Protein AF-A0AAN6S2I7-F1 (afdb_monomer)

pLDDT: mean 74.99, std 22.94, range [27.78, 98.69]

Organism: NCBI:txid303347

Nearest PDB structures (foldseek):
  1wgf-assembly1_A  TM=5.281E-01  e=2.778E+00  Mus musculus

Secondary structure (DSSP, 8-state):
--------SSGGGSSS-------TTS-TTSHHHHHHHHHHHHHHHHHHHHHHHHHHHHH---THHHHS-HHHHHHHHH-GGG--HHHHHHHHTT-SHHHHHHH-GGG--HHHHHHHHTPPPHHHHHHHHHHHTTTS--SHHHHHHHHHTTGGGGS-HHHHHHHHTTS-S---TTSHHHHHHHTTSTTHHHHHHHHHHHTT--HHHHHHHHHHHHTSPPPPTT-----------------PPPHHHHHTTSPPGGGSS---PPP--PPPP-----------PPPPPPPPPBPTTSPBPPPTTS-GGGTSHHHHHIIIIIHHH-TTS-HHHHHHHHHHHHHHS-HHHHHHHHHHHHHHHHHHHHHHHHHHHHTT---STT-S-----TTHHHHHHHHHHHHHHHHHHHTS-PPPPPPP------TT---PPPTTS-TTTTSHHHHHHHHHHHH-BTB------SGGGS-HHHHHHHHTS-HHHHHHHHHHHHHHHHHHHHHHHHHHHHHHTT-----------

Structure (mmCIF, N/CA/C/O backbone):
data_AF-A0AAN6S2I7-F1
#
_entry.id   AF-A0AAN6S2I7-F1
#
loop_
_atom_site.group_PDB
_atom_site.id
_atom_site.type_symbol
_atom_site.label_atom_id
_atom_site.label_alt_id
_atom_site.label_comp_id
_atom_site.label_asym_id
_atom_site.label_entity_id
_atom_site.label_seq_id
_atom_site.pdbx_PDB_ins_code
_atom_site.Cartn_x
_atom_site.Cartn_y
_atom_site.Cartn_z
_atom_site.occupancy
_atom_site.B_iso_or_equiv
_atom_site.auth_seq_id
_atom_site.auth_comp_id
_atom_site.auth_asym_id
_atom_site.auth_atom_id
_atom_site.pdbx_PDB_model_num
ATOM 1 N N . MET A 1 1 ? -44.515 -18.522 -19.128 1.00 39.41 1 MET A N 1
ATOM 2 C CA . MET A 1 1 ? -44.454 -17.439 -20.127 1.00 39.41 1 MET A CA 1
ATOM 3 C C . MET A 1 1 ? -43.057 -16.875 -20.060 1.00 39.41 1 MET A C 1
ATOM 5 O O . MET A 1 1 ? -42.526 -16.715 -18.974 1.00 39.41 1 MET A O 1
ATOM 9 N N . THR A 1 2 ? -42.453 -16.811 -21.230 1.00 40.56 2 THR A N 1
ATOM 10 C CA . THR A 1 2 ? -41.033 -16.683 -21.546 1.00 40.56 2 THR A CA 1
ATOM 11 C C . THR A 1 2 ? -40.466 -15.317 -21.194 1.00 40.56 2 THR A C 1
ATOM 13 O O . THR A 1 2 ? -41.002 -14.325 -21.673 1.00 40.56 2 THR A O 1
ATOM 16 N N . ASP A 1 3 ? -39.350 -15.294 -20.467 1.00 36.69 3 ASP A N 1
ATOM 17 C CA . ASP A 1 3 ? -38.417 -14.167 -20.495 1.00 36.69 3 ASP A CA 1
ATOM 18 C C . ASP A 1 3 ? -36.989 -14.722 -20.552 1.00 36.69 3 ASP A C 1
ATOM 20 O O . ASP A 1 3 ? -36.349 -15.048 -19.554 1.00 36.69 3 ASP A O 1
ATOM 24 N N . ALA A 1 4 ? -36.562 -14.972 -21.786 1.00 45.88 4 ALA A N 1
ATOM 25 C CA . ALA A 1 4 ? -35.217 -15.353 -22.171 1.00 45.88 4 ALA A CA 1
ATOM 26 C C . ALA A 1 4 ? -34.783 -14.299 -23.187 1.00 45.88 4 ALA A C 1
ATOM 28 O O . ALA A 1 4 ? -35.250 -14.313 -24.325 1.00 45.88 4 ALA A O 1
ATOM 29 N N . GLY A 1 5 ? -33.955 -13.347 -22.767 1.00 47.69 5 GLY A N 1
ATOM 30 C CA . GLY A 1 5 ? -33.553 -12.267 -23.658 1.00 47.69 5 GLY A CA 1
ATOM 31 C C . GLY A 1 5 ? -32.731 -11.189 -22.979 1.00 47.69 5 GLY A C 1
ATOM 32 O O . GLY A 1 5 ? -33.194 -10.064 -22.907 1.00 47.69 5 GLY A O 1
ATOM 33 N N . GLN A 1 6 ? -31.533 -11.526 -22.484 1.00 44.62 6 GLN A N 1
ATOM 34 C CA . GLN A 1 6 ? -30.478 -10.551 -22.156 1.00 44.62 6 GLN A CA 1
ATOM 35 C C . GLN A 1 6 ? -29.123 -11.257 -21.926 1.00 44.62 6 GLN A C 1
ATOM 37 O O . GLN A 1 6 ? -28.517 -11.202 -20.863 1.00 44.62 6 GLN A O 1
ATOM 42 N N . SER A 1 7 ? -28.637 -11.985 -22.935 1.00 42.84 7 SER A N 1
ATOM 43 C CA . SER A 1 7 ? -27.261 -12.529 -22.951 1.00 42.84 7 SER A CA 1
ATOM 44 C C . SER A 1 7 ? -26.595 -12.359 -24.321 1.00 42.84 7 SER A C 1
ATOM 46 O O . SER A 1 7 ? -25.852 -13.221 -24.771 1.00 42.84 7 SER A O 1
ATOM 48 N N . SER A 1 8 ? -26.882 -11.242 -24.999 1.00 45.91 8 SER A N 1
ATOM 49 C CA . SER A 1 8 ? -26.378 -10.920 -26.343 1.00 45.91 8 SER A CA 1
ATOM 50 C C . SER A 1 8 ? -25.840 -9.487 -26.411 1.00 45.91 8 SER A C 1
ATOM 52 O O . SER A 1 8 ? -26.297 -8.695 -27.225 1.00 45.91 8 SER A O 1
ATOM 54 N N . SER A 1 9 ? -24.923 -9.108 -25.515 1.00 49.44 9 SER A N 1
ATOM 55 C CA . SER A 1 9 ? -24.226 -7.811 -25.642 1.00 49.44 9 SER A CA 1
ATOM 56 C C . SER A 1 9 ? -22.726 -7.846 -25.354 1.00 49.44 9 SER A C 1
ATOM 58 O O . SER A 1 9 ? -22.070 -6.827 -25.520 1.00 49.44 9 SER A O 1
ATOM 60 N N . VAL A 1 10 ? -22.160 -8.991 -24.952 1.00 46.91 10 VAL A N 1
ATOM 61 C CA . VAL A 1 10 ? -20.703 -9.118 -24.746 1.00 46.91 10 VAL A CA 1
ATOM 62 C C . VAL A 1 10 ? -20.011 -9.665 -26.002 1.00 46.91 10 VAL A C 1
ATOM 64 O O . VAL A 1 10 ? -18.899 -9.259 -26.315 1.00 46.91 10 VAL A O 1
ATOM 67 N N . ALA A 1 11 ? -20.688 -10.514 -26.785 1.00 42.69 11 ALA A N 1
ATOM 68 C CA . ALA A 1 11 ? -20.131 -11.057 -28.028 1.00 42.69 11 ALA A CA 1
ATOM 69 C C . ALA A 1 11 ? -20.069 -10.023 -29.173 1.00 42.69 11 ALA A C 1
ATOM 71 O O . ALA A 1 11 ? -19.136 -10.055 -29.969 1.00 42.69 11 ALA A O 1
ATOM 72 N N . ASP A 1 12 ? -20.997 -9.060 -29.216 1.00 42.34 12 ASP A N 1
ATOM 73 C CA . ASP A 1 12 ? -21.048 -8.047 -30.284 1.00 42.34 12 ASP A CA 1
ATOM 74 C C . ASP A 1 12 ? -20.080 -6.868 -30.072 1.00 42.34 12 ASP A C 1
ATOM 76 O O . ASP A 1 12 ? -19.886 -6.064 -30.981 1.00 42.34 12 ASP A O 1
ATOM 80 N N . HIS A 1 13 ? -19.424 -6.760 -28.908 1.00 45.22 13 HIS A N 1
ATOM 81 C CA . HIS A 1 13 ? -18.398 -5.733 -28.665 1.00 45.22 13 HIS A CA 1
ATOM 82 C C . HIS 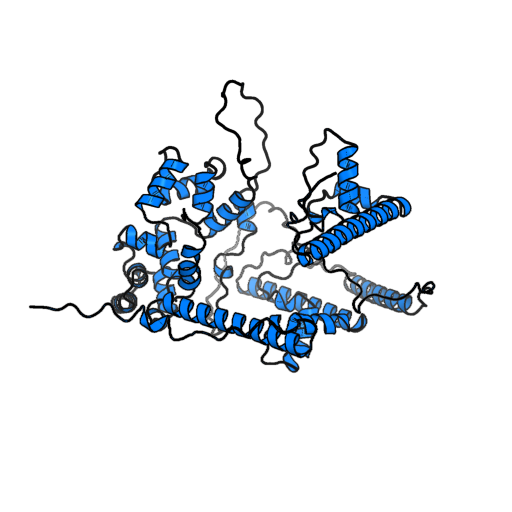A 1 13 ? -16.975 -6.183 -29.022 1.00 45.22 13 HIS A C 1
ATOM 84 O O . HIS A 1 13 ? -16.114 -5.341 -29.250 1.00 45.22 13 HIS A O 1
ATOM 90 N N . LEU A 1 14 ? -16.730 -7.491 -29.158 1.00 44.06 14 LEU A N 1
ATOM 91 C CA . LEU A 1 14 ? -15.420 -8.020 -29.560 1.00 44.06 14 LEU A CA 1
ATOM 92 C C . LEU A 1 14 ? -15.213 -8.055 -31.084 1.00 44.06 14 LEU A C 1
ATOM 94 O O . LEU A 1 14 ? -14.105 -8.309 -31.542 1.00 44.06 14 LEU A O 1
ATOM 98 N N . HIS A 1 15 ? -16.252 -7.777 -31.880 1.00 43.81 15 HIS A N 1
ATOM 99 C CA . HIS A 1 15 ? -16.180 -7.820 -33.346 1.00 43.81 15 HIS A CA 1
ATOM 100 C C . HIS A 1 15 ? -16.000 -6.455 -34.034 1.00 43.81 15 HIS A C 1
ATOM 102 O O . HIS A 1 15 ? -15.851 -6.424 -35.253 1.00 43.81 15 HIS A O 1
ATOM 108 N N . ALA A 1 16 ? -15.985 -5.338 -33.297 1.00 45.84 16 ALA A N 1
ATOM 109 C CA . ALA A 1 16 ? -15.974 -3.993 -33.889 1.00 45.84 16 ALA A CA 1
ATOM 110 C C . ALA A 1 16 ? -14.628 -3.249 -33.818 1.00 45.84 16 ALA A C 1
ATOM 112 O O . ALA A 1 16 ? -14.531 -2.140 -34.335 1.00 45.84 16 ALA A O 1
ATOM 113 N N . ILE A 1 17 ? -13.588 -3.841 -33.227 1.00 48.06 17 ILE A N 1
ATOM 114 C CA . ILE A 1 17 ? -12.238 -3.268 -33.230 1.00 48.06 17 ILE A CA 1
ATOM 115 C C . ILE A 1 17 ? -11.281 -4.327 -33.774 1.00 48.06 17 ILE A C 1
ATOM 117 O O . ILE A 1 17 ? -10.440 -4.866 -33.063 1.00 48.06 17 ILE A O 1
ATOM 121 N N . SER A 1 18 ? -11.403 -4.648 -35.065 1.00 47.75 18 SER A N 1
ATOM 122 C CA . SER A 1 18 ? -10.194 -4.989 -35.813 1.00 47.75 18 SER A CA 1
ATOM 123 C C . SER A 1 18 ? -9.416 -3.682 -35.948 1.00 47.75 18 SER A C 1
ATOM 125 O O . SER A 1 18 ? -9.513 -2.9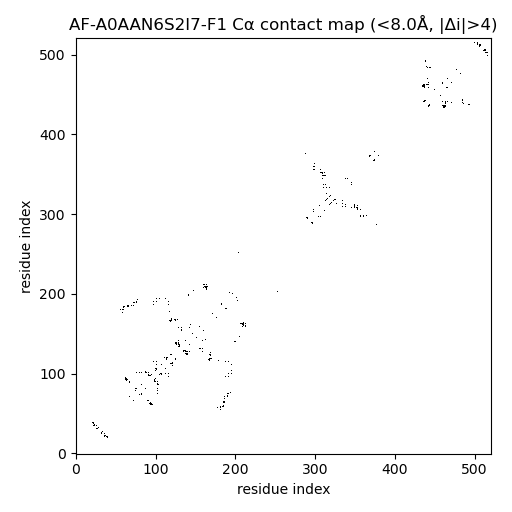95 -36.964 1.00 47.75 18 SER A O 1
ATOM 127 N N . GLU A 1 19 ? -8.747 -3.273 -34.869 1.00 56.12 19 GLU A N 1
ATOM 128 C CA . GLU A 1 19 ? -7.668 -2.301 -34.966 1.00 56.12 19 GLU A CA 1
ATOM 129 C C . GLU A 1 19 ? -6.717 -2.901 -35.989 1.00 56.12 19 GLU A C 1
ATOM 131 O O . GLU A 1 19 ? -6.167 -3.987 -35.795 1.00 56.12 19 GLU A O 1
ATOM 136 N N . GLU A 1 20 ? -6.701 -2.275 -37.160 1.00 57.97 20 GLU A N 1
ATOM 137 C CA . GLU A 1 20 ? -5.888 -2.643 -38.300 1.00 57.97 20 GLU A CA 1
ATOM 138 C C . GLU A 1 20 ? -4.443 -2.420 -37.864 1.00 57.97 20 GLU A C 1
ATOM 140 O O . GLU A 1 20 ? -3.877 -1.340 -38.036 1.00 57.97 20 GLU A O 1
ATOM 145 N N . TRP A 1 21 ? -3.883 -3.421 -37.180 1.00 69.31 21 TRP A N 1
ATOM 146 C CA . TRP A 1 21 ? -2.468 -3.470 -36.873 1.00 69.31 21 TRP A CA 1
ATOM 147 C C . TRP A 1 21 ? -1.752 -3.258 -38.202 1.00 69.31 21 TRP A C 1
ATOM 149 O O . TRP A 1 21 ? -2.047 -3.987 -39.153 1.00 69.31 21 TRP A O 1
ATOM 159 N N . PRO A 1 22 ? -0.893 -2.232 -38.316 1.00 63.59 22 PRO A N 1
ATOM 160 C CA . PRO A 1 22 ? -0.274 -1.910 -39.588 1.00 63.59 22 PRO A CA 1
ATOM 161 C C . PRO A 1 22 ? 0.435 -3.157 -40.124 1.00 63.59 22 PRO A C 1
ATOM 163 O O . PRO A 1 22 ? 1.208 -3.780 -39.396 1.00 63.59 22 PRO A O 1
ATOM 166 N N . ASP A 1 23 ? 0.139 -3.532 -41.374 1.00 68.31 23 ASP A N 1
ATOM 167 C CA . ASP A 1 23 ? 0.759 -4.682 -42.034 1.00 68.31 23 ASP A CA 1
ATOM 168 C C . ASP A 1 23 ? 2.287 -4.569 -41.919 1.00 68.31 23 ASP A C 1
ATOM 170 O O . ASP A 1 23 ? 2.914 -3.664 -42.478 1.00 68.31 23 ASP A O 1
ATOM 174 N N . ASN A 1 24 ? 2.890 -5.494 -41.171 1.00 65.44 24 ASN A N 1
ATOM 175 C CA . ASN A 1 24 ? 4.324 -5.504 -40.868 1.00 65.44 24 ASN A CA 1
ATOM 176 C C . ASN A 1 24 ? 5.188 -6.028 -42.031 1.00 65.44 24 ASN A C 1
ATOM 178 O O . ASN A 1 24 ? 6.391 -6.220 -41.866 1.00 65.44 24 ASN A O 1
ATOM 182 N N . ASP A 1 25 ? 4.607 -6.232 -43.214 1.00 77.50 25 ASP A N 1
ATOM 183 C CA . ASP A 1 25 ? 5.294 -6.785 -44.389 1.00 77.50 25 ASP A CA 1
ATOM 184 C C . ASP A 1 25 ? 6.157 -5.752 -45.150 1.00 77.50 25 ASP A C 1
ATOM 186 O O . ASP A 1 25 ? 6.687 -6.033 -46.228 1.00 77.50 25 ASP A O 1
ATOM 190 N N . VAL A 1 26 ? 6.336 -4.544 -44.605 1.00 77.56 26 VAL A N 1
ATOM 191 C CA . VAL A 1 26 ? 7.204 -3.505 -45.182 1.00 77.56 26 VAL A CA 1
ATOM 192 C C . VAL A 1 26 ? 8.658 -3.733 -44.747 1.00 77.56 26 VAL A C 1
ATOM 194 O O . VAL A 1 26 ? 8.928 -3.937 -43.567 1.00 77.56 26 VAL A O 1
ATOM 197 N N . ASP A 1 27 ? 9.620 -3.651 -45.680 1.00 82.62 27 ASP A N 1
ATOM 198 C CA . ASP A 1 27 ? 11.059 -3.736 -45.367 1.00 82.62 27 ASP A CA 1
ATOM 199 C C . ASP A 1 27 ? 11.427 -2.741 -44.257 1.00 82.62 27 ASP A C 1
ATOM 201 O O . ASP A 1 27 ? 11.373 -1.522 -44.459 1.00 82.62 27 ASP A O 1
ATOM 205 N N . ALA A 1 28 ? 11.826 -3.270 -43.098 1.00 80.25 28 ALA A N 1
ATOM 206 C CA . ALA A 1 28 ? 12.163 -2.510 -41.899 1.00 80.25 28 ALA A CA 1
ATOM 207 C C . ALA A 1 28 ? 13.292 -1.487 -42.126 1.00 80.25 28 ALA A C 1
ATOM 209 O O . ALA A 1 28 ? 13.356 -0.482 -41.421 1.00 80.25 28 ALA A O 1
ATOM 210 N N . ASN A 1 29 ? 14.157 -1.701 -43.126 1.00 87.81 29 ASN A N 1
ATOM 211 C CA . ASN A 1 29 ? 15.246 -0.775 -43.456 1.00 87.81 29 ASN A CA 1
ATOM 212 C C . ASN A 1 29 ? 14.813 0.373 -44.376 1.00 87.81 29 ASN A C 1
ATOM 214 O O . ASN A 1 29 ? 15.584 1.304 -44.626 1.00 87.81 29 ASN A O 1
ATOM 218 N N . SER A 1 30 ? 13.596 0.318 -44.912 1.00 91.75 30 SER A N 1
ATOM 219 C CA . SER A 1 30 ? 13.053 1.394 -45.728 1.00 91.75 30 SER A CA 1
ATOM 220 C C . SER A 1 30 ? 12.522 2.532 -44.851 1.00 91.75 30 SER A C 1
ATOM 222 O O . SER A 1 30 ? 12.103 2.346 -43.709 1.00 91.75 30 SER A O 1
ATOM 224 N N . THR A 1 31 ? 12.483 3.744 -45.410 1.00 89.00 31 THR A N 1
ATOM 225 C CA . THR A 1 31 ? 11.840 4.891 -44.737 1.00 89.00 31 THR A CA 1
ATOM 226 C C . THR A 1 31 ? 10.355 4.650 -44.447 1.00 89.00 31 THR A C 1
ATOM 228 O O . THR A 1 31 ? 9.811 5.230 -43.509 1.00 89.00 31 THR A O 1
ATOM 231 N N . GLU A 1 32 ? 9.703 3.793 -45.233 1.00 86.06 32 GLU A N 1
ATOM 232 C CA . GLU A 1 32 ? 8.318 3.380 -45.031 1.00 86.06 32 GLU A CA 1
ATOM 233 C C . GLU A 1 32 ? 8.191 2.378 -43.876 1.00 86.06 32 GLU A C 1
ATOM 235 O O . GLU A 1 32 ? 7.324 2.556 -43.023 1.00 86.06 32 GLU A O 1
ATOM 240 N N . GLY A 1 33 ? 9.116 1.417 -43.774 1.00 86.38 33 GLY A N 1
ATOM 241 C CA . GLY A 1 33 ? 9.210 0.471 -42.659 1.00 86.38 33 GLY A CA 1
ATOM 242 C C . GLY A 1 33 ? 9.463 1.165 -41.322 1.00 86.38 33 GLY A C 1
ATOM 243 O O . GLY A 1 33 ? 8.762 0.895 -40.352 1.00 86.38 33 GLY A O 1
ATOM 244 N N . ALA A 1 34 ? 10.362 2.155 -41.279 1.00 84.25 34 ALA A N 1
ATOM 245 C CA . ALA A 1 34 ? 10.588 2.961 -40.074 1.00 84.25 34 ALA A CA 1
ATOM 246 C C . ALA A 1 34 ? 9.324 3.720 -39.617 1.00 84.25 34 ALA A C 1
ATOM 248 O O . ALA A 1 34 ? 9.038 3.806 -38.425 1.00 84.25 34 ALA A O 1
ATOM 249 N N . ARG A 1 35 ? 8.524 4.243 -40.559 1.00 87.94 35 ARG A N 1
ATOM 250 C CA . ARG A 1 35 ? 7.235 4.890 -40.245 1.00 87.94 35 ARG A CA 1
ATOM 251 C C . ARG A 1 35 ? 6.152 3.891 -39.843 1.00 87.94 35 ARG A C 1
ATOM 253 O O . ARG A 1 35 ? 5.253 4.257 -39.093 1.00 87.94 35 ARG A O 1
ATOM 260 N N . ALA A 1 36 ? 6.173 2.673 -40.378 1.00 84.50 36 ALA A N 1
ATOM 261 C CA . ALA A 1 36 ? 5.269 1.606 -39.956 1.00 84.50 36 ALA A CA 1
ATOM 262 C C . ALA A 1 36 ? 5.588 1.158 -38.522 1.00 84.50 36 ALA A C 1
ATOM 264 O O . ALA A 1 36 ? 4.675 1.098 -37.706 1.00 84.50 36 ALA A O 1
ATOM 265 N N . ALA A 1 37 ? 6.871 0.978 -38.193 1.00 83.38 37 ALA A N 1
ATOM 266 C CA . ALA A 1 37 ? 7.326 0.660 -36.843 1.00 83.38 37 ALA A CA 1
ATOM 267 C C . ALA A 1 37 ? 6.936 1.746 -35.828 1.00 83.38 37 ALA A C 1
ATOM 269 O O . ALA A 1 37 ? 6.362 1.416 -34.798 1.00 83.38 37 ALA A O 1
ATOM 270 N N . GLN A 1 38 ? 7.147 3.031 -36.151 1.00 88.44 38 GLN A N 1
ATOM 271 C CA . GLN A 1 38 ? 6.715 4.128 -35.275 1.00 88.44 38 GLN A CA 1
ATOM 272 C C . GLN A 1 38 ? 5.196 4.115 -35.053 1.00 88.44 38 GLN A C 1
ATOM 274 O O . GLN A 1 38 ? 4.751 4.225 -33.922 1.00 88.44 38 GLN A O 1
ATOM 279 N N . ARG A 1 39 ? 4.389 3.920 -36.108 1.00 89.06 39 ARG A N 1
ATOM 280 C CA . ARG A 1 39 ? 2.923 3.820 -35.966 1.00 89.06 39 ARG A CA 1
ATOM 281 C C . ARG A 1 39 ? 2.497 2.624 -35.116 1.00 89.06 39 ARG A C 1
ATOM 283 O O . ARG A 1 39 ? 1.519 2.733 -34.389 1.00 89.06 39 ARG A O 1
ATOM 290 N N . ALA A 1 40 ? 3.195 1.494 -35.225 1.00 84.94 40 ALA A N 1
ATOM 291 C CA . ALA A 1 40 ? 2.933 0.321 -34.398 1.00 84.94 40 ALA A CA 1
ATOM 292 C C . ALA A 1 40 ? 3.301 0.569 -32.926 1.00 84.94 40 ALA A C 1
ATOM 294 O O . ALA A 1 40 ? 2.569 0.141 -32.039 1.00 84.94 40 ALA A O 1
ATOM 295 N N . GLU A 1 41 ? 4.406 1.273 -32.666 1.00 86.94 41 GLU A N 1
ATOM 296 C CA . GLU A 1 41 ? 4.804 1.687 -31.320 1.00 86.94 41 GLU A CA 1
ATOM 297 C C . GLU A 1 41 ? 3.802 2.683 -30.723 1.00 86.94 41 GLU A C 1
ATOM 299 O O . GLU A 1 41 ? 3.309 2.450 -29.623 1.00 86.94 41 GLU A O 1
ATOM 304 N N . ASP A 1 42 ? 3.426 3.726 -31.468 1.00 89.25 42 ASP A N 1
ATOM 305 C CA . ASP A 1 42 ? 2.418 4.705 -31.049 1.00 89.25 42 ASP A CA 1
ATOM 306 C C . ASP A 1 42 ? 1.072 4.009 -30.746 1.00 89.25 42 ASP A C 1
ATOM 308 O O . ASP A 1 42 ? 0.484 4.242 -29.695 1.00 89.25 42 ASP A O 1
ATOM 312 N N . ALA A 1 43 ? 0.628 3.071 -31.596 1.00 86.56 43 ALA A N 1
ATOM 313 C CA . ALA A 1 43 ? -0.595 2.293 -31.367 1.00 86.56 43 ALA A CA 1
ATOM 314 C C . ALA A 1 43 ? -0.511 1.385 -30.123 1.00 86.56 43 ALA A C 1
ATOM 316 O O . ALA A 1 43 ? -1.498 1.224 -29.406 1.00 86.56 43 ALA A O 1
ATOM 317 N N . LEU A 1 44 ? 0.660 0.802 -29.838 1.00 88.38 44 LEU A N 1
ATOM 318 C CA . LEU A 1 44 ? 0.890 0.042 -28.605 1.00 88.38 44 LEU A CA 1
ATOM 319 C C . LEU A 1 44 ? 0.811 0.937 -27.362 1.00 88.38 44 LEU A C 1
ATOM 321 O O . LEU A 1 44 ? 0.241 0.514 -26.355 1.00 88.38 44 LEU A O 1
ATOM 325 N N . TYR A 1 45 ? 1.370 2.149 -27.421 1.00 87.56 45 TYR A N 1
ATOM 326 C CA . TYR A 1 45 ? 1.266 3.125 -26.333 1.00 87.56 45 TYR A CA 1
ATOM 327 C C . TYR A 1 45 ? -0.179 3.585 -26.122 1.00 87.56 45 TYR A C 1
ATOM 329 O O . TYR A 1 45 ? -0.648 3.550 -24.986 1.00 87.56 45 TYR A O 1
ATOM 337 N N . ASP A 1 46 ? -0.900 3.925 -27.192 1.00 87.31 46 ASP A N 1
ATOM 338 C CA . ASP A 1 46 ? -2.313 4.319 -27.128 1.00 87.31 46 ASP A CA 1
ATOM 339 C C . ASP A 1 46 ? -3.178 3.204 -26.515 1.00 87.31 46 ASP A C 1
ATOM 341 O O . ASP A 1 46 ? -4.026 3.458 -25.654 1.00 87.31 46 ASP A O 1
ATOM 345 N N . GLU A 1 47 ? -2.937 1.946 -26.900 1.00 87.06 47 GLU A N 1
ATOM 346 C CA . GLU A 1 47 ? -3.648 0.800 -26.333 1.00 87.06 47 GLU A CA 1
ATOM 347 C C . GLU A 1 47 ? -3.318 0.597 -24.851 1.00 87.06 47 GLU A C 1
ATOM 349 O O . GLU A 1 47 ? -4.206 0.323 -24.037 1.00 87.06 47 GLU A O 1
ATOM 354 N N . PHE A 1 48 ? -2.052 0.770 -24.471 1.00 83.38 48 PHE A N 1
ATOM 355 C CA . PHE A 1 48 ? -1.641 0.701 -23.075 1.00 83.38 48 PHE A CA 1
ATOM 356 C C . PHE A 1 48 ? -2.290 1.812 -22.235 1.00 83.38 48 PHE A C 1
ATOM 358 O O . PHE A 1 48 ? -2.799 1.529 -21.149 1.00 83.38 48 PHE A O 1
ATOM 365 N N . GLU A 1 49 ? -2.344 3.051 -22.733 1.00 85.06 49 GLU A N 1
ATOM 366 C CA . GLU A 1 49 ? -3.027 4.170 -22.069 1.00 85.06 49 GLU A CA 1
ATOM 367 C C . GLU A 1 49 ? -4.537 3.937 -21.949 1.00 85.06 49 GLU A C 1
ATOM 369 O O . GLU A 1 49 ? -5.131 4.198 -20.893 1.00 85.06 49 GLU A O 1
ATOM 374 N N . ARG A 1 50 ? -5.169 3.391 -22.995 1.00 86.19 50 ARG A N 1
ATOM 375 C CA . ARG A 1 50 ? -6.588 3.021 -22.978 1.00 86.19 50 ARG A CA 1
ATOM 376 C C . ARG A 1 50 ? -6.863 1.962 -21.918 1.00 86.19 50 ARG A C 1
ATOM 378 O O . ARG A 1 50 ? -7.757 2.156 -21.093 1.00 86.19 50 ARG A O 1
ATOM 385 N N . GLN A 1 51 ? -6.072 0.890 -21.888 1.00 84.19 51 GLN A N 1
ATOM 386 C CA . GLN A 1 51 ? -6.190 -0.159 -20.875 1.00 84.19 51 GLN A CA 1
ATOM 387 C C . GLN A 1 51 ? -5.917 0.374 -19.466 1.00 84.19 51 GLN A C 1
ATOM 389 O O . GLN A 1 51 ? -6.620 -0.003 -18.530 1.00 84.19 51 GLN A O 1
ATOM 394 N N . ALA A 1 52 ? -4.933 1.258 -19.293 1.00 81.44 52 ALA A N 1
ATOM 395 C CA . ALA A 1 52 ? -4.643 1.888 -18.009 1.00 81.44 52 ALA A CA 1
ATOM 396 C C . ALA A 1 52 ? -5.820 2.748 -17.527 1.00 81.44 52 ALA A C 1
ATOM 398 O O . ALA A 1 52 ? -6.223 2.625 -16.372 1.00 81.44 52 ALA A O 1
ATOM 399 N N . THR A 1 53 ? -6.423 3.543 -18.415 1.00 82.94 53 THR A N 1
ATOM 400 C CA . THR A 1 53 ? -7.597 4.380 -18.115 1.00 82.94 53 THR A CA 1
ATOM 401 C C . THR A 1 53 ? -8.834 3.535 -17.819 1.00 82.94 53 THR A C 1
ATOM 403 O O . THR A 1 53 ? -9.606 3.840 -16.909 1.00 82.94 53 THR A O 1
ATOM 406 N N . GLU A 1 54 ? -9.058 2.466 -18.584 1.00 84.88 54 GLU A N 1
ATOM 407 C CA . GLU A 1 54 ? -10.176 1.557 -18.350 1.00 84.88 54 GLU A CA 1
ATOM 408 C C . GLU A 1 54 ? -10.018 0.831 -17.013 1.00 84.88 54 GLU A C 1
ATOM 410 O O . GLU A 1 54 ? -10.966 0.785 -16.232 1.00 84.88 54 GLU A O 1
ATOM 415 N N . ARG A 1 55 ? -8.812 0.345 -16.697 1.00 80.69 55 ARG A N 1
ATOM 416 C CA . ARG A 1 55 ? -8.506 -0.247 -15.390 1.00 80.69 55 ARG A CA 1
ATOM 417 C C . ARG A 1 55 ? -8.666 0.760 -14.265 1.00 80.69 55 ARG A C 1
ATOM 419 O O . ARG A 1 55 ? -9.296 0.433 -13.265 1.00 80.69 55 ARG A O 1
ATOM 426 N N . GLU A 1 56 ? -8.168 1.981 -14.431 1.00 80.25 56 GLU A N 1
ATOM 427 C CA . GLU A 1 56 ? -8.371 3.043 -13.451 1.00 80.25 56 GLU A CA 1
ATOM 428 C C . GLU A 1 56 ? -9.865 3.238 -13.197 1.00 80.25 56 GLU A C 1
ATOM 430 O O . GLU A 1 56 ? -10.279 3.214 -12.049 1.00 80.25 56 GLU A O 1
ATOM 435 N N . ARG A 1 57 ? -10.706 3.310 -14.236 1.00 82.12 57 ARG A N 1
ATOM 436 C CA . ARG A 1 57 ? -12.169 3.403 -14.077 1.00 82.12 57 ARG A CA 1
ATOM 437 C C . ARG A 1 57 ? -12.789 2.176 -13.413 1.00 82.12 57 ARG A C 1
ATOM 439 O O . ARG A 1 57 ? -13.713 2.342 -12.624 1.00 82.12 57 ARG A O 1
ATOM 446 N N . GLN A 1 58 ? -12.315 0.973 -13.733 1.00 80.62 58 GLN A N 1
ATOM 447 C CA . GLN A 1 58 ? -12.814 -0.277 -13.151 1.00 80.62 58 GLN A CA 1
ATOM 448 C C . GLN A 1 58 ? -12.489 -0.391 -11.657 1.00 80.62 58 GLN A C 1
ATOM 450 O O . GLN A 1 58 ? -13.291 -0.934 -10.899 1.00 80.62 58 GLN A O 1
ATOM 455 N N . PHE A 1 59 ? -11.328 0.113 -11.232 1.00 81.62 59 PHE A N 1
ATOM 456 C CA . PHE A 1 59 ? -10.855 0.017 -9.850 1.00 81.62 59 PHE A CA 1
ATOM 457 C C . PHE A 1 59 ? -10.982 1.318 -9.056 1.00 81.62 59 PHE A C 1
ATOM 459 O O . PHE A 1 59 ? -10.693 1.333 -7.857 1.00 81.62 59 PHE A O 1
ATOM 466 N N . ARG A 1 60 ? -11.439 2.399 -9.695 1.00 83.62 60 ARG A N 1
ATOM 467 C CA . ARG A 1 60 ? -11.810 3.641 -9.026 1.00 83.62 60 ARG A CA 1
ATOM 468 C C . ARG A 1 60 ? -12.879 3.310 -7.997 1.00 83.62 60 ARG A C 1
ATOM 470 O O . ARG A 1 60 ? -13.889 2.682 -8.313 1.00 83.62 60 ARG A O 1
ATOM 477 N N . GLY A 1 61 ? -12.649 3.718 -6.753 1.00 88.75 61 GLY A N 1
ATOM 478 C CA . GLY A 1 61 ? -13.660 3.585 -5.717 1.00 88.75 61 GLY A CA 1
ATOM 479 C C . GLY A 1 61 ? -14.945 4.355 -6.051 1.00 88.75 61 GLY A C 1
ATOM 480 O O . GLY A 1 61 ? -15.018 5.066 -7.057 1.00 88.75 61 GLY A O 1
ATOM 481 N N . PRO A 1 62 ? -15.973 4.249 -5.196 1.00 94.25 62 PRO A N 1
ATOM 482 C CA . PRO A 1 62 ? -17.245 4.927 -5.425 1.00 94.25 62 PRO A CA 1
ATOM 483 C C . PRO A 1 62 ? -17.043 6.441 -5.574 1.00 94.25 62 PRO A C 1
ATOM 485 O O . PRO A 1 62 ? -16.271 7.032 -4.822 1.00 94.25 62 PRO A O 1
ATOM 488 N N . ASP A 1 63 ? -17.772 7.091 -6.488 1.00 94.19 63 ASP A N 1
ATOM 489 C CA . ASP A 1 63 ? -17.635 8.537 -6.750 1.00 94.19 63 ASP A CA 1
ATOM 490 C C . ASP A 1 63 ? -17.768 9.380 -5.475 1.00 94.19 63 ASP A C 1
ATOM 492 O O . ASP A 1 63 ? -17.026 10.341 -5.266 1.00 94.19 63 ASP A O 1
ATOM 496 N N . LYS A 1 64 ? -18.643 8.947 -4.560 1.00 96.94 64 LYS A N 1
ATOM 497 C CA . LYS A 1 64 ? -18.836 9.568 -3.247 1.00 96.94 64 LYS A CA 1
ATOM 498 C C . LYS A 1 64 ? -17.563 9.642 -2.405 1.00 96.94 64 LYS A C 1
ATOM 500 O O . LYS A 1 64 ? -17.445 10.557 -1.598 1.00 96.94 64 LYS A O 1
ATOM 505 N N . ALA A 1 65 ? -16.593 8.748 -2.604 1.00 96.88 65 ALA A N 1
ATOM 506 C CA . ALA A 1 65 ? -15.299 8.815 -1.927 1.00 96.88 65 ALA A CA 1
ATOM 507 C C . ALA A 1 65 ? -14.533 10.113 -2.233 1.00 96.88 65 ALA A C 1
ATOM 509 O O . ALA A 1 65 ? -13.784 10.601 -1.395 1.00 96.88 65 ALA A O 1
ATOM 510 N N . TYR A 1 66 ? -14.733 10.689 -3.420 1.00 96.31 66 TYR A N 1
ATOM 511 C CA . TYR A 1 66 ? -14.058 11.912 -3.860 1.00 96.31 66 TYR A CA 1
ATOM 512 C C . TYR A 1 66 ? -14.819 13.190 -3.477 1.00 96.31 66 TYR A C 1
ATOM 514 O O . TYR A 1 66 ? -14.261 14.281 -3.564 1.00 96.31 66 TYR A O 1
ATOM 522 N N . GLU A 1 67 ? -16.080 13.070 -3.054 1.00 97.50 67 GLU A N 1
ATOM 523 C CA . GLU A 1 67 ? -16.887 14.194 -2.561 1.00 97.50 67 GLU A CA 1
ATOM 524 C C . GLU A 1 67 ? -16.673 14.459 -1.063 1.00 97.50 67 GLU A C 1
ATOM 526 O O . GLU A 1 67 ? -16.892 15.572 -0.583 1.00 97.50 67 GLU A O 1
ATOM 531 N N . ILE A 1 68 ? -16.266 13.433 -0.314 1.00 98.06 68 ILE A N 1
ATOM 532 C CA . ILE A 1 68 ? -15.997 13.529 1.120 1.00 98.06 68 ILE A CA 1
ATOM 533 C C . ILE A 1 68 ? -14.648 14.221 1.330 1.00 98.06 68 ILE A C 1
ATOM 535 O O . ILE A 1 68 ? -13.651 13.886 0.690 1.00 98.06 68 ILE A O 1
ATOM 539 N N . SER A 1 69 ? -14.608 15.195 2.241 1.00 98.00 69 SER A N 1
ATOM 540 C CA . SER A 1 69 ? -13.397 15.981 2.461 1.00 98.00 69 SER A CA 1
ATOM 541 C C . SER A 1 69 ? -12.270 15.140 3.068 1.00 98.00 69 SER A C 1
ATOM 543 O O . SER A 1 69 ? -12.489 14.228 3.874 1.00 98.00 69 SER A O 1
ATOM 545 N N . LYS A 1 70 ? -11.029 15.478 2.707 1.00 97.81 70 LYS A N 1
ATOM 546 C CA . LYS A 1 70 ? -9.835 14.793 3.211 1.00 97.81 70 LYS A CA 1
ATOM 547 C C . LYS A 1 70 ? -9.714 14.910 4.733 1.00 97.81 70 LYS A C 1
ATOM 549 O O . LYS A 1 70 ? -9.313 13.958 5.395 1.00 97.81 70 LYS A O 1
ATOM 554 N N . GLU A 1 71 ? -10.098 16.053 5.291 1.00 98.38 71 GLU A N 1
ATOM 555 C CA . GLU A 1 71 ? -10.057 16.328 6.728 1.00 98.38 71 GLU A CA 1
ATOM 556 C C . GLU A 1 71 ? -10.977 15.384 7.500 1.00 98.38 71 GLU A C 1
ATOM 558 O O . GLU A 1 71 ? -10.619 14.942 8.591 1.00 98.38 71 GLU A O 1
ATOM 563 N N . LEU A 1 72 ? -12.135 15.028 6.931 1.00 98.56 72 LEU A N 1
ATOM 564 C CA . LEU A 1 72 ? -13.033 14.065 7.557 1.00 98.56 72 LEU A CA 1
ATOM 565 C C . LEU A 1 72 ? -12.421 12.660 7.574 1.00 98.56 72 LEU A C 1
ATOM 567 O O . LEU A 1 72 ? -12.526 11.969 8.586 1.00 98.56 72 LEU A O 1
ATOM 571 N N . TYR A 1 73 ? -11.721 12.254 6.510 1.00 98.56 73 TYR A N 1
ATOM 572 C CA . TYR A 1 73 ? -10.976 10.993 6.507 1.00 98.56 73 TYR A CA 1
ATOM 573 C C . TYR A 1 73 ? -9.866 10.971 7.560 1.00 98.56 73 TYR A C 1
ATOM 575 O O . TYR A 1 73 ? -9.759 10.010 8.320 1.00 98.56 73 TYR A O 1
ATOM 583 N N . GLU A 1 74 ? -9.071 12.037 7.654 1.00 98.25 74 GLU A N 1
ATOM 584 C CA . GLU A 1 74 ? -8.010 12.148 8.663 1.00 98.25 74 GLU A CA 1
ATOM 585 C C . GLU A 1 74 ? -8.573 12.185 10.095 1.00 98.25 74 GLU A C 1
ATOM 587 O O . GLU A 1 74 ? -7.987 11.605 11.014 1.00 98.25 74 GLU A O 1
ATOM 592 N N . LYS A 1 75 ? -9.729 12.832 10.299 1.00 98.44 75 LYS A N 1
ATOM 593 C CA . LYS A 1 75 ? -10.446 12.825 11.581 1.00 98.44 75 LYS A CA 1
ATOM 594 C C . LYS A 1 75 ? -10.959 11.427 11.922 1.00 98.44 75 LYS A C 1
ATOM 596 O O . LYS A 1 75 ? -10.831 11.003 13.067 1.00 98.44 75 LYS A O 1
ATOM 601 N N . ALA A 1 76 ? -11.512 10.707 10.949 1.00 98.31 76 ALA A N 1
ATOM 602 C CA . ALA A 1 76 ? -12.015 9.354 11.147 1.00 98.31 76 ALA A CA 1
ATOM 603 C C . ALA A 1 76 ? -10.906 8.362 11.523 1.00 98.31 76 ALA A C 1
ATOM 605 O O . ALA A 1 76 ? -11.153 7.484 12.346 1.00 98.31 76 ALA A O 1
ATOM 606 N N . GLU A 1 77 ? -9.698 8.530 10.980 1.00 97.94 77 GLU A N 1
ATOM 607 C CA . GLU A 1 77 ? -8.508 7.763 11.363 1.00 97.94 77 GLU A CA 1
ATOM 608 C C . GLU A 1 77 ? -8.057 8.093 12.794 1.00 97.94 77 GLU A C 1
ATOM 610 O O . GLU A 1 77 ? -8.017 7.220 13.653 1.00 97.94 77 GLU A O 1
ATOM 615 N N . LYS A 1 78 ? -7.764 9.368 13.079 1.00 97.62 78 LYS A N 1
ATOM 616 C CA . LYS A 1 78 ? -7.081 9.776 14.324 1.00 97.62 78 LYS A CA 1
ATOM 617 C C . LYS A 1 78 ? -8.007 9.935 15.528 1.00 97.62 78 LYS A C 1
ATOM 619 O O . LYS A 1 78 ? -7.563 9.886 16.672 1.00 97.62 78 LYS A O 1
ATOM 624 N N . ALA A 1 79 ? -9.282 10.218 15.282 1.00 97.56 79 ALA A N 1
ATOM 625 C CA . ALA A 1 79 ? -10.249 10.624 16.296 1.00 97.56 79 ALA A CA 1
ATOM 626 C C . ALA A 1 79 ? -11.642 10.034 16.019 1.00 97.56 79 ALA A C 1
ATOM 628 O O . ALA A 1 79 ? -12.655 10.710 16.193 1.00 97.56 79 ALA A O 1
ATOM 629 N N . ASN A 1 80 ? -11.707 8.755 15.629 1.00 98.12 80 ASN A N 1
ATOM 630 C CA . ASN A 1 80 ? -12.953 8.071 15.259 1.00 98.12 80 ASN A CA 1
ATOM 631 C C . ASN A 1 80 ? -14.090 8.217 16.293 1.00 98.12 80 ASN A C 1
ATOM 633 O O . ASN A 1 80 ? -15.259 8.385 15.946 1.00 98.12 80 ASN A O 1
ATOM 637 N N . GLY A 1 81 ? -13.752 8.193 17.587 1.00 97.56 81 GLY A N 1
ATOM 638 C CA . GLY A 1 81 ? -14.716 8.364 18.682 1.00 97.56 81 GLY A CA 1
ATOM 639 C C . GLY A 1 81 ? -15.316 9.773 18.795 1.00 97.56 81 GLY A C 1
ATOM 640 O O . GLY A 1 81 ? -16.312 9.948 19.485 1.00 97.56 81 GLY A O 1
ATOM 641 N N . GLN A 1 82 ? -14.736 10.770 18.120 1.00 98.38 82 GLN A N 1
ATOM 642 C CA . GLN A 1 82 ? -15.189 12.168 18.104 1.00 98.38 82 GLN A CA 1
ATOM 643 C C . GLN A 1 82 ? -15.992 12.527 16.842 1.00 98.38 82 GLN A C 1
ATOM 645 O O . GLN A 1 82 ? -16.305 13.702 16.635 1.00 98.38 82 GLN A O 1
ATOM 650 N N . LEU A 1 83 ? -16.291 11.549 15.980 1.00 98.44 83 LEU A N 1
ATOM 651 C CA . LEU A 1 83 ? -17.148 11.769 14.816 1.00 98.44 83 LEU A CA 1
ATOM 652 C C . LEU A 1 83 ? -18.597 12.012 15.254 1.00 98.44 83 LEU A C 1
ATOM 654 O O . LEU A 1 83 ? -19.131 11.240 16.060 1.00 98.44 83 LEU A O 1
ATOM 658 N N . THR A 1 84 ? -19.224 13.058 14.713 1.00 98.44 84 THR A N 1
ATOM 659 C CA . THR A 1 84 ? -20.663 13.316 14.887 1.00 98.44 84 THR A CA 1
ATOM 660 C C . THR A 1 84 ? -21.497 12.338 14.059 1.00 98.44 84 THR A C 1
ATOM 662 O O . THR A 1 84 ? -20.977 11.639 13.188 1.00 98.44 84 THR A O 1
ATOM 665 N N . GLU A 1 85 ? -22.805 12.278 14.310 1.00 98.50 85 GLU A N 1
ATOM 666 C CA . GLU A 1 85 ? -23.697 11.392 13.553 1.00 98.50 85 GLU A CA 1
ATOM 667 C C . GLU A 1 85 ? -23.781 11.797 12.075 1.00 98.50 85 GLU A C 1
ATOM 669 O O . GLU A 1 85 ? -23.787 10.946 11.192 1.00 98.50 85 GLU A O 1
ATOM 674 N N . GLU A 1 86 ? -23.760 13.098 11.780 1.00 98.50 86 GLU A N 1
ATOM 675 C CA . GLU A 1 86 ? -23.755 13.613 10.409 1.00 98.50 86 GLU A CA 1
ATOM 676 C C . GLU A 1 86 ? -22.464 13.239 9.673 1.00 98.50 86 GLU A C 1
ATOM 678 O O . GLU A 1 86 ? -22.497 12.873 8.500 1.00 98.50 86 GLU A O 1
ATOM 683 N N . GLU A 1 87 ? -21.326 13.292 10.368 1.00 98.56 87 GLU A N 1
ATOM 684 C CA . GLU A 1 87 ? -20.030 12.867 9.841 1.00 98.56 87 GLU A CA 1
ATOM 685 C C . GLU A 1 87 ? -20.002 11.356 9.561 1.00 98.56 87 GLU A C 1
ATOM 687 O O . GLU A 1 87 ? -19.533 10.937 8.499 1.00 98.56 87 GLU A O 1
ATOM 692 N N . ARG A 1 88 ? -20.554 10.530 10.463 1.00 98.69 88 ARG A N 1
ATOM 693 C CA . ARG A 1 88 ? -20.703 9.080 10.242 1.00 98.69 88 ARG A CA 1
ATOM 694 C C . ARG A 1 88 ? -21.638 8.787 9.074 1.00 98.69 88 ARG A C 1
ATOM 696 O O . ARG A 1 88 ? -21.278 8.001 8.202 1.00 98.69 88 ARG A O 1
ATOM 703 N N . ALA A 1 89 ? -22.785 9.459 8.999 1.00 98.50 89 ALA A N 1
ATOM 704 C CA . ALA A 1 89 ? -23.726 9.328 7.890 1.00 98.50 89 ALA A CA 1
ATOM 705 C C . ALA A 1 89 ? -23.087 9.724 6.549 1.00 98.50 89 ALA A C 1
ATOM 707 O O . ALA A 1 89 ? -23.304 9.053 5.539 1.00 98.50 89 ALA A O 1
ATOM 708 N N . LEU A 1 90 ? -22.251 10.767 6.534 1.00 98.44 90 LEU A N 1
ATOM 709 C CA . LEU A 1 90 ? -21.507 11.179 5.346 1.00 98.44 90 LEU A CA 1
ATOM 710 C C . LEU A 1 90 ? -20.470 10.124 4.929 1.00 98.44 90 LEU A C 1
ATOM 712 O O . LEU A 1 90 ? -20.408 9.777 3.752 1.00 98.44 90 LEU A O 1
ATOM 716 N N . LEU A 1 91 ? -19.715 9.548 5.868 1.00 98.44 91 LEU A N 1
ATOM 717 C CA . LEU A 1 91 ? -18.789 8.441 5.589 1.00 98.44 91 LEU A CA 1
ATOM 718 C C . LEU A 1 91 ? -19.520 7.186 5.084 1.00 98.44 91 LEU A C 1
ATOM 720 O O . LEU A 1 91 ? -19.064 6.560 4.130 1.00 98.44 91 LEU A O 1
ATOM 724 N N . LEU A 1 92 ? -20.683 6.858 5.656 1.00 98.44 92 LEU A N 1
ATOM 725 C CA . LEU A 1 92 ? -21.544 5.761 5.198 1.00 98.44 92 LEU A CA 1
ATOM 726 C C . LEU A 1 92 ? -22.141 6.019 3.810 1.00 98.44 92 LEU A C 1
ATOM 728 O O . LEU A 1 92 ? -22.311 5.075 3.040 1.00 98.44 92 LEU A O 1
ATOM 732 N N . SER A 1 93 ? -22.406 7.282 3.450 1.00 98.06 93 SER A N 1
ATOM 733 C CA . SER A 1 93 ? -22.931 7.657 2.126 1.00 98.06 93 SER A CA 1
ATOM 734 C C . SER A 1 93 ? -21.996 7.281 0.972 1.00 98.06 93 SER A C 1
ATOM 736 O O . SER A 1 93 ? -22.430 7.208 -0.178 1.00 98.06 93 SER A O 1
ATOM 738 N N . ARG A 1 94 ? -20.728 6.982 1.283 1.00 96.94 94 ARG A N 1
ATOM 739 C CA . ARG A 1 94 ? -19.765 6.398 0.354 1.00 96.94 94 ARG A CA 1
ATOM 740 C C . ARG A 1 94 ? -20.229 5.057 -0.228 1.00 96.94 94 ARG A C 1
ATOM 742 O O . ARG A 1 94 ? -19.911 4.762 -1.376 1.00 96.94 94 ARG A O 1
ATOM 749 N N . GLY A 1 95 ? -20.991 4.274 0.539 1.00 97.19 95 GLY A N 1
ATOM 750 C CA . GLY A 1 95 ? -21.665 3.064 0.061 1.00 97.19 95 GLY A CA 1
ATOM 751 C C . GLY A 1 95 ? -20.788 1.814 -0.072 1.00 97.19 95 GLY A C 1
ATOM 752 O O . GLY A 1 95 ? -21.233 0.830 -0.656 1.00 97.19 95 GLY A O 1
ATOM 753 N N . ASP A 1 96 ? -19.566 1.822 0.463 1.00 96.50 96 ASP A N 1
ATOM 754 C CA . ASP A 1 96 ? -18.653 0.676 0.461 1.00 96.50 96 ASP A CA 1
ATOM 755 C C . ASP A 1 96 ? -18.178 0.298 1.878 1.00 96.50 96 ASP A C 1
ATOM 757 O O . ASP A 1 96 ? -18.464 0.965 2.878 1.00 96.50 96 ASP A O 1
ATOM 761 N N . VAL A 1 97 ? -17.431 -0.807 1.970 1.00 97.56 97 VAL A N 1
ATOM 762 C CA . VAL A 1 97 ? -16.889 -1.313 3.244 1.00 97.56 97 VAL A CA 1
ATOM 763 C C . VAL A 1 97 ? -15.874 -0.360 3.881 1.00 97.56 97 VAL A C 1
ATOM 765 O O . VAL A 1 97 ? -15.703 -0.385 5.095 1.00 97.56 97 VAL A O 1
ATOM 768 N N . VAL A 1 98 ? -15.229 0.503 3.089 1.00 97.94 98 VAL A N 1
ATOM 769 C CA . VAL A 1 98 ? -14.281 1.515 3.577 1.00 97.94 98 VAL A CA 1
ATOM 770 C C . VAL A 1 98 ? -15.032 2.628 4.306 1.00 97.94 98 VAL A C 1
ATOM 772 O O . VAL A 1 98 ? -14.655 2.987 5.419 1.00 97.94 98 VAL A O 1
ATOM 775 N N . GLY A 1 99 ? -16.132 3.129 3.733 1.00 98.12 99 GLY A N 1
ATOM 776 C CA . GLY A 1 99 ? -17.020 4.083 4.398 1.00 98.12 99 GLY A CA 1
ATOM 777 C C . GLY A 1 99 ? -17.560 3.534 5.717 1.00 98.12 99 GLY A C 1
ATOM 778 O O . GLY A 1 99 ? -17.500 4.214 6.742 1.00 98.12 99 GLY A O 1
ATOM 779 N N . LYS A 1 100 ? -17.983 2.261 5.723 1.00 98.56 100 LYS A N 1
ATOM 780 C CA . LYS A 1 100 ? -18.383 1.554 6.950 1.00 98.56 100 LYS A CA 1
ATOM 781 C C . LYS A 1 100 ? -17.234 1.438 7.955 1.00 98.56 100 LYS A C 1
ATOM 783 O O . LYS A 1 100 ? -17.455 1.694 9.129 1.00 98.56 100 LYS A O 1
ATOM 788 N N . ALA A 1 101 ? -16.016 1.114 7.523 1.00 98.50 101 ALA A N 1
ATOM 789 C CA . ALA A 1 101 ? -14.856 1.000 8.410 1.00 98.50 101 ALA A CA 1
ATOM 790 C C . ALA A 1 101 ? -14.470 2.330 9.068 1.00 98.50 101 ALA A C 1
ATOM 792 O O . ALA A 1 101 ? -14.110 2.358 10.241 1.00 98.50 101 ALA A O 1
ATOM 793 N N . LEU A 1 102 ? -14.573 3.433 8.328 1.00 98.56 102 LEU A N 1
ATOM 794 C CA . LEU A 1 102 ? -14.313 4.775 8.843 1.00 98.56 102 LEU A CA 1
ATOM 795 C C . LEU A 1 102 ? -15.433 5.264 9.764 1.00 98.56 102 LEU A C 1
ATOM 797 O O . LEU A 1 102 ? -15.165 5.992 10.712 1.00 98.56 102 LEU A O 1
ATOM 801 N N . ALA A 1 103 ? -16.683 4.882 9.504 1.00 98.56 103 ALA A N 1
ATOM 802 C CA . ALA A 1 103 ? -17.817 5.306 10.316 1.00 98.56 103 ALA A CA 1
ATOM 803 C C . ALA A 1 103 ? -18.023 4.429 11.561 1.00 98.56 103 ALA A C 1
ATOM 805 O O . ALA A 1 103 ? -18.294 4.961 12.627 1.00 98.56 103 ALA A O 1
ATOM 806 N N . HIS A 1 104 ? -17.902 3.108 11.448 1.00 98.38 104 HIS A N 1
ATOM 807 C CA . HIS A 1 104 ? -18.216 2.124 12.491 1.00 98.38 104 HIS A CA 1
ATOM 808 C C . HIS A 1 104 ? -17.236 0.937 12.432 1.00 98.38 104 HIS A C 1
ATOM 810 O O . HIS A 1 104 ? -17.621 -0.180 12.074 1.00 98.38 104 HIS A O 1
ATOM 816 N N . PRO A 1 105 ? -15.953 1.144 12.781 1.00 98.19 105 PRO A N 1
ATOM 817 C CA . PRO A 1 105 ? -14.927 0.097 12.698 1.00 98.19 105 PRO A CA 1
ATOM 818 C C . PRO A 1 105 ? -15.247 -1.156 13.534 1.00 98.19 105 PRO A C 1
ATOM 820 O O . PRO A 1 105 ? -14.840 -2.254 13.162 1.00 98.19 105 PRO A O 1
ATOM 823 N N . ASP A 1 106 ? -15.989 -1.009 14.636 1.00 97.88 106 ASP A N 1
ATOM 824 C CA . ASP A 1 106 ? -16.395 -2.114 15.521 1.00 97.88 106 ASP A CA 1
ATOM 825 C C . ASP A 1 106 ? -17.541 -2.975 14.958 1.00 97.88 106 ASP A C 1
ATOM 827 O O . ASP A 1 106 ? -17.783 -4.077 15.444 1.00 97.88 106 ASP A O 1
ATOM 831 N N . GLU A 1 107 ? -18.248 -2.497 13.930 1.00 98.12 107 GLU A N 1
ATOM 832 C CA . GLU A 1 107 ? -19.388 -3.191 13.309 1.00 98.12 107 GLU A CA 1
ATOM 833 C C . GLU A 1 107 ? -18.996 -3.975 12.043 1.00 98.12 107 GLU A C 1
ATOM 835 O O . GLU A 1 107 ? -19.853 -4.509 11.325 1.00 98.12 107 GLU A O 1
ATOM 840 N N . LEU A 1 108 ? -17.700 -4.024 11.727 1.00 98.12 108 LEU A N 1
ATOM 841 C CA . LEU A 1 108 ? -17.185 -4.796 10.604 1.00 98.12 108 LEU A CA 1
ATOM 842 C C . LEU A 1 108 ? -17.194 -6.293 10.915 1.00 98.12 108 LEU A C 1
ATOM 844 O O . LEU A 1 108 ? -16.730 -6.749 11.959 1.00 98.12 108 LEU A O 1
ATOM 848 N N . THR A 1 109 ? -17.651 -7.075 9.946 1.00 98.12 109 THR A N 1
ATOM 849 C CA . THR A 1 109 ? -17.401 -8.518 9.908 1.00 98.12 109 THR A CA 1
ATOM 850 C C . THR A 1 109 ? -15.921 -8.804 9.627 1.00 98.12 109 THR A C 1
ATOM 852 O O . THR A 1 109 ? -15.185 -7.946 9.132 1.00 98.12 109 THR A O 1
ATOM 855 N N . VAL A 1 110 ? -15.472 -10.033 9.904 1.00 96.69 110 VAL A N 1
ATOM 856 C CA . VAL A 1 110 ? -14.086 -10.457 9.625 1.00 96.69 110 VAL A CA 1
ATOM 857 C C . VAL A 1 110 ? -13.755 -10.318 8.133 1.00 96.69 110 VAL A C 1
ATOM 859 O O . VAL A 1 110 ? -12.704 -9.779 7.791 1.00 96.69 110 VAL A O 1
ATOM 862 N N . ASP A 1 111 ? -14.676 -10.716 7.252 1.00 96.50 111 ASP A N 1
ATOM 863 C CA . ASP A 1 111 ? -14.514 -10.584 5.800 1.00 96.50 111 ASP A CA 1
ATOM 864 C C . ASP A 1 111 ? -14.405 -9.122 5.354 1.00 96.50 111 ASP A C 1
ATOM 866 O O . ASP A 1 111 ? -13.541 -8.777 4.548 1.00 96.50 111 ASP A O 1
ATOM 870 N N . GLU A 1 112 ? -15.264 -8.238 5.873 1.00 97.19 112 GLU A N 1
ATOM 871 C CA . GLU A 1 112 ? -15.196 -6.804 5.563 1.00 97.19 112 GLU A CA 1
ATOM 872 C C . GLU A 1 112 ? -13.873 -6.200 6.037 1.00 97.19 112 GLU A C 1
ATOM 874 O O . GLU A 1 112 ? -13.232 -5.456 5.295 1.00 97.19 112 GLU A O 1
ATOM 879 N N . ARG A 1 113 ? -13.424 -6.564 7.242 1.00 97.69 113 ARG A N 1
ATOM 880 C CA . ARG A 1 113 ? -12.138 -6.123 7.781 1.00 97.69 113 ARG A CA 1
ATOM 881 C C . ARG A 1 113 ? -10.975 -6.560 6.888 1.00 97.69 113 ARG A C 1
ATOM 883 O O . ARG A 1 113 ? -10.096 -5.748 6.611 1.00 97.69 113 ARG A O 1
ATOM 890 N N . TYR A 1 114 ? -10.973 -7.802 6.403 1.00 95.88 114 TYR A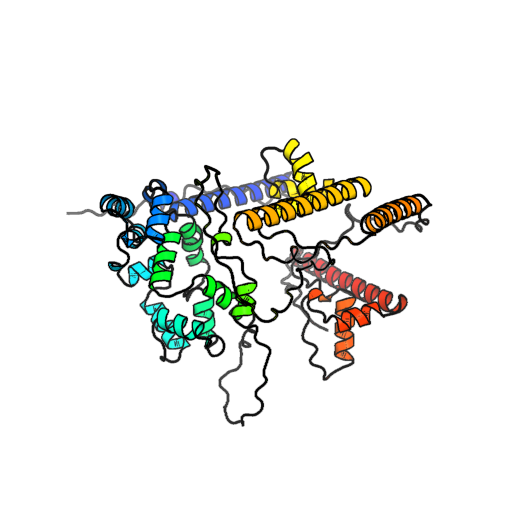 N 1
ATOM 891 C CA . TYR A 1 114 ? -9.899 -8.311 5.540 1.00 95.88 114 TYR A CA 1
ATOM 892 C C . TYR A 1 114 ? -9.909 -7.635 4.169 1.00 95.88 114 TYR A C 1
ATOM 894 O O . TYR A 1 114 ? -8.845 -7.291 3.659 1.00 95.88 114 TYR A O 1
ATOM 902 N N . LYS A 1 115 ? -11.094 -7.328 3.624 1.00 94.19 115 LYS A N 1
ATOM 903 C CA . LYS A 1 115 ? -11.226 -6.523 2.400 1.00 94.19 115 LYS A CA 1
ATOM 904 C C . LYS A 1 115 ? -10.618 -5.129 2.555 1.00 94.19 115 LYS A C 1
ATOM 906 O O . LYS A 1 115 ? -9.895 -4.689 1.668 1.00 94.19 115 LYS A O 1
ATOM 911 N N . VAL A 1 116 ? -10.879 -4.438 3.668 1.00 95.88 116 VAL A N 1
ATOM 912 C CA . VAL A 1 116 ? -10.319 -3.094 3.914 1.00 95.88 116 VAL A CA 1
ATOM 913 C C . VAL A 1 116 ? -8.807 -3.150 4.152 1.00 95.88 116 VAL A C 1
ATOM 915 O O . VAL A 1 116 ? -8.085 -2.268 3.705 1.00 95.88 116 VAL A O 1
ATOM 918 N N . LEU A 1 117 ? -8.301 -4.195 4.807 1.00 95.12 117 LEU A N 1
ATOM 919 C CA . LEU A 1 117 ? -6.861 -4.376 5.030 1.00 95.12 117 LEU A CA 1
ATOM 920 C C . LEU A 1 117 ? -6.109 -4.927 3.805 1.00 95.12 117 LEU A C 1
ATOM 922 O O . LEU A 1 117 ? -4.880 -5.016 3.841 1.00 95.12 117 LEU A O 1
ATOM 926 N N . GLN A 1 118 ? -6.834 -5.269 2.734 1.00 93.06 118 GLN A N 1
ATOM 927 C CA . GLN A 1 118 ? -6.343 -6.002 1.564 1.00 93.06 118 GLN A CA 1
ATOM 928 C C . GLN A 1 118 ? -5.623 -7.311 1.914 1.00 93.06 118 GLN A C 1
ATOM 930 O O . GLN A 1 118 ? -4.612 -7.673 1.310 1.00 93.06 118 GLN A O 1
ATOM 935 N N . TRP A 1 119 ? -6.119 -8.015 2.922 1.00 94.06 119 TRP A N 1
ATOM 936 C CA . TRP A 1 119 ? -5.617 -9.337 3.265 1.00 94.06 119 TRP A CA 1
ATOM 937 C C . TRP A 1 119 ? -6.271 -10.398 2.381 1.00 94.06 119 TRP A C 1
ATOM 939 O O . TRP A 1 119 ? -7.354 -10.192 1.830 1.00 94.06 119 TRP A O 1
ATOM 949 N N . SER A 1 120 ? -5.613 -11.553 2.259 1.00 93.75 120 SER A N 1
ATOM 950 C CA . SER A 1 120 ? -6.226 -12.721 1.603 1.00 93.75 120 SER A CA 1
ATOM 951 C C . SER A 1 120 ? -7.510 -13.128 2.342 1.00 93.75 120 SER A C 1
ATOM 953 O O . SER A 1 120 ? -7.611 -12.837 3.537 1.00 93.75 120 SER A O 1
ATOM 955 N N . PRO A 1 121 ? -8.475 -13.808 1.692 1.00 93.94 121 PRO A N 1
ATOM 956 C CA . PRO A 1 121 ? -9.703 -14.266 2.343 1.00 93.94 121 PRO A CA 1
ATOM 957 C C . PRO A 1 121 ? -9.442 -14.966 3.691 1.00 93.94 121 PRO A C 1
ATOM 959 O O . PRO A 1 121 ? -8.445 -15.688 3.801 1.00 93.94 121 PRO A O 1
ATOM 962 N N . PRO A 1 122 ? -10.302 -14.789 4.719 1.00 95.75 122 PRO A N 1
ATOM 963 C CA . PRO A 1 122 ? -9.988 -15.247 6.071 1.00 95.75 122 PRO A CA 1
ATOM 964 C C . PRO A 1 122 ? -9.629 -16.722 6.190 1.00 95.75 122 PRO A C 1
ATOM 966 O O . PRO A 1 122 ? -8.613 -17.057 6.800 1.00 95.75 122 PRO A O 1
ATOM 969 N N . ASP A 1 123 ? -10.405 -17.591 5.548 1.00 95.75 123 ASP A N 1
ATOM 970 C CA . ASP A 1 123 ? -10.187 -19.035 5.598 1.00 95.75 123 ASP A CA 1
ATOM 971 C C . ASP A 1 123 ? -8.840 -19.438 4.986 1.00 95.75 123 ASP A C 1
ATOM 973 O O . ASP A 1 123 ? -8.113 -20.258 5.557 1.00 95.75 123 ASP A O 1
ATOM 977 N N . GLU A 1 124 ? -8.481 -18.824 3.857 1.00 95.12 124 GLU A N 1
ATOM 978 C CA . GLU A 1 124 ? -7.214 -19.056 3.163 1.00 95.12 124 GLU A CA 1
ATOM 979 C C . GLU A 1 124 ? -6.038 -18.550 3.997 1.00 95.12 124 GLU A C 1
ATOM 981 O O . GLU A 1 124 ? -5.080 -19.293 4.232 1.00 95.12 124 GLU A O 1
ATOM 986 N N . LEU A 1 125 ? -6.133 -17.316 4.507 1.00 96.12 125 LEU A N 1
ATOM 987 C CA . LEU A 1 125 ? -5.096 -16.701 5.330 1.00 96.12 125 LEU A CA 1
ATOM 988 C C . LEU A 1 125 ? -4.845 -17.494 6.608 1.00 96.12 125 LEU A C 1
ATOM 990 O O . LEU A 1 125 ? -3.699 -17.806 6.932 1.00 96.12 125 LEU A O 1
ATOM 994 N N . HIS A 1 126 ? -5.905 -17.886 7.309 1.00 97.31 126 HIS A N 1
ATOM 995 C CA . HIS A 1 126 ? -5.782 -18.681 8.526 1.00 97.31 126 HIS A CA 1
ATOM 996 C C . HIS A 1 126 ? -5.222 -20.073 8.234 1.00 97.31 126 HIS A C 1
ATOM 998 O O . HIS A 1 126 ? -4.410 -20.585 9.005 1.00 97.31 126 HIS A O 1
ATOM 1004 N N . ALA A 1 127 ? -5.620 -20.701 7.123 1.00 97.12 127 ALA A N 1
ATOM 1005 C CA . ALA A 1 127 ? -5.062 -21.985 6.709 1.00 97.12 127 ALA A CA 1
ATOM 1006 C C . ALA A 1 127 ? -3.563 -21.879 6.395 1.00 97.12 127 ALA A C 1
ATOM 1008 O O . ALA A 1 127 ? -2.793 -22.736 6.839 1.00 97.12 127 ALA A O 1
ATOM 1009 N N . ALA A 1 128 ? -3.134 -20.823 5.699 1.00 96.56 128 ALA A N 1
ATOM 1010 C CA . ALA A 1 128 ? -1.724 -20.589 5.409 1.00 96.56 128 ALA A CA 1
ATOM 1011 C C . ALA A 1 128 ? -0.915 -20.300 6.675 1.00 96.56 128 ALA A C 1
ATOM 1013 O O . ALA A 1 128 ? 0.162 -20.871 6.833 1.00 96.56 128 ALA A O 1
ATOM 1014 N N . ILE A 1 129 ? -1.440 -19.495 7.606 1.00 97.88 129 ILE A N 1
ATOM 1015 C CA . ILE A 1 129 ? -0.784 -19.224 8.894 1.00 97.88 129 ILE A CA 1
ATOM 1016 C C . ILE A 1 129 ? -0.632 -20.524 9.685 1.00 97.88 129 ILE A C 1
ATOM 1018 O O . ILE A 1 129 ? 0.492 -20.884 10.032 1.00 97.88 129 ILE A O 1
ATOM 1022 N N . ARG A 1 130 ? -1.715 -21.295 9.871 1.00 98.31 130 ARG A N 1
ATOM 1023 C CA . ARG A 1 130 ? -1.652 -22.596 10.558 1.00 98.31 130 ARG A CA 1
ATOM 1024 C C . ARG A 1 130 ? -0.632 -23.523 9.908 1.00 98.31 130 ARG A C 1
ATOM 1026 O O . ARG A 1 130 ? 0.161 -24.143 10.609 1.00 98.31 130 ARG A O 1
ATOM 1033 N N . LYS A 1 131 ? -0.615 -23.611 8.578 1.00 97.25 131 LYS A N 1
ATOM 1034 C CA . LYS A 1 131 ? 0.365 -24.425 7.849 1.00 97.25 131 LYS A CA 1
ATOM 1035 C C . LYS A 1 131 ? 1.796 -23.937 8.100 1.00 97.25 131 LYS A C 1
ATOM 1037 O O . LYS A 1 131 ? 2.660 -24.743 8.430 1.00 97.25 131 LYS A O 1
ATOM 1042 N N . ALA A 1 132 ? 2.038 -22.632 7.987 1.00 96.62 132 ALA A N 1
ATOM 1043 C CA . ALA A 1 132 ? 3.352 -22.018 8.141 1.00 96.62 132 ALA A CA 1
ATOM 1044 C C . ALA A 1 132 ? 3.908 -22.126 9.569 1.00 96.62 132 ALA A C 1
ATOM 1046 O O . ALA A 1 132 ? 5.126 -22.168 9.750 1.00 96.62 132 ALA A O 1
ATOM 1047 N N . THR A 1 133 ? 3.040 -22.186 10.579 1.00 96.81 133 THR A N 1
ATOM 1048 C CA . THR A 1 133 ? 3.424 -22.237 11.998 1.00 96.81 133 THR A CA 1
ATOM 1049 C C . THR A 1 133 ? 3.211 -23.610 12.638 1.00 96.81 133 THR A C 1
ATOM 1051 O O . THR A 1 133 ? 3.226 -23.712 13.862 1.00 96.81 133 THR A O 1
ATOM 1054 N N . GLY A 1 134 ? 2.934 -24.662 11.858 1.00 96.44 134 GLY A N 1
ATOM 1055 C CA . GLY A 1 134 ? 2.650 -26.001 12.396 1.00 96.44 134 GLY A CA 1
ATOM 1056 C C . GLY A 1 134 ? 1.434 -26.051 13.336 1.00 96.44 134 GLY A C 1
ATOM 1057 O O . GLY A 1 134 ? 1.402 -26.848 14.266 1.00 96.44 134 GLY A O 1
ATOM 1058 N N . GLY A 1 135 ? 0.460 -25.163 13.131 1.00 97.12 135 GLY A N 1
ATOM 1059 C CA . GLY A 1 135 ? -0.757 -25.032 13.932 1.00 97.12 135 GLY A CA 1
ATOM 1060 C C . GLY A 1 135 ? -0.607 -24.218 15.220 1.00 97.12 135 GLY A C 1
ATOM 1061 O O . GLY A 1 135 ? -1.601 -24.042 15.915 1.00 97.12 135 GLY A O 1
ATOM 1062 N N . ALA A 1 136 ? 0.592 -23.711 15.538 1.00 96.94 136 ALA A N 1
ATOM 1063 C CA . ALA A 1 136 ? 0.825 -22.931 16.758 1.00 96.94 136 ALA A CA 1
ATOM 1064 C C . ALA A 1 136 ? 0.081 -21.585 16.780 1.00 96.94 136 ALA A C 1
ATOM 1066 O O . ALA A 1 136 ? -0.317 -21.130 17.848 1.00 96.94 136 ALA A O 1
ATOM 1067 N N . LEU A 1 137 ? -0.096 -20.965 15.611 1.00 97.62 137 LEU A N 1
ATOM 1068 C CA . LEU A 1 137 ? -0.832 -19.722 15.412 1.00 97.62 137 LEU A CA 1
ATOM 1069 C C . LEU A 1 137 ? -1.927 -19.962 14.372 1.00 97.62 137 LEU A C 1
ATOM 1071 O O . LEU A 1 137 ? -1.835 -20.865 13.534 1.00 97.62 137 LEU A O 1
ATOM 1075 N N . SER A 1 138 ? -2.962 -19.138 14.419 1.00 97.06 138 SER A N 1
ATOM 1076 C CA . SER A 1 138 ? -4.138 -19.256 13.564 1.00 97.06 138 SER A CA 1
ATOM 1077 C C . SER A 1 138 ? -4.563 -17.941 12.924 1.00 97.06 138 SER A C 1
ATOM 1079 O O . SER A 1 138 ? -5.159 -17.978 11.849 1.00 97.06 138 SER A O 1
ATOM 1081 N N . THR A 1 139 ? -4.222 -16.800 13.531 1.00 97.94 139 THR A N 1
ATOM 1082 C CA . THR A 1 139 ? -4.649 -15.474 13.066 1.00 97.94 139 THR A CA 1
ATOM 1083 C C . THR A 1 139 ? -3.476 -14.574 12.650 1.00 97.94 139 THR A C 1
ATOM 1085 O O . THR A 1 139 ? -2.340 -14.770 13.099 1.00 97.94 139 THR A O 1
ATOM 1088 N N . PRO A 1 140 ? -3.719 -13.562 11.794 1.00 97.88 140 PRO A N 1
ATOM 1089 C CA . PRO A 1 140 ? -2.724 -12.544 11.448 1.00 97.88 140 PRO A CA 1
ATOM 1090 C C . PRO A 1 140 ? -2.186 -11.782 12.661 1.00 97.88 140 PRO A C 1
ATOM 1092 O O . PRO A 1 140 ? -0.992 -11.502 12.727 1.00 97.88 140 PRO A O 1
ATOM 1095 N N . GLU A 1 141 ? -3.046 -11.477 13.634 1.00 97.69 141 GLU A N 1
ATOM 1096 C CA . GLU A 1 141 ? -2.716 -10.801 14.890 1.00 97.69 141 GLU A CA 1
ATOM 1097 C C . GLU A 1 141 ? -1.722 -11.611 15.719 1.00 97.69 141 GLU A C 1
ATOM 1099 O O . GLU A 1 141 ? -0.722 -11.070 16.185 1.00 97.69 141 GLU A O 1
ATOM 1104 N N . GLU A 1 142 ? -1.962 -12.915 15.863 1.00 97.69 142 GLU A N 1
ATOM 1105 C CA . GLU A 1 142 ? -1.069 -13.833 16.573 1.00 97.69 142 GLU A CA 1
ATOM 1106 C C . GLU A 1 142 ? 0.301 -13.918 15.893 1.00 97.69 142 GLU A C 1
ATOM 1108 O O . GLU A 1 142 ? 1.338 -13.814 16.557 1.00 97.69 142 GLU A O 1
ATOM 1113 N N . LEU A 1 143 ? 0.312 -14.059 14.563 1.00 97.75 143 LEU A N 1
ATOM 1114 C CA . LEU A 1 143 ? 1.546 -14.105 13.784 1.00 97.75 143 LEU A CA 1
ATOM 1115 C C . LEU A 1 143 ? 2.326 -12.789 13.887 1.00 97.75 143 LEU A C 1
ATOM 1117 O O . LEU A 1 143 ? 3.532 -12.814 14.136 1.00 97.75 143 LEU A O 1
ATOM 1121 N N . TYR A 1 144 ? 1.646 -11.650 13.755 1.00 97.88 144 TYR A N 1
ATOM 1122 C CA . TYR A 1 144 ? 2.249 -10.332 13.925 1.00 97.88 144 TYR A CA 1
ATOM 1123 C C . TYR A 1 144 ? 2.815 -10.146 15.335 1.00 97.88 144 TYR A C 1
ATOM 1125 O O . TYR A 1 144 ? 3.973 -9.767 15.481 1.00 97.88 144 TYR A O 1
ATOM 1133 N N . ALA A 1 145 ? 2.039 -10.441 16.380 1.00 97.06 145 ALA A N 1
ATOM 1134 C CA . ALA A 1 145 ? 2.470 -10.267 17.763 1.00 97.06 145 ALA A CA 1
ATOM 1135 C C . ALA A 1 145 ? 3.695 -11.137 18.081 1.00 97.06 145 ALA A C 1
ATOM 1137 O O . ALA A 1 145 ? 4.647 -10.666 18.708 1.00 97.06 145 ALA A O 1
ATOM 1138 N N . MET A 1 146 ? 3.718 -12.386 17.602 1.00 96.44 146 MET A N 1
ATOM 1139 C CA . MET A 1 146 ? 4.883 -13.261 17.739 1.00 96.44 146 MET A CA 1
ATOM 1140 C C . MET A 1 146 ? 6.114 -12.656 17.056 1.00 96.44 146 MET A C 1
ATOM 1142 O O . MET A 1 146 ? 7.188 -12.594 17.656 1.00 96.44 146 MET A O 1
ATOM 1146 N N . ALA A 1 147 ? 5.951 -12.180 15.825 1.00 95.75 147 ALA A N 1
ATOM 1147 C CA . ALA A 1 147 ? 7.005 -11.562 15.035 1.00 95.75 147 ALA A CA 1
ATOM 1148 C C . ALA A 1 147 ? 7.573 -10.294 15.697 1.00 95.75 147 ALA A C 1
ATOM 1150 O O . ALA A 1 147 ? 8.791 -10.137 15.831 1.00 95.75 147 ALA A O 1
ATOM 1151 N N . HIS A 1 148 ? 6.676 -9.407 16.129 1.00 93.75 148 HIS A N 1
ATOM 1152 C CA . HIS A 1 148 ? 6.975 -8.100 16.699 1.00 93.75 148 HIS A CA 1
ATOM 1153 C C . HIS A 1 148 ? 7.651 -8.203 18.074 1.00 93.75 148 HIS A C 1
ATOM 1155 O O . HIS A 1 148 ? 8.557 -7.430 18.373 1.00 93.75 148 HIS A O 1
ATOM 1161 N N . ASN A 1 149 ? 7.311 -9.213 18.881 1.00 93.31 149 ASN A N 1
ATOM 1162 C CA . ASN A 1 149 ? 7.926 -9.469 20.192 1.00 93.31 149 ASN A CA 1
ATOM 1163 C C . ASN A 1 149 ? 9.342 -10.085 20.109 1.00 93.31 149 ASN A C 1
ATOM 1165 O O . ASN A 1 149 ? 9.764 -10.818 21.001 1.00 93.31 149 ASN A O 1
ATOM 1169 N N . GLY A 1 150 ? 10.083 -9.804 19.032 1.00 86.12 150 GLY A N 1
ATOM 1170 C CA . GLY A 1 150 ? 11.475 -10.218 18.838 1.00 86.12 150 GLY A CA 1
ATOM 1171 C C . GLY A 1 150 ? 11.668 -11.615 18.246 1.00 86.12 150 GLY A C 1
ATOM 1172 O O . GLY A 1 150 ? 12.801 -11.989 17.952 1.00 86.12 150 GLY A O 1
ATOM 1173 N N . ASN A 1 151 ? 10.597 -12.377 17.994 1.00 90.06 151 ASN A N 1
ATOM 1174 C CA . ASN A 1 151 ? 10.720 -13.746 17.482 1.00 90.06 151 ASN A CA 1
ATOM 1175 C C . ASN A 1 151 ? 10.701 -13.842 15.953 1.00 90.06 151 ASN A C 1
ATOM 1177 O O . ASN A 1 151 ? 10.636 -14.950 15.425 1.00 90.06 151 ASN A O 1
ATOM 1181 N N . PHE A 1 152 ? 10.801 -12.722 15.225 1.00 92.38 152 PHE A N 1
ATOM 1182 C CA . PHE A 1 152 ? 10.829 -12.738 13.758 1.00 92.38 152 PHE A CA 1
ATOM 1183 C C . PHE A 1 152 ? 11.889 -13.701 13.206 1.00 92.38 152 PHE A C 1
ATOM 1185 O O . PHE A 1 152 ? 11.614 -14.454 12.278 1.00 92.38 152 PHE A O 1
ATOM 1192 N N . ALA A 1 153 ? 13.082 -13.746 13.811 1.00 91.81 153 ALA A N 1
ATOM 1193 C CA . ALA A 1 153 ? 14.158 -14.646 13.398 1.00 91.81 153 ALA A CA 1
ATOM 1194 C C . ALA A 1 153 ? 13.770 -16.135 13.482 1.00 91.81 153 ALA A C 1
ATOM 1196 O O . ALA A 1 153 ? 14.179 -16.914 12.618 1.00 91.81 153 ALA A O 1
ATOM 1197 N N . HIS A 1 154 ? 12.947 -16.500 14.468 1.00 92.31 154 HIS A N 1
ATOM 1198 C CA . HIS A 1 154 ? 12.505 -17.867 14.750 1.00 92.31 154 HIS A CA 1
ATOM 1199 C C . HIS A 1 154 ? 11.281 -18.302 13.939 1.00 92.31 154 HIS A C 1
ATOM 1201 O O . HIS A 1 154 ? 10.915 -19.475 13.970 1.00 92.31 154 HIS A O 1
ATOM 1207 N N . LEU A 1 155 ? 10.651 -17.383 13.204 1.00 95.44 155 LEU A N 1
ATOM 1208 C CA . LEU A 1 155 ? 9.571 -17.738 12.294 1.00 95.44 155 LEU A CA 1
ATOM 1209 C C . LEU A 1 155 ? 10.094 -18.597 11.140 1.00 95.44 155 LEU A C 1
ATOM 1211 O O . LEU A 1 155 ? 11.201 -18.385 10.624 1.00 95.44 155 LEU A O 1
ATOM 1215 N N . SER A 1 156 ? 9.256 -19.539 10.707 1.00 95.56 156 SER A N 1
ATOM 1216 C CA . SER A 1 156 ? 9.509 -20.315 9.497 1.00 95.56 156 SER A CA 1
ATOM 1217 C C . SER A 1 156 ? 9.635 -19.384 8.278 1.00 95.56 156 SER A C 1
ATOM 1219 O O . SER A 1 156 ? 9.056 -18.290 8.273 1.00 95.56 156 SER A O 1
ATOM 1221 N N . PRO A 1 157 ? 10.367 -19.786 7.222 1.00 94.69 157 PRO A N 1
ATOM 1222 C CA . PRO A 1 157 ? 10.455 -19.001 5.989 1.00 94.69 157 PRO A CA 1
ATOM 1223 C C . PRO A 1 157 ? 9.081 -18.652 5.399 1.00 94.69 157 PRO A C 1
ATOM 1225 O O . PRO A 1 157 ? 8.871 -17.529 4.947 1.00 94.69 157 PRO A O 1
ATOM 1228 N N . GLU A 1 158 ? 8.122 -19.577 5.482 1.00 94.75 158 GLU A N 1
ATOM 1229 C CA . GLU A 1 158 ? 6.752 -19.363 5.008 1.00 94.75 158 GLU A CA 1
ATOM 1230 C C . GLU A 1 158 ? 6.028 -18.281 5.821 1.00 94.75 158 GLU A C 1
ATOM 1232 O O . GLU A 1 158 ? 5.435 -17.366 5.257 1.00 94.75 158 GLU A O 1
ATOM 1237 N N . ALA A 1 159 ? 6.141 -18.319 7.153 1.00 96.25 159 ALA A N 1
ATOM 1238 C CA . ALA A 1 159 ? 5.542 -17.315 8.029 1.00 96.25 159 ALA A CA 1
ATOM 1239 C C . ALA A 1 159 ? 6.166 -15.923 7.816 1.00 96.25 159 ALA A C 1
ATOM 1241 O O . ALA A 1 159 ? 5.456 -14.915 7.795 1.00 96.25 159 ALA A O 1
ATOM 1242 N N . LYS A 1 160 ? 7.486 -15.861 7.580 1.00 95.62 160 LYS A N 1
ATOM 1243 C CA . LYS A 1 160 ? 8.179 -14.623 7.186 1.00 95.62 160 LYS A CA 1
ATOM 1244 C C . LYS A 1 160 ? 7.664 -14.095 5.850 1.00 95.62 160 LYS A C 1
ATOM 1246 O O . LYS A 1 160 ? 7.439 -12.894 5.743 1.00 95.62 160 LYS A O 1
ATOM 1251 N N . ARG A 1 161 ? 7.431 -14.965 4.858 1.00 94.31 161 ARG A N 1
ATOM 1252 C CA . ARG A 1 161 ? 6.872 -14.583 3.549 1.00 94.31 161 ARG A CA 1
ATOM 1253 C C . ARG A 1 161 ? 5.447 -14.037 3.673 1.00 94.31 161 ARG A C 1
ATOM 1255 O O . ARG A 1 161 ? 5.140 -13.017 3.059 1.00 94.31 161 ARG A O 1
ATOM 1262 N N . ILE A 1 162 ? 4.602 -14.654 4.501 1.00 95.44 162 ILE A N 1
ATOM 1263 C CA . ILE A 1 162 ? 3.241 -14.164 4.789 1.00 95.44 162 ILE A CA 1
ATOM 1264 C C . ILE A 1 162 ? 3.289 -12.754 5.405 1.00 95.44 162 ILE A C 1
ATOM 1266 O O . ILE A 1 162 ? 2.538 -11.875 4.993 1.00 95.44 162 ILE A O 1
ATOM 1270 N N . LEU A 1 163 ? 4.200 -12.488 6.345 1.00 95.69 163 LEU A N 1
ATOM 1271 C CA . LEU A 1 163 ? 4.365 -11.140 6.909 1.00 95.69 163 LEU A CA 1
ATOM 1272 C C . LEU A 1 163 ? 4.946 -10.148 5.893 1.00 95.69 163 LEU A C 1
ATOM 1274 O O . LEU A 1 163 ? 4.432 -9.042 5.744 1.00 95.69 163 LEU A O 1
ATOM 1278 N N . ALA A 1 164 ? 5.989 -10.541 5.162 1.00 93.81 164 ALA A N 1
ATOM 1279 C CA . ALA A 1 164 ? 6.647 -9.716 4.148 1.00 93.81 164 ALA A CA 1
ATOM 1280 C C . ALA A 1 164 ? 5.701 -9.281 3.018 1.00 93.81 164 ALA A C 1
ATOM 1282 O O . ALA A 1 164 ? 5.832 -8.179 2.489 1.00 93.81 164 ALA A O 1
ATOM 1283 N N . SER A 1 165 ? 4.729 -10.127 2.678 1.00 92.12 165 SER A N 1
ATOM 1284 C CA . SER A 1 165 ? 3.687 -9.860 1.680 1.00 92.12 165 SER A CA 1
ATOM 1285 C C . SER A 1 165 ? 2.494 -9.063 2.223 1.00 92.12 165 SER A C 1
ATOM 1287 O O . SER A 1 165 ? 1.578 -8.755 1.462 1.00 92.12 165 SER A O 1
ATOM 1289 N N . LYS A 1 166 ? 2.510 -8.674 3.509 1.00 94.12 166 LYS A N 1
ATOM 1290 C CA . LYS A 1 166 ? 1.390 -8.020 4.213 1.00 94.12 166 LYS A CA 1
ATOM 1291 C C . LYS A 1 166 ? 0.129 -8.892 4.248 1.00 94.12 166 LYS A C 1
ATOM 1293 O O . LYS A 1 166 ? -0.966 -8.404 3.993 1.00 94.12 166 LYS A O 1
ATOM 1298 N N . PHE A 1 167 ? 0.304 -10.176 4.567 1.00 95.25 167 PHE A N 1
ATOM 1299 C CA . PHE A 1 167 ? -0.752 -11.192 4.653 1.00 95.25 167 PHE A CA 1
ATOM 1300 C C . PHE A 1 167 ? -1.427 -11.541 3.318 1.00 95.25 167 PHE A C 1
ATOM 1302 O O . PHE A 1 167 ? -2.610 -11.906 3.252 1.00 95.25 167 PHE A O 1
ATOM 1309 N N . TRP A 1 168 ? -0.645 -11.480 2.244 1.00 90.44 168 TRP A N 1
ATOM 1310 C CA . TRP A 1 168 ? -1.089 -11.842 0.909 1.00 90.44 168 TRP A CA 1
ATOM 1311 C C . TRP A 1 168 ? -0.453 -13.164 0.466 1.00 90.44 168 TRP A C 1
ATOM 1313 O O . TRP A 1 168 ? 0.764 -13.256 0.333 1.00 90.44 168 TRP A O 1
ATOM 1323 N N . ILE A 1 169 ? -1.264 -14.210 0.290 1.00 87.06 169 ILE A N 1
ATOM 1324 C CA . ILE A 1 169 ? -0.761 -15.570 0.038 1.00 87.06 169 ILE A CA 1
ATOM 1325 C C . ILE A 1 169 ? -0.440 -15.791 -1.441 1.00 87.06 169 ILE A C 1
ATOM 1327 O O . ILE A 1 169 ? 0.531 -16.477 -1.752 1.00 87.06 169 ILE A O 1
ATOM 1331 N N . ASP A 1 170 ? -1.228 -15.203 -2.342 1.00 75.62 170 ASP A N 1
ATOM 1332 C CA . ASP A 1 170 ? -1.114 -15.430 -3.781 1.00 75.62 170 ASP A CA 1
ATOM 1333 C C . ASP A 1 170 ? -0.929 -14.103 -4.524 1.00 75.62 170 ASP A C 1
ATOM 1335 O O . ASP A 1 170 ? -1.881 -13.448 -4.951 1.00 75.62 170 ASP A O 1
ATOM 1339 N N . ALA A 1 171 ? 0.337 -13.697 -4.631 1.00 59.41 171 ALA A N 1
ATOM 1340 C CA . ALA A 1 171 ? 0.767 -12.514 -5.366 1.00 59.41 171 ALA A CA 1
ATOM 1341 C C . ALA A 1 171 ? 0.926 -12.779 -6.873 1.00 59.41 171 ALA A C 1
ATOM 1343 O O . ALA A 1 171 ? 1.831 -12.234 -7.511 1.00 59.41 171 ALA A O 1
ATOM 1344 N N . THR A 1 172 ? 0.104 -13.655 -7.455 1.00 58.28 172 THR A N 1
ATOM 1345 C CA . THR A 1 172 ? 0.061 -13.813 -8.910 1.00 58.28 172 THR A CA 1
ATOM 1346 C C . THR A 1 172 ? -0.428 -12.520 -9.577 1.00 58.28 172 THR A C 1
ATOM 1348 O O . THR A 1 172 ? -1.185 -11.725 -9.025 1.00 58.28 172 THR A O 1
ATOM 1351 N N . THR A 1 173 ? 0.082 -12.256 -10.778 1.00 52.91 173 THR A N 1
ATOM 1352 C CA . THR A 1 173 ? 0.062 -10.945 -11.453 1.00 52.91 173 THR A CA 1
ATOM 1353 C C . THR A 1 173 ? -1.324 -10.363 -11.753 1.00 52.91 173 THR A C 1
ATOM 1355 O O . THR A 1 173 ? -1.428 -9.163 -12.002 1.00 52.91 173 THR A O 1
ATOM 1358 N N . GLU A 1 174 ? -2.392 -11.162 -11.726 1.00 51.06 174 GLU A N 1
ATOM 1359 C CA . GLU A 1 174 ? -3.750 -10.699 -12.051 1.00 51.06 174 GLU A CA 1
ATOM 1360 C C . GLU A 1 174 ? -4.464 -10.034 -10.862 1.00 51.06 174 GLU A C 1
ATOM 1362 O O . GLU A 1 174 ? -5.258 -9.115 -11.056 1.00 51.06 174 GLU A O 1
ATOM 1367 N N . THR A 1 175 ? -4.124 -10.397 -9.622 1.00 57.47 175 THR A N 1
ATOM 1368 C CA . THR A 1 175 ? -4.727 -9.835 -8.397 1.00 57.47 175 THR A CA 1
ATOM 1369 C C . THR A 1 175 ? -3.981 -8.605 -7.859 1.00 57.47 175 THR A C 1
ATOM 1371 O O . THR A 1 175 ? -4.419 -7.992 -6.885 1.00 57.47 175 THR A O 1
ATOM 1374 N N . HIS A 1 176 ? -2.889 -8.184 -8.511 1.00 61.69 176 HIS A N 1
ATOM 1375 C CA . HIS A 1 176 ? -2.102 -7.010 -8.111 1.00 61.69 176 HIS A CA 1
ATOM 1376 C C . HIS A 1 176 ? -2.758 -5.670 -8.502 1.00 61.69 176 HIS A C 1
ATOM 1378 O O . HIS A 1 176 ? -2.542 -4.650 -7.846 1.00 61.69 176 HIS A O 1
ATOM 1384 N N . TRP A 1 177 ? -3.572 -5.647 -9.562 1.00 61.78 177 TRP A N 1
ATOM 1385 C CA . TRP A 1 177 ? -4.163 -4.408 -10.086 1.00 61.78 177 TRP A CA 1
ATOM 1386 C C . TRP A 1 177 ? -5.169 -3.739 -9.144 1.00 61.78 177 TRP A C 1
ATOM 1388 O O . TRP A 1 177 ? -5.005 -2.540 -8.909 1.00 61.78 177 TRP A O 1
ATOM 1398 N N . PRO A 1 178 ? -6.128 -4.459 -8.519 1.00 71.44 178 PRO A N 1
ATOM 1399 C CA . PRO A 1 178 ? -7.031 -3.856 -7.541 1.00 71.44 178 PRO A CA 1
ATOM 1400 C C . PRO A 1 178 ? -6.286 -3.112 -6.432 1.00 71.44 178 PRO A C 1
ATOM 1402 O O . PRO A 1 178 ? -6.731 -2.063 -5.987 1.00 71.44 178 PRO A O 1
ATOM 1405 N N . ARG A 1 179 ? -5.119 -3.616 -6.017 1.00 72.62 179 ARG A N 1
ATOM 1406 C CA . ARG A 1 179 ? -4.302 -3.020 -4.957 1.00 72.62 179 ARG A CA 1
ATOM 1407 C C . ARG A 1 179 ? -3.675 -1.687 -5.350 1.00 72.62 179 ARG A C 1
ATOM 1409 O O . ARG A 1 179 ? -3.662 -0.785 -4.515 1.00 72.62 179 ARG A O 1
ATOM 1416 N N . LEU A 1 180 ? -3.163 -1.575 -6.578 1.00 71.25 180 LEU A N 1
ATOM 1417 C CA . LEU A 1 180 ? -2.525 -0.348 -7.068 1.00 71.25 180 LEU A CA 1
ATOM 1418 C C . LEU A 1 180 ? -3.508 0.827 -7.037 1.00 71.25 180 LEU A C 1
ATOM 1420 O O . LEU A 1 180 ? -3.197 1.871 -6.478 1.00 71.25 180 LEU A O 1
ATOM 1424 N N . TYR A 1 181 ? -4.724 0.610 -7.533 1.00 80.44 181 TYR A N 1
ATOM 1425 C CA . TYR A 1 181 ? -5.750 1.653 -7.587 1.00 80.44 181 TYR A CA 1
ATOM 1426 C C . TYR A 1 181 ? -6.524 1.814 -6.274 1.00 80.44 181 TYR A C 1
ATOM 1428 O O . TYR A 1 181 ? -7.063 2.885 -5.988 1.00 80.44 181 TYR A O 1
ATOM 1436 N N . TRP A 1 182 ? -6.554 0.784 -5.420 1.00 86.75 182 TRP A N 1
ATOM 1437 C CA . TRP A 1 182 ? -7.170 0.905 -4.100 1.00 86.75 182 TRP A CA 1
ATOM 1438 C C . TRP A 1 182 ? -6.484 1.989 -3.268 1.00 86.75 182 TRP A C 1
ATOM 1440 O O . TRP A 1 182 ? -7.168 2.721 -2.560 1.00 86.75 182 TRP A O 1
ATOM 1450 N N . SER A 1 183 ? -5.161 2.149 -3.355 1.00 88.00 183 SER A N 1
ATOM 1451 C CA . SER A 1 183 ? -4.462 3.223 -2.635 1.00 88.00 183 SER A CA 1
ATOM 1452 C C . SER A 1 183 ? -4.804 4.633 -3.119 1.00 88.00 183 SER A C 1
ATOM 1454 O O . SER A 1 183 ? -4.651 5.576 -2.343 1.00 88.00 183 SER A O 1
ATOM 1456 N N . ASP A 1 184 ? -5.286 4.774 -4.354 1.00 89.81 184 ASP A N 1
ATOM 1457 C CA . ASP A 1 184 ? -5.579 6.071 -4.975 1.00 89.81 184 ASP A CA 1
ATOM 1458 C C . ASP A 1 184 ? -6.985 6.581 -4.637 1.00 89.81 184 ASP A C 1
ATOM 1460 O O . ASP A 1 184 ? -7.300 7.759 -4.820 1.00 89.81 184 ASP A O 1
ATOM 1464 N N . THR A 1 185 ? -7.849 5.710 -4.110 1.00 93.88 185 THR A N 1
ATOM 1465 C CA . THR A 1 185 ? -9.177 6.114 -3.648 1.00 93.88 185 THR A CA 1
ATOM 1466 C C . THR A 1 185 ? -9.059 6.796 -2.274 1.00 93.88 185 THR A C 1
ATOM 1468 O O . THR A 1 185 ? -8.586 6.162 -1.322 1.00 93.88 185 THR A O 1
ATOM 1471 N N . PRO A 1 186 ? -9.510 8.059 -2.116 1.00 96.75 186 PRO A N 1
ATOM 1472 C CA . PRO A 1 186 ? -9.448 8.791 -0.847 1.00 96.75 186 PRO A CA 1
ATOM 1473 C C . PRO A 1 186 ? -10.036 7.984 0.310 1.00 96.75 186 PRO A C 1
ATOM 1475 O O . PRO A 1 186 ? -10.984 7.250 0.094 1.00 96.75 186 PRO A O 1
ATOM 1478 N N . GLY A 1 187 ? -9.510 8.077 1.531 1.00 97.19 187 GLY A N 1
ATOM 1479 C CA . GLY A 1 187 ? -10.072 7.386 2.703 1.00 97.19 187 GLY A CA 1
ATOM 1480 C C . GLY A 1 187 ? -9.673 5.914 2.865 1.00 97.19 187 GLY A C 1
ATOM 1481 O O . GLY A 1 187 ? -9.738 5.399 3.980 1.00 97.19 187 GLY A O 1
ATOM 1482 N N . ASN A 1 188 ? -9.211 5.237 1.808 1.00 96.88 188 ASN A N 1
ATOM 1483 C CA . ASN A 1 188 ? -8.794 3.833 1.888 1.00 96.88 188 ASN A CA 1
ATOM 1484 C C . ASN A 1 188 ? -7.622 3.644 2.862 1.00 96.88 188 ASN A C 1
ATOM 1486 O O . ASN A 1 188 ? -7.691 2.817 3.773 1.00 96.88 188 ASN A O 1
ATOM 1490 N N . TRP A 1 189 ? -6.581 4.472 2.735 1.00 95.75 189 TRP A N 1
ATOM 1491 C CA . TRP A 1 189 ? -5.433 4.452 3.645 1.00 95.75 189 TRP A CA 1
ATOM 1492 C C . TRP A 1 189 ? -5.811 4.746 5.092 1.00 95.75 189 TRP A C 1
ATOM 1494 O O . TRP A 1 189 ? -5.341 4.052 5.985 1.00 95.75 189 TRP A O 1
ATOM 1504 N N . GLN A 1 190 ? -6.690 5.722 5.315 1.00 97.75 190 GLN A N 1
ATOM 1505 C CA . GLN A 1 190 ? -7.180 6.090 6.643 1.00 97.75 190 GLN A CA 1
ATOM 1506 C C . GLN A 1 190 ? -7.954 4.939 7.290 1.00 97.75 190 GLN A C 1
ATOM 1508 O O . GLN A 1 190 ? -7.787 4.664 8.475 1.00 97.75 190 GLN A O 1
ATOM 1513 N N . ALA A 1 191 ? -8.763 4.223 6.505 1.00 98.25 191 ALA A N 1
ATOM 1514 C CA . ALA A 1 191 ? -9.509 3.068 6.985 1.00 98.25 191 ALA A CA 1
ATOM 1515 C C . ALA A 1 191 ? -8.575 1.906 7.343 1.00 98.25 191 ALA A C 1
ATOM 1517 O O . ALA A 1 191 ? -8.708 1.319 8.414 1.00 98.25 191 ALA A O 1
ATOM 1518 N N . ALA A 1 192 ? -7.603 1.588 6.481 1.00 96.88 192 ALA A N 1
ATOM 1519 C CA . ALA A 1 192 ? -6.613 0.562 6.795 1.00 96.88 192 ALA A CA 1
ATOM 1520 C C . ALA A 1 192 ? -5.753 0.953 8.001 1.00 96.88 192 ALA A C 1
ATOM 1522 O O . ALA A 1 192 ? -5.564 0.118 8.878 1.00 96.88 192 ALA A O 1
ATOM 1523 N N . GLY A 1 193 ? -5.274 2.198 8.079 1.00 96.38 193 GLY A N 1
ATOM 1524 C CA . GLY A 1 193 ? -4.506 2.720 9.212 1.00 96.38 193 GLY A CA 1
ATOM 1525 C C . GLY A 1 193 ? -5.256 2.557 10.532 1.00 96.38 193 GLY A C 1
ATOM 1526 O O . GLY A 1 193 ? -4.742 1.924 11.453 1.00 96.38 193 GLY A O 1
ATOM 1527 N N . LEU A 1 194 ? -6.518 2.998 10.569 1.00 97.81 194 LEU A N 1
ATOM 1528 C CA . LEU A 1 194 ? -7.422 2.820 11.709 1.00 97.81 194 LEU A CA 1
ATOM 1529 C C . LEU A 1 194 ? -7.566 1.344 12.117 1.00 97.81 194 LEU A C 1
ATOM 1531 O O . LEU A 1 194 ? -7.542 1.016 13.305 1.00 97.81 194 LEU A O 1
ATOM 1535 N N . LEU A 1 195 ? -7.729 0.438 11.148 1.00 97.88 195 LEU A N 1
ATOM 1536 C CA . LEU A 1 195 ? -7.896 -0.991 11.422 1.00 97.88 195 LEU A CA 1
ATOM 1537 C C . LEU A 1 195 ? -6.590 -1.684 11.834 1.00 97.88 195 LEU A C 1
ATOM 1539 O O . LEU A 1 195 ? -6.644 -2.592 12.663 1.00 97.88 195 LEU A O 1
ATOM 1543 N N . TYR A 1 196 ? -5.436 -1.273 11.301 1.00 97.06 196 TYR A N 1
ATOM 1544 C CA . TYR A 1 196 ? -4.125 -1.756 11.743 1.00 97.06 196 TYR A CA 1
ATOM 1545 C C . TYR A 1 196 ? -3.840 -1.312 13.180 1.00 97.06 196 TYR A C 1
ATOM 1547 O O . TYR A 1 196 ? -3.491 -2.149 14.012 1.00 97.06 196 TYR A O 1
ATOM 1555 N N . GLU A 1 197 ? -4.077 -0.038 13.505 1.00 96.50 197 GLU A N 1
ATOM 1556 C CA . GLU A 1 197 ? -3.902 0.487 14.863 1.00 96.50 197 GLU A CA 1
ATOM 1557 C C . GLU A 1 197 ? -4.785 -0.265 15.866 1.00 96.50 197 GLU A C 1
ATOM 1559 O O . GLU A 1 197 ? -4.303 -0.745 16.893 1.00 96.50 197 GLU A O 1
ATOM 1564 N N . ARG A 1 198 ? -6.066 -0.470 15.533 1.00 96.38 198 ARG A N 1
ATOM 1565 C CA . ARG A 1 198 ? -7.001 -1.248 16.363 1.00 96.38 198 ARG A CA 1
ATOM 1566 C C . ARG A 1 198 ? -6.614 -2.719 16.508 1.00 96.38 198 ARG A C 1
ATOM 1568 O O . ARG A 1 198 ? -6.941 -3.331 17.520 1.00 96.38 198 ARG A O 1
ATOM 1575 N N . ALA A 1 199 ? -5.907 -3.279 15.530 1.00 95.81 199 ALA A N 1
ATOM 1576 C CA . ALA A 1 199 ? -5.343 -4.623 15.601 1.00 95.81 199 ALA A CA 1
ATOM 1577 C C . ALA A 1 199 ? -4.044 -4.698 16.426 1.00 95.81 199 ALA A C 1
ATOM 1579 O O . ALA A 1 199 ? -3.490 -5.785 16.582 1.00 95.81 199 ALA A O 1
ATOM 1580 N N . GLY A 1 200 ? -3.527 -3.565 16.917 1.00 96.75 200 GLY A N 1
ATOM 1581 C CA . GLY A 1 200 ? -2.221 -3.488 17.569 1.00 96.75 200 GLY A CA 1
ATOM 1582 C C . GLY A 1 200 ? -1.054 -3.724 16.606 1.00 96.75 200 GLY A C 1
ATOM 1583 O O . GLY A 1 200 ? 0.003 -4.194 17.028 1.00 96.75 200 GLY A O 1
ATOM 1584 N N . MET A 1 201 ? -1.248 -3.446 15.314 1.00 96.94 201 MET A N 1
ATOM 1585 C CA . MET A 1 201 ? -0.255 -3.650 14.265 1.00 96.94 201 MET A CA 1
ATOM 1586 C C . MET A 1 201 ? 0.343 -2.323 13.801 1.00 96.94 201 MET A C 1
ATOM 1588 O O . MET A 1 201 ? -0.375 -1.389 13.454 1.00 96.94 201 MET A O 1
ATOM 1592 N N . ASP A 1 202 ? 1.670 -2.269 13.724 1.00 94.56 202 ASP A N 1
ATOM 1593 C CA . ASP A 1 202 ? 2.408 -1.162 13.125 1.00 94.56 202 ASP A CA 1
ATOM 1594 C C . ASP A 1 202 ? 2.636 -1.448 11.637 1.00 94.56 202 ASP A C 1
ATOM 1596 O O . ASP A 1 202 ? 3.314 -2.406 11.255 1.00 94.56 202 ASP A O 1
ATOM 1600 N N . VAL A 1 203 ? 2.092 -0.588 10.777 1.00 91.00 203 VAL A N 1
ATOM 1601 C CA . VAL A 1 203 ? 2.232 -0.705 9.321 1.00 91.00 203 VAL A CA 1
ATOM 1602 C C . VAL A 1 203 ? 3.703 -0.640 8.884 1.00 91.00 203 VAL A C 1
ATOM 1604 O O . VAL A 1 203 ? 4.083 -1.284 7.900 1.00 91.00 203 VAL A O 1
ATOM 1607 N N . ALA A 1 204 ? 4.556 0.085 9.616 1.00 92.31 204 ALA A N 1
ATOM 1608 C CA . ALA A 1 204 ? 5.981 0.190 9.309 1.00 92.31 204 ALA A CA 1
ATOM 1609 C C . ALA A 1 204 ? 6.719 -1.147 9.491 1.00 92.31 204 ALA A C 1
ATOM 1611 O O . ALA A 1 204 ? 7.688 -1.426 8.776 1.00 92.31 204 ALA A O 1
ATOM 1612 N N . TYR A 1 205 ? 6.227 -2.015 10.380 1.00 93.12 205 TYR A N 1
ATOM 1613 C CA . TYR A 1 205 ? 6.816 -3.329 10.628 1.00 93.12 205 TYR A CA 1
ATOM 1614 C C . TYR A 1 205 ? 6.809 -4.219 9.379 1.00 93.12 205 TYR A C 1
ATOM 1616 O O . TYR A 1 205 ? 7.752 -4.976 9.144 1.00 93.12 205 TYR A O 1
ATOM 1624 N N . PHE A 1 206 ? 5.793 -4.107 8.521 1.00 92.69 206 PHE A N 1
ATOM 1625 C CA . PHE A 1 206 ? 5.738 -4.900 7.293 1.00 92.69 206 PHE A CA 1
ATOM 1626 C C . PHE A 1 206 ? 6.869 -4.569 6.317 1.00 92.69 206 PHE A C 1
ATOM 1628 O O . PHE A 1 206 ? 7.371 -5.460 5.632 1.00 92.69 206 PHE A O 1
ATOM 1635 N N . SER A 1 207 ? 7.308 -3.310 6.266 1.00 91.31 207 SER A N 1
ATOM 1636 C CA . SER A 1 207 ? 8.465 -2.912 5.459 1.00 91.31 207 SER A CA 1
ATOM 1637 C C . SER A 1 207 ? 9.749 -3.557 5.989 1.00 91.31 207 SER A C 1
ATOM 1639 O O . SER A 1 207 ? 10.551 -4.065 5.208 1.00 91.31 207 SER A O 1
ATOM 1641 N N . PHE A 1 208 ? 9.913 -3.619 7.316 1.00 92.12 208 PHE A N 1
ATOM 1642 C CA . PHE A 1 208 ? 11.005 -4.362 7.949 1.00 92.12 208 PHE A CA 1
ATOM 1643 C C . PHE A 1 208 ? 10.946 -5.863 7.622 1.00 92.12 208 PHE A C 1
ATOM 1645 O O . PHE A 1 208 ? 11.964 -6.448 7.241 1.00 92.12 208 PHE A O 1
ATOM 1652 N N . ALA A 1 209 ? 9.767 -6.485 7.729 1.00 91.75 209 ALA A N 1
ATOM 1653 C CA . ALA A 1 209 ? 9.581 -7.900 7.413 1.00 91.75 209 ALA A CA 1
ATOM 1654 C C . ALA A 1 209 ? 9.918 -8.197 5.944 1.00 91.75 209 ALA A C 1
ATOM 1656 O O . ALA A 1 209 ? 10.597 -9.182 5.660 1.00 91.75 209 ALA A O 1
ATOM 1657 N N . SER A 1 210 ? 9.504 -7.316 5.028 1.00 91.44 210 SER A N 1
ATOM 1658 C CA . SER A 1 210 ? 9.809 -7.406 3.598 1.00 91.44 210 SER A CA 1
ATOM 1659 C C . SER A 1 210 ? 11.313 -7.339 3.320 1.00 91.44 210 SER A C 1
ATOM 1661 O O . SER A 1 210 ? 11.860 -8.237 2.682 1.00 91.44 210 SER A O 1
ATOM 1663 N N . LEU A 1 211 ? 12.010 -6.342 3.876 1.00 91.62 211 LEU A N 1
ATOM 1664 C CA . LEU A 1 211 ? 13.467 -6.208 3.738 1.00 91.62 211 LEU A CA 1
ATOM 1665 C C . LEU A 1 211 ? 14.221 -7.415 4.318 1.00 91.62 211 LEU A C 1
ATOM 1667 O O . LEU A 1 211 ? 15.182 -7.908 3.723 1.00 91.62 211 LEU A O 1
ATOM 1671 N N . SER A 1 212 ? 13.764 -7.911 5.468 1.00 89.44 212 SER A N 1
ATOM 1672 C CA . SER A 1 212 ? 14.367 -9.061 6.144 1.00 89.44 212 SER A CA 1
ATOM 1673 C C . SER A 1 212 ? 14.149 -10.371 5.386 1.00 89.44 212 SER A C 1
ATOM 1675 O O . SER A 1 212 ? 15.053 -11.203 5.347 1.00 89.44 212 SER A O 1
ATOM 1677 N N . ALA A 1 213 ? 12.979 -10.564 4.770 1.00 86.88 213 ALA A N 1
ATOM 1678 C CA . ALA A 1 213 ? 12.691 -11.746 3.961 1.00 86.88 213 ALA A CA 1
ATOM 1679 C C . ALA A 1 213 ? 13.515 -11.762 2.663 1.00 86.88 213 ALA A C 1
ATOM 1681 O O . ALA A 1 213 ? 14.068 -12.802 2.325 1.00 86.88 213 ALA A O 1
ATOM 1682 N N . SER A 1 214 ? 13.684 -10.614 1.998 1.00 84.31 214 SER A N 1
ATOM 1683 C CA . SER A 1 214 ? 14.506 -10.493 0.780 1.00 84.31 214 SER A CA 1
ATOM 1684 C C . SER A 1 214 ? 16.006 -10.710 1.010 1.00 84.31 214 SER A C 1
ATOM 1686 O O . SER A 1 214 ? 16.748 -10.948 0.063 1.00 84.31 214 SER A O 1
ATOM 1688 N N . SER A 1 215 ? 16.464 -10.600 2.260 1.00 80.06 215 SER A N 1
ATOM 1689 C CA . SER A 1 215 ? 17.867 -10.821 2.638 1.00 80.06 215 SER A CA 1
ATOM 1690 C C . SER A 1 215 ? 18.175 -12.285 2.971 1.00 80.06 215 SER A C 1
ATOM 1692 O O . SER A 1 215 ? 19.343 -12.643 3.117 1.00 80.06 215 SER A O 1
ATOM 1694 N N . ALA A 1 216 ? 17.153 -13.133 3.134 1.00 72.50 216 ALA A N 1
ATOM 1695 C CA . ALA A 1 216 ? 17.362 -14.552 3.380 1.00 72.50 216 ALA A CA 1
ATOM 1696 C C . ALA A 1 216 ? 17.738 -15.240 2.054 1.00 72.50 216 ALA A C 1
ATOM 1698 O O . ALA A 1 216 ? 17.015 -15.069 1.073 1.00 72.50 216 ALA A O 1
ATOM 1699 N N . PRO A 1 217 ? 18.843 -16.006 1.993 1.00 71.38 217 PRO A N 1
ATOM 1700 C CA . PRO A 1 217 ? 19.151 -16.800 0.813 1.00 71.38 217 PRO A CA 1
ATOM 1701 C C . PRO A 1 217 ? 17.980 -17.748 0.559 1.00 71.38 217 PRO A C 1
ATOM 1703 O O . PRO A 1 217 ? 17.537 -18.435 1.486 1.00 71.38 217 PRO A O 1
ATOM 1706 N N . ASP A 1 218 ? 17.465 -17.754 -0.672 1.00 58.28 218 ASP A N 1
ATOM 1707 C CA . ASP A 1 218 ? 16.411 -18.686 -1.058 1.00 58.28 218 ASP A CA 1
ATOM 1708 C C . ASP A 1 218 ? 16.858 -20.102 -0.675 1.00 58.28 218 ASP A C 1
ATOM 1710 O O . ASP A 1 218 ? 17.977 -20.503 -1.027 1.00 58.28 218 ASP A O 1
ATOM 1714 N N . PRO A 1 219 ? 16.040 -20.867 0.071 1.00 55.72 219 PRO A N 1
ATOM 1715 C CA . PRO A 1 219 ? 16.367 -22.254 0.331 1.00 55.72 219 PRO A CA 1
ATOM 1716 C C . PRO A 1 219 ? 16.496 -22.940 -1.027 1.00 55.72 219 PRO A C 1
ATOM 1718 O O . PRO A 1 219 ? 15.554 -22.929 -1.822 1.00 55.72 219 PRO A O 1
ATOM 1721 N N . ALA A 1 220 ? 17.691 -23.472 -1.308 1.00 47.59 220 ALA A N 1
ATOM 1722 C CA . ALA A 1 220 ? 17.991 -24.120 -2.575 1.00 47.59 220 ALA A CA 1
ATOM 1723 C C . ALA A 1 220 ? 16.845 -25.091 -2.917 1.00 47.59 220 ALA A C 1
ATOM 1725 O O . ALA A 1 220 ? 16.490 -25.909 -2.063 1.00 47.59 220 ALA A O 1
ATOM 1726 N N . PRO A 1 221 ? 16.246 -25.011 -4.118 1.00 39.00 221 PRO A N 1
ATOM 1727 C CA . PRO A 1 221 ? 14.948 -25.625 -4.411 1.00 39.00 221 PRO A CA 1
ATOM 1728 C C . PRO A 1 221 ? 14.955 -27.166 -4.487 1.00 39.00 221 PRO A C 1
ATOM 1730 O O . PRO A 1 221 ? 14.101 -27.746 -5.146 1.00 39.00 221 PRO A O 1
ATOM 1733 N N . ASN A 1 222 ? 15.909 -27.863 -3.856 1.00 44.03 222 ASN A N 1
ATOM 1734 C CA . ASN A 1 222 ? 16.060 -29.307 -4.007 1.00 44.03 222 ASN A CA 1
ATOM 1735 C C . ASN A 1 222 ? 16.845 -30.003 -2.875 1.00 44.03 222 ASN A C 1
ATOM 1737 O O . ASN A 1 222 ? 17.790 -30.746 -3.134 1.00 44.03 222 ASN A O 1
ATOM 1741 N N . GLN A 1 223 ? 16.468 -29.797 -1.612 1.00 39.72 223 GLN A N 1
ATOM 1742 C CA . GLN A 1 223 ? 16.820 -30.759 -0.559 1.00 39.72 223 GLN A CA 1
ATOM 1743 C C . GLN A 1 223 ? 15.550 -31.484 -0.121 1.00 39.72 223 GLN A C 1
ATOM 1745 O O . GLN A 1 223 ? 14.720 -30.943 0.608 1.00 39.72 223 GLN A O 1
ATOM 1750 N N . GLY A 1 224 ? 15.366 -32.690 -0.663 1.00 42.06 224 GLY A N 1
ATOM 1751 C CA . GLY A 1 224 ? 14.329 -33.615 -0.220 1.00 42.06 224 GLY A CA 1
ATOM 1752 C C . GLY A 1 224 ? 14.531 -34.025 1.246 1.00 42.06 224 GLY A C 1
ATOM 1753 O O . GLY A 1 224 ? 15.593 -33.780 1.820 1.00 42.06 224 GLY A O 1
ATOM 1754 N N . PRO A 1 225 ? 13.515 -34.636 1.872 1.00 41.25 225 PRO A N 1
ATOM 1755 C CA . PRO A 1 225 ? 13.586 -35.057 3.261 1.00 41.25 225 PRO A CA 1
ATOM 1756 C C . PRO A 1 225 ? 14.426 -36.339 3.362 1.00 41.25 225 PRO A C 1
ATOM 1758 O O . PRO A 1 225 ? 13.870 -37.432 3.360 1.00 41.25 225 PRO A O 1
ATOM 1761 N N . GLU A 1 226 ? 15.752 -36.219 3.425 1.00 41.50 226 GLU A N 1
ATOM 1762 C CA . GLU A 1 226 ? 16.631 -37.343 3.769 1.00 41.50 226 GLU A CA 1
ATOM 1763 C C . GLU A 1 226 ? 17.215 -37.158 5.180 1.00 41.50 226 GLU A C 1
ATOM 1765 O O . GLU A 1 226 ? 17.966 -36.228 5.461 1.00 41.50 226 GLU A O 1
ATOM 1770 N N . ASP A 1 227 ? 16.773 -38.050 6.069 1.00 40.12 227 ASP A N 1
ATOM 1771 C CA . ASP A 1 227 ? 17.431 -38.588 7.262 1.00 40.12 227 ASP A CA 1
ATOM 1772 C C . ASP A 1 227 ? 18.170 -37.623 8.208 1.00 40.12 227 ASP A C 1
ATOM 1774 O O . ASP A 1 227 ? 19.391 -37.462 8.207 1.00 40.12 227 ASP A O 1
ATOM 1778 N N . ALA A 1 228 ? 17.403 -37.087 9.162 1.00 42.31 228 ALA A N 1
ATOM 1779 C CA . ALA A 1 228 ? 17.924 -36.469 10.374 1.00 42.31 228 ALA A CA 1
ATOM 1780 C C . ALA A 1 228 ? 18.468 -37.531 11.354 1.00 42.31 228 ALA A C 1
ATOM 1782 O O . ALA A 1 228 ? 17.784 -37.956 12.286 1.00 42.31 228 ALA A O 1
ATOM 1783 N N . SER A 1 229 ? 19.732 -37.918 11.181 1.00 44.41 229 SER A N 1
ATOM 1784 C CA . SER A 1 229 ? 20.564 -38.450 12.266 1.00 44.41 229 SER A CA 1
ATOM 1785 C C . SER A 1 229 ? 21.983 -37.882 12.165 1.00 44.41 229 SER A C 1
ATOM 1787 O O . SER A 1 229 ? 22.834 -38.429 11.467 1.00 44.41 229 SER A O 1
ATOM 1789 N N . GLY A 1 230 ? 22.233 -36.767 12.853 1.00 34.75 230 GLY A N 1
ATOM 1790 C CA . GLY A 1 230 ? 23.555 -36.150 12.973 1.00 34.75 230 GLY A CA 1
ATOM 1791 C C . GLY A 1 230 ? 23.555 -35.044 14.030 1.00 34.75 230 GLY A C 1
ATOM 1792 O O . GLY A 1 230 ? 22.708 -34.158 13.995 1.00 34.75 230 GLY A O 1
ATOM 1793 N N . ASP A 1 231 ? 24.472 -35.158 14.988 1.00 36.38 231 ASP A N 1
ATOM 1794 C CA . A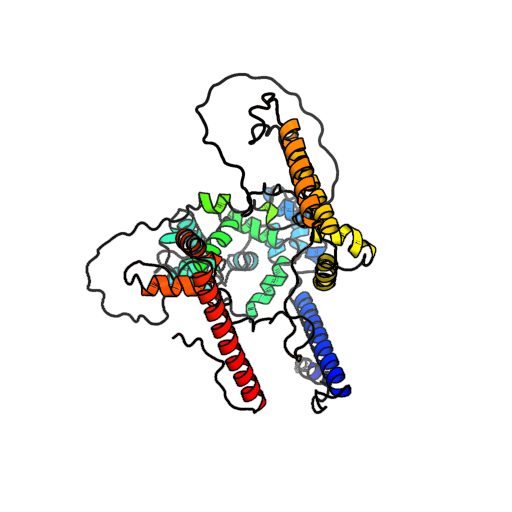SP A 1 231 ? 24.588 -34.405 16.244 1.00 36.38 231 ASP A CA 1
ATOM 1795 C C . ASP A 1 231 ? 24.628 -32.861 16.131 1.00 36.38 231 ASP A C 1
ATOM 1797 O O . ASP A 1 231 ? 25.089 -32.313 15.127 1.00 36.38 231 ASP A O 1
ATOM 1801 N N . PRO A 1 232 ? 24.226 -32.125 17.193 1.00 47.03 232 PRO A N 1
ATOM 1802 C CA . PRO A 1 232 ? 24.239 -30.668 17.208 1.00 47.03 232 PRO A CA 1
ATOM 1803 C C . PRO A 1 232 ? 25.627 -30.131 17.581 1.00 47.03 232 PRO A C 1
ATOM 1805 O O . PRO A 1 232 ? 26.086 -30.292 18.713 1.00 47.03 232 PRO A O 1
ATOM 1808 N N . ALA A 1 233 ? 26.275 -29.409 16.668 1.00 36.78 233 ALA A N 1
ATOM 1809 C CA . ALA A 1 233 ? 27.431 -28.587 17.006 1.00 36.78 233 ALA A CA 1
ATOM 1810 C C . ALA A 1 233 ? 27.358 -27.201 16.353 1.00 36.78 233 ALA A C 1
ATOM 1812 O O . ALA A 1 233 ? 27.145 -27.063 15.152 1.00 36.78 233 ALA A O 1
ATOM 1813 N N . SER A 1 234 ? 27.637 -26.204 17.196 1.00 33.69 234 SER A N 1
ATOM 1814 C CA . SER A 1 234 ? 28.078 -24.842 16.868 1.00 33.69 234 SER A CA 1
ATOM 1815 C C . SER A 1 234 ? 27.001 -23.815 16.507 1.00 33.69 234 SER A C 1
ATOM 1817 O O . SER A 1 234 ? 26.747 -23.475 15.357 1.00 33.69 234 SER A O 1
ATOM 1819 N N . SER A 1 235 ? 26.460 -23.218 17.572 1.00 36.69 235 SER A N 1
ATOM 1820 C CA . SER A 1 235 ? 25.831 -21.895 17.587 1.00 36.69 235 SER A CA 1
ATOM 1821 C C . SER A 1 235 ? 26.799 -20.820 17.066 1.00 36.69 235 SER A C 1
ATOM 1823 O O . SER A 1 235 ? 27.695 -20.383 17.791 1.00 36.69 235 SER A O 1
ATOM 1825 N N . LEU A 1 236 ? 26.587 -20.359 15.832 1.00 34.94 236 LEU A N 1
ATOM 1826 C CA . LEU A 1 236 ? 27.226 -19.173 15.261 1.00 34.94 236 LEU A CA 1
ATOM 1827 C C . LEU A 1 236 ? 26.336 -17.941 15.481 1.00 34.94 236 LEU A C 1
ATOM 1829 O O . LEU A 1 236 ? 25.253 -17.809 14.918 1.00 34.94 236 LEU A O 1
ATOM 1833 N N . SER A 1 237 ? 26.827 -17.026 16.315 1.00 35.72 237 SER A N 1
ATOM 1834 C CA . SER A 1 237 ? 26.280 -15.685 16.537 1.00 35.72 237 SER A CA 1
ATOM 1835 C C . SER A 1 237 ? 26.617 -14.786 15.339 1.00 35.72 237 SER A C 1
ATOM 1837 O O . SER A 1 237 ? 27.617 -14.066 15.355 1.00 35.72 237 SER A O 1
ATOM 1839 N N . GLY A 1 238 ? 25.785 -14.823 14.298 1.00 32.84 238 GLY A N 1
ATOM 1840 C CA . GLY A 1 238 ? 25.786 -13.813 13.238 1.00 32.84 238 GLY A CA 1
ATOM 1841 C C . GLY A 1 238 ? 25.221 -12.487 13.755 1.00 32.84 238 GLY A C 1
ATOM 1842 O O . GLY A 1 238 ? 24.217 -12.465 14.465 1.00 32.84 238 GLY A O 1
ATOM 1843 N N . THR A 1 239 ? 25.880 -11.377 13.429 1.00 40.44 239 THR A N 1
ATOM 1844 C CA . THR A 1 239 ? 25.500 -10.023 13.851 1.00 40.44 239 THR A CA 1
ATOM 1845 C C . THR A 1 239 ? 24.165 -9.623 13.211 1.00 40.44 239 THR A C 1
ATOM 1847 O O . THR A 1 239 ? 24.128 -9.082 12.111 1.00 40.44 239 THR A O 1
ATOM 1850 N N . GLN A 1 240 ? 23.049 -9.907 13.885 1.00 46.69 240 GLN A N 1
ATOM 1851 C CA . GLN A 1 240 ? 21.740 -9.373 13.512 1.00 46.69 240 GLN A CA 1
ATOM 1852 C C . GLN A 1 240 ? 21.685 -7.878 13.839 1.00 46.69 240 GLN A C 1
ATOM 1854 O O . GLN A 1 240 ? 21.930 -7.464 14.973 1.00 46.69 240 GLN A O 1
ATOM 1859 N N . LEU A 1 241 ? 21.340 -7.063 12.841 1.00 47.19 241 LEU A N 1
ATOM 1860 C CA . LEU A 1 241 ? 20.935 -5.679 13.063 1.00 47.19 241 LEU A CA 1
ATOM 1861 C C . LEU A 1 241 ? 19.678 -5.684 13.939 1.00 47.19 241 LEU A C 1
ATOM 1863 O O . LEU A 1 241 ? 18.675 -6.310 13.596 1.00 47.19 241 LEU A O 1
ATOM 1867 N N . SER A 1 242 ? 19.734 -5.011 15.088 1.00 56.47 242 SER A N 1
ATOM 1868 C CA . SER A 1 242 ? 18.575 -4.912 15.971 1.00 56.47 242 SER A CA 1
ATOM 1869 C C . SER A 1 242 ? 17.458 -4.112 15.294 1.00 56.47 242 SER A C 1
ATOM 1871 O O . SER A 1 242 ? 17.717 -3.174 14.538 1.00 56.47 242 SER A O 1
ATOM 1873 N N . MET A 1 243 ? 16.203 -4.446 15.607 1.00 48.25 243 MET A N 1
ATOM 1874 C CA . MET A 1 243 ? 15.016 -3.704 15.158 1.00 48.25 243 MET A CA 1
ATOM 1875 C C . MET A 1 243 ? 15.161 -2.196 15.409 1.00 48.25 243 MET A C 1
ATOM 1877 O O . MET A 1 243 ? 14.824 -1.387 14.554 1.00 48.25 243 MET A O 1
ATOM 1881 N N . GLN A 1 244 ? 15.770 -1.814 16.534 1.00 48.38 244 GLN A N 1
ATOM 1882 C CA . GLN A 1 244 ? 16.045 -0.420 16.880 1.00 48.38 244 GLN A CA 1
ATOM 1883 C C . GLN A 1 244 ? 17.037 0.256 15.917 1.00 48.38 244 GLN A C 1
ATOM 1885 O O . GLN A 1 244 ? 16.846 1.419 15.570 1.00 48.38 244 GLN A O 1
ATOM 1890 N N . ALA A 1 245 ? 18.066 -0.464 15.453 1.00 46.59 245 ALA A N 1
ATOM 1891 C CA . ALA A 1 245 ? 19.035 0.053 14.489 1.00 46.59 245 ALA A CA 1
ATOM 1892 C C . ALA A 1 245 ? 18.394 0.271 13.109 1.00 46.59 245 ALA A C 1
ATOM 1894 O O . ALA A 1 245 ? 18.597 1.323 12.510 1.00 46.59 245 ALA A O 1
ATOM 1895 N N . ILE A 1 246 ? 17.560 -0.664 12.643 1.00 49.12 246 ILE A N 1
ATOM 1896 C CA . ILE A 1 246 ? 16.877 -0.538 11.345 1.00 49.12 246 ILE A CA 1
ATOM 1897 C C . ILE A 1 246 ? 15.767 0.521 11.401 1.00 49.12 246 ILE A C 1
ATOM 1899 O O . ILE A 1 246 ? 15.696 1.368 10.515 1.00 49.12 246 ILE A O 1
ATOM 1903 N N . MET A 1 247 ? 14.951 0.554 12.461 1.00 45.16 247 MET A N 1
ATOM 1904 C CA . MET A 1 247 ? 13.903 1.574 12.610 1.00 45.16 247 MET A CA 1
ATOM 1905 C C . MET A 1 247 ? 14.478 2.990 12.742 1.00 45.16 247 MET A C 1
ATOM 1907 O O . MET A 1 247 ? 13.867 3.935 12.259 1.00 45.16 247 MET A O 1
ATOM 1911 N N . SER A 1 248 ? 15.680 3.148 13.312 1.00 39.28 248 SER A N 1
ATOM 1912 C CA . SER A 1 248 ? 16.376 4.445 13.357 1.00 39.28 248 SER A CA 1
ATOM 1913 C C . SER A 1 248 ? 16.885 4.939 11.994 1.00 39.28 248 SER A C 1
ATOM 1915 O O . SER A 1 248 ? 17.245 6.107 11.866 1.00 39.28 248 SER A O 1
ATOM 1917 N N . MET A 1 249 ? 16.912 4.062 10.984 1.00 38.09 249 MET A N 1
ATOM 1918 C CA . MET A 1 249 ? 17.311 4.372 9.607 1.00 38.09 249 MET A CA 1
ATOM 1919 C C . MET A 1 249 ? 16.110 4.608 8.677 1.00 38.09 249 MET A C 1
ATOM 1921 O O . MET A 1 249 ? 16.308 4.995 7.526 1.00 38.09 249 MET A O 1
ATOM 1925 N N . MET A 1 250 ? 14.877 4.389 9.148 1.00 37.88 250 MET A N 1
ATOM 1926 C CA . MET A 1 250 ? 13.659 4.629 8.370 1.00 37.88 250 MET A CA 1
ATOM 1927 C C . MET A 1 250 ? 13.109 6.042 8.631 1.00 37.88 250 MET A C 1
ATOM 1929 O O . MET A 1 250 ? 13.178 6.528 9.762 1.00 37.88 250 MET A O 1
ATOM 1933 N N . PRO A 1 251 ? 12.556 6.727 7.614 1.00 32.25 251 PRO A N 1
ATOM 1934 C CA . PRO A 1 251 ? 11.890 8.008 7.823 1.00 32.25 251 PRO A CA 1
ATOM 1935 C C . PRO A 1 251 ? 10.640 7.831 8.710 1.00 32.25 251 PRO A C 1
ATOM 1937 O O . PRO A 1 251 ? 10.021 6.764 8.688 1.00 32.25 251 PRO A O 1
ATOM 1940 N N . PRO A 1 252 ? 10.236 8.858 9.485 1.00 33.75 252 PRO A N 1
ATOM 1941 C CA . PRO A 1 252 ? 9.009 8.810 10.275 1.00 33.75 252 PRO A CA 1
ATOM 1942 C C . PRO A 1 252 ? 7.781 8.523 9.385 1.00 33.75 252 PRO A C 1
ATOM 1944 O O . PRO A 1 252 ? 7.770 8.946 8.225 1.00 33.75 252 PRO A O 1
ATOM 1947 N N . PRO A 1 253 ? 6.725 7.862 9.905 1.00 40.12 253 PRO A N 1
ATOM 1948 C CA . PRO A 1 253 ? 5.581 7.387 9.110 1.00 40.12 253 PRO A CA 1
ATOM 1949 C C . PRO A 1 253 ? 4.887 8.474 8.275 1.00 40.12 253 PRO A C 1
ATOM 1951 O O . PRO A 1 253 ? 4.348 8.195 7.209 1.00 40.12 253 PRO A O 1
ATOM 1954 N N . SER A 1 254 ? 4.957 9.730 8.721 1.00 36.03 254 SER A N 1
ATOM 1955 C CA . SER A 1 254 ? 4.420 10.902 8.023 1.00 36.03 254 SER A CA 1
ATOM 1956 C C . SER A 1 254 ? 5.177 11.300 6.746 1.00 36.03 254 SER A C 1
ATOM 1958 O O . SER A 1 254 ? 4.665 12.114 5.985 1.00 36.03 254 SER A O 1
ATOM 1960 N N . LEU A 1 255 ? 6.372 10.750 6.492 1.00 36.59 255 LEU A N 1
ATOM 1961 C CA . LEU A 1 255 ? 7.224 11.075 5.336 1.00 36.59 255 LEU A CA 1
ATOM 1962 C C . LEU A 1 255 ? 7.296 9.970 4.274 1.00 36.59 255 LEU A C 1
ATOM 1964 O O . LEU A 1 255 ? 7.873 10.190 3.213 1.00 36.59 255 LEU A O 1
ATOM 1968 N N . LEU A 1 256 ? 6.684 8.806 4.509 1.00 40.16 256 LEU A N 1
ATOM 1969 C CA . LEU A 1 256 ? 6.573 7.756 3.489 1.00 40.16 256 LEU A CA 1
ATOM 1970 C C . LEU A 1 256 ? 5.508 8.072 2.418 1.00 40.16 256 LEU A C 1
ATOM 1972 O O . LEU A 1 256 ? 5.405 7.341 1.437 1.00 40.16 256 LEU A O 1
ATOM 1976 N N . PHE A 1 257 ? 4.754 9.170 2.575 1.00 44.25 257 PHE A N 1
ATOM 1977 C CA . PHE A 1 257 ? 3.659 9.566 1.684 1.00 44.25 257 PHE A CA 1
ATOM 1978 C C . PHE A 1 257 ? 3.585 11.103 1.542 1.00 44.25 257 PHE A C 1
ATOM 1980 O O . PHE A 1 257 ? 2.970 11.769 2.380 1.00 44.25 257 PHE A O 1
ATOM 1987 N N . PRO A 1 258 ? 4.212 11.718 0.519 1.00 35.50 258 PRO A N 1
ATOM 1988 C CA . PRO A 1 258 ? 4.210 13.170 0.373 1.00 35.50 258 PRO A CA 1
ATOM 1989 C C . PRO A 1 258 ? 2.864 13.675 -0.171 1.00 35.50 258 PRO A C 1
ATOM 1991 O O . PRO A 1 258 ? 2.606 13.669 -1.372 1.00 35.50 258 PRO A O 1
ATOM 1994 N N . GLY A 1 259 ? 2.013 14.173 0.727 1.00 36.56 259 GLY A N 1
ATOM 1995 C CA . GLY A 1 259 ? 0.915 15.077 0.387 1.00 36.56 259 GLY A CA 1
ATOM 1996 C C . GLY A 1 259 ? 1.421 16.519 0.264 1.00 36.56 259 GLY A C 1
ATOM 1997 O O . GLY A 1 259 ? 2.112 17.021 1.149 1.00 36.56 259 GLY A O 1
ATOM 1998 N N . ARG A 1 260 ? 1.077 17.189 -0.840 1.00 31.98 260 ARG A N 1
ATOM 1999 C CA . ARG A 1 260 ? 1.400 18.594 -1.154 1.00 31.98 260 ARG A CA 1
ATOM 2000 C C . ARG A 1 260 ? 1.015 19.525 0.015 1.00 31.98 260 ARG A C 1
ATOM 2002 O O . ARG A 1 260 ? -0.164 19.664 0.328 1.00 31.98 260 ARG A O 1
ATOM 2009 N N . ILE A 1 261 ? 1.996 20.170 0.651 1.00 31.88 261 ILE A N 1
ATOM 2010 C CA . ILE A 1 261 ? 1.771 21.113 1.761 1.00 31.88 261 ILE A CA 1
ATOM 2011 C C . ILE A 1 261 ? 1.306 22.460 1.192 1.00 31.88 261 ILE A C 1
ATOM 2013 O O . ILE A 1 261 ? 2.062 23.134 0.494 1.00 31.88 261 ILE A O 1
ATOM 2017 N N . SER A 1 262 ? 0.077 22.862 1.524 1.00 31.17 262 SER A N 1
ATOM 2018 C CA . SER A 1 262 ? -0.409 24.236 1.360 1.00 31.17 262 SER A CA 1
ATOM 2019 C C . SER A 1 262 ? -0.282 24.970 2.701 1.00 31.17 262 SER A C 1
ATOM 2021 O O . SER A 1 262 ? -0.665 24.435 3.740 1.00 31.17 262 SER A O 1
ATOM 2023 N N . ARG A 1 263 ? 0.323 26.163 2.691 1.00 36.06 263 ARG A N 1
ATOM 2024 C CA . ARG A 1 263 ? 0.582 26.997 3.877 1.00 36.06 263 ARG A CA 1
ATOM 2025 C C . ARG A 1 263 ? -0.662 27.807 4.260 1.00 36.06 263 ARG A C 1
ATOM 2027 O O . ARG A 1 263 ? -1.122 28.588 3.432 1.00 36.06 263 ARG A O 1
ATOM 2034 N N . SER A 1 264 ? -1.086 27.747 5.524 1.00 34.28 264 SER A N 1
ATOM 2035 C CA . SER A 1 264 ? -1.809 28.853 6.177 1.00 34.28 264 SER A CA 1
ATOM 2036 C C . SER A 1 264 ? -1.733 28.797 7.715 1.00 34.28 264 SER A C 1
ATOM 2038 O O . SER A 1 264 ? -2.145 27.817 8.327 1.00 34.28 264 SER A O 1
ATOM 2040 N N . ASP A 1 265 ? -1.226 29.912 8.248 1.00 32.84 265 ASP A N 1
ATOM 2041 C CA . ASP A 1 265 ? -1.370 30.588 9.550 1.00 32.84 265 ASP A CA 1
ATOM 2042 C C . ASP A 1 265 ? -0.795 30.053 10.891 1.00 32.84 265 ASP A C 1
ATOM 2044 O O . ASP A 1 265 ? -0.883 28.865 11.202 1.00 32.84 265 ASP A O 1
ATOM 2048 N N . PRO A 1 266 ? -0.200 30.956 11.720 1.00 42.75 266 PRO A N 1
ATOM 2049 C CA . PRO A 1 266 ? 0.506 30.622 12.963 1.00 42.75 266 PRO A CA 1
ATOM 2050 C C . PRO A 1 266 ? -0.376 30.678 14.235 1.00 42.75 266 PRO A C 1
ATOM 2052 O O . PRO A 1 266 ? -1.338 31.449 14.291 1.00 42.75 266 PRO A O 1
ATOM 2055 N N . PRO A 1 267 ? -0.021 29.942 15.310 1.00 43.50 267 PRO A N 1
ATOM 2056 C CA . PRO A 1 267 ? -0.699 30.027 16.606 1.0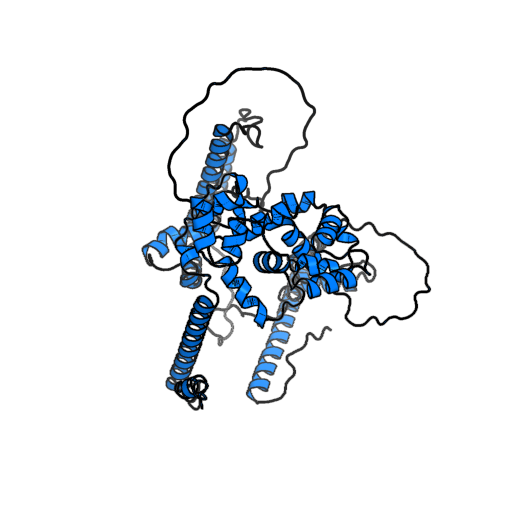0 43.50 267 PRO A CA 1
ATOM 2057 C C . PRO A 1 267 ? -0.142 31.153 17.517 1.00 43.50 267 PRO A C 1
ATOM 2059 O O . PRO A 1 267 ? 0.996 31.592 17.338 1.00 43.50 267 PRO A O 1
ATOM 2062 N N . PRO A 1 268 ? -0.917 31.623 18.522 1.00 40.84 268 PRO A N 1
ATOM 2063 C CA . PRO A 1 268 ? -0.530 32.716 19.423 1.00 40.84 268 PRO A CA 1
ATOM 2064 C C . PRO A 1 268 ? 0.351 32.259 20.613 1.00 40.84 268 PRO A C 1
ATOM 2066 O O . PRO A 1 268 ? 0.369 31.072 20.950 1.00 40.84 268 PRO A O 1
ATOM 2069 N N . PRO A 1 269 ? 1.056 33.190 21.297 1.00 39.72 269 PRO A N 1
ATOM 2070 C CA . PRO A 1 269 ? 2.098 32.854 22.268 1.00 39.72 269 PRO A CA 1
ATOM 2071 C C . PRO A 1 269 ? 1.539 32.494 23.655 1.00 39.72 269 PRO A C 1
ATOM 2073 O O . PRO A 1 269 ? 0.595 33.119 24.145 1.00 39.72 269 PRO A O 1
ATOM 2076 N N . ARG A 1 270 ? 2.176 31.528 24.334 1.00 33.56 270 ARG A N 1
ATOM 2077 C CA . ARG A 1 270 ? 1.960 31.227 25.761 1.00 33.56 270 ARG A CA 1
ATOM 2078 C C . ARG A 1 270 ? 3.228 31.451 26.589 1.00 33.56 270 ARG A C 1
ATOM 2080 O O . ARG A 1 270 ? 4.337 31.210 26.129 1.00 33.56 270 ARG A O 1
ATOM 2087 N N . ARG A 1 271 ? 2.981 31.949 27.807 1.00 31.53 271 ARG A N 1
ATOM 2088 C CA . ARG A 1 271 ? 3.910 32.376 28.865 1.00 31.53 271 ARG A CA 1
ATOM 2089 C C . ARG A 1 271 ? 4.887 31.283 29.310 1.00 31.53 271 ARG A C 1
ATOM 2091 O O . ARG A 1 271 ? 4.474 30.150 29.528 1.00 31.53 271 ARG A O 1
ATOM 2098 N N . GLN A 1 272 ? 6.131 31.706 29.525 1.00 30.55 272 GLN A N 1
ATOM 2099 C CA . GLN A 1 272 ? 7.199 31.008 30.242 1.00 30.55 272 GLN A CA 1
ATOM 2100 C C . GLN A 1 272 ? 7.006 31.158 31.760 1.00 30.55 272 GLN A C 1
ATOM 2102 O O . GLN A 1 272 ? 6.797 32.273 32.240 1.00 30.55 272 GLN A O 1
ATOM 2107 N N . GLU A 1 273 ? 7.094 30.046 32.486 1.00 30.31 273 GLU A N 1
ATOM 2108 C CA . GLU A 1 273 ? 7.416 29.999 33.915 1.00 30.31 273 GLU A CA 1
ATOM 2109 C C . GLU A 1 273 ? 8.720 29.206 34.064 1.00 30.31 273 GLU A C 1
ATOM 2111 O O . GLU A 1 273 ? 8.910 28.184 33.401 1.00 30.31 273 GLU A O 1
ATOM 2116 N N . ASP A 1 274 ? 9.617 29.747 34.885 1.00 38.78 274 ASP A N 1
ATOM 2117 C CA . ASP A 1 274 ? 10.953 29.240 35.186 1.00 38.78 274 ASP A CA 1
ATOM 2118 C C . ASP A 1 274 ? 10.905 28.050 36.157 1.00 38.78 274 ASP A C 1
ATOM 2120 O O . ASP A 1 274 ? 10.154 28.067 37.135 1.00 38.78 274 ASP A O 1
ATOM 2124 N N . SER A 1 275 ? 11.778 27.063 35.949 1.00 32.22 275 SER A N 1
ATOM 2125 C CA . SER A 1 275 ? 12.242 26.176 37.021 1.00 32.22 275 SER A CA 1
ATOM 2126 C C . SER A 1 275 ? 13.596 25.556 36.672 1.00 32.22 275 SER A C 1
ATOM 2128 O O . SER A 1 275 ? 13.725 24.874 35.653 1.00 32.22 275 SER A O 1
ATOM 2130 N N . ASP A 1 276 ? 14.565 25.823 37.545 1.00 37.84 276 ASP A N 1
ATOM 2131 C CA . ASP A 1 276 ? 15.936 25.316 37.577 1.00 37.84 276 ASP A CA 1
ATOM 2132 C C . ASP A 1 276 ? 16.042 23.831 38.002 1.00 37.84 276 ASP A C 1
ATOM 2134 O O . ASP A 1 276 ? 15.087 23.250 38.522 1.00 37.84 276 ASP A O 1
ATOM 2138 N N . ASP A 1 277 ? 17.268 23.307 37.842 1.00 33.88 277 ASP A N 1
ATOM 2139 C CA . ASP A 1 277 ? 17.909 22.174 38.544 1.00 33.88 277 ASP A CA 1
ATOM 2140 C C . ASP A 1 277 ? 17.728 20.727 38.007 1.00 33.88 277 ASP A C 1
ATOM 2142 O O . ASP A 1 277 ? 16.682 20.100 38.148 1.00 33.88 277 ASP A O 1
ATOM 2146 N N . GLU A 1 278 ? 18.798 20.163 37.406 1.00 32.69 278 GLU A N 1
ATOM 2147 C CA . GLU A 1 278 ? 19.677 19.113 37.999 1.00 32.69 278 GLU A CA 1
ATOM 2148 C C . GLU A 1 278 ? 20.528 18.328 36.966 1.00 32.69 278 GLU A C 1
ATOM 2150 O O . GLU A 1 278 ? 20.146 18.080 35.819 1.00 32.69 278 GLU A O 1
ATOM 2155 N N . ASP A 1 279 ? 21.719 17.937 37.432 1.00 40.22 279 ASP A N 1
ATOM 2156 C CA . ASP A 1 279 ? 22.826 17.266 36.746 1.00 40.22 279 ASP A CA 1
ATOM 2157 C C . ASP A 1 279 ? 22.509 15.842 36.236 1.00 40.22 279 ASP A C 1
ATOM 2159 O O . ASP A 1 279 ? 21.945 15.001 36.937 1.00 40.22 279 ASP A O 1
ATOM 2163 N N . GLY A 1 280 ? 22.990 15.513 35.027 1.00 32.31 280 GLY A N 1
ATOM 2164 C CA . GLY A 1 280 ? 22.898 14.171 34.432 1.00 32.31 280 GLY A CA 1
ATOM 2165 C C . GLY A 1 280 ? 24.163 13.741 33.658 1.00 32.31 280 GLY A C 1
ATOM 2166 O O . GLY A 1 280 ? 24.835 14.580 33.054 1.00 32.31 280 GLY A O 1
ATOM 2167 N N . PRO A 1 281 ? 24.512 12.434 33.643 1.00 36.28 281 PRO A N 1
ATOM 2168 C CA . PRO A 1 281 ? 25.823 11.910 33.227 1.00 36.28 281 PRO A CA 1
ATOM 2169 C C . PRO A 1 281 ? 26.030 11.888 31.692 1.00 36.28 281 PRO A C 1
ATOM 2171 O O . PRO A 1 281 ? 25.073 12.037 30.925 1.00 36.28 281 PRO A O 1
ATOM 2174 N N . PRO A 1 282 ? 27.274 11.701 31.191 1.00 34.56 282 PRO A N 1
ATOM 2175 C CA . PRO A 1 282 ? 27.642 12.090 29.830 1.00 34.56 282 PRO A CA 1
ATOM 2176 C C . PRO A 1 282 ? 27.035 11.172 28.759 1.00 34.56 282 PRO A C 1
ATOM 2178 O O . PRO A 1 282 ? 27.353 9.984 28.667 1.00 34.56 282 PRO A O 1
ATOM 2181 N N . LYS A 1 283 ? 26.203 11.752 27.885 1.00 35.41 283 LYS A N 1
ATOM 2182 C CA . LYS A 1 283 ? 25.677 11.095 26.680 1.00 35.41 283 LYS A CA 1
ATOM 2183 C C . LYS A 1 283 ? 26.751 11.017 25.585 1.00 35.41 283 LYS A C 1
ATOM 2185 O O . LYS A 1 283 ? 27.477 11.975 25.317 1.00 35.41 283 LYS A O 1
ATOM 2190 N N . LYS A 1 284 ? 26.850 9.841 24.956 1.00 32.84 284 LYS A N 1
ATOM 2191 C CA . LYS A 1 284 ? 27.790 9.515 23.873 1.00 32.84 284 LYS A CA 1
ATOM 2192 C C . LYS A 1 284 ? 27.516 10.372 22.628 1.00 32.84 284 LYS A C 1
ATOM 2194 O O . LYS A 1 284 ? 26.374 10.523 22.211 1.00 32.84 284 LYS A O 1
ATOM 2199 N N . ARG A 1 285 ? 28.592 10.905 22.039 1.00 27.78 285 ARG A N 1
ATOM 2200 C CA . ARG A 1 285 ? 28.607 11.742 20.826 1.00 27.78 285 ARG A CA 1
ATOM 2201 C C . ARG A 1 285 ? 28.070 10.983 19.605 1.00 27.78 285 ARG A C 1
ATOM 2203 O O . ARG A 1 285 ? 28.675 9.995 19.196 1.00 27.78 285 ARG A O 1
ATOM 2210 N N . THR A 1 286 ? 27.018 11.491 18.973 1.00 36.50 286 THR A N 1
ATOM 2211 C CA . THR A 1 286 ? 26.628 11.135 17.602 1.00 36.50 286 THR A CA 1
ATOM 2212 C C . THR A 1 286 ? 27.457 11.954 16.611 1.00 36.50 286 THR A C 1
ATOM 2214 O O . THR A 1 286 ? 27.508 13.181 16.663 1.00 36.50 286 THR A O 1
ATOM 2217 N N . ARG A 1 287 ? 28.183 11.258 15.733 1.00 37.25 287 ARG A N 1
ATOM 2218 C CA . ARG A 1 287 ? 28.986 11.840 14.650 1.00 37.25 287 ARG A CA 1
ATOM 2219 C C . ARG A 1 287 ? 28.034 12.224 13.512 1.00 37.25 287 ARG A C 1
ATOM 2221 O O . ARG A 1 287 ? 27.242 11.384 13.101 1.00 37.25 287 ARG A O 1
ATOM 2228 N N . ALA A 1 288 ? 28.099 13.467 13.030 1.00 47.91 288 ALA A N 1
ATOM 2229 C CA . ALA A 1 288 ? 27.305 13.920 11.886 1.00 47.91 288 ALA A CA 1
ATOM 2230 C C . ALA A 1 288 ? 27.527 12.988 10.682 1.00 47.91 288 ALA A C 1
ATOM 2232 O O . ALA A 1 288 ? 28.677 12.692 10.338 1.00 47.91 288 ALA A O 1
ATOM 2233 N N . SER A 1 289 ? 26.430 12.514 10.087 1.00 47.34 289 SER A N 1
ATOM 2234 C CA . SER A 1 289 ? 26.457 11.653 8.906 1.00 47.34 289 SER A CA 1
ATOM 2235 C C . SER A 1 289 ? 27.073 12.426 7.740 1.00 47.34 289 SER A C 1
ATOM 2237 O O . SER A 1 289 ? 26.609 13.514 7.389 1.00 47.34 289 SER A O 1
ATOM 2239 N N . ARG A 1 290 ? 28.169 11.897 7.199 1.00 54.56 290 ARG A N 1
ATOM 2240 C CA . ARG A 1 290 ? 28.810 12.395 5.981 1.00 54.56 290 ARG A CA 1
ATOM 2241 C C . ARG A 1 290 ? 28.450 11.455 4.842 1.00 54.56 290 ARG A C 1
ATOM 2243 O O . ARG A 1 290 ? 28.321 10.254 5.069 1.00 54.56 290 ARG A O 1
ATOM 2250 N N . ASP A 1 291 ? 28.299 11.999 3.645 1.00 60.69 291 ASP A N 1
ATOM 2251 C CA . ASP A 1 291 ? 28.186 11.185 2.441 1.00 60.69 291 ASP A CA 1
ATOM 2252 C C . ASP A 1 291 ? 29.505 10.405 2.184 1.00 60.69 291 ASP A C 1
ATOM 2254 O O . ASP A 1 291 ? 30.525 10.662 2.841 1.00 60.69 291 ASP A O 1
ATOM 2258 N N . PRO A 1 292 ? 29.526 9.444 1.243 1.00 44.16 292 PRO A N 1
ATOM 2259 C CA . PRO A 1 292 ? 30.728 8.672 0.911 1.00 44.16 292 PRO A CA 1
ATOM 2260 C C . PRO A 1 292 ? 31.911 9.521 0.415 1.00 44.16 292 PRO A C 1
ATOM 2262 O O . PRO A 1 292 ? 33.050 9.061 0.453 1.00 44.16 292 PRO A O 1
ATOM 2265 N N . ALA A 1 293 ? 31.660 10.759 -0.027 1.00 56.47 293 ALA A N 1
ATOM 2266 C CA . ALA A 1 293 ? 32.677 11.723 -0.440 1.00 56.47 293 ALA A CA 1
ATOM 2267 C C . ALA A 1 293 ? 33.176 12.606 0.725 1.00 56.47 293 ALA A C 1
ATOM 2269 O O . ALA A 1 293 ? 34.072 13.429 0.545 1.00 56.47 293 ALA A O 1
ATOM 2270 N N . GLY A 1 294 ? 32.644 12.417 1.936 1.00 61.47 294 GLY A N 1
ATOM 2271 C CA . GLY A 1 294 ? 33.024 13.159 3.132 1.00 61.47 294 GLY A CA 1
ATOM 2272 C C . GLY A 1 294 ? 32.321 14.509 3.295 1.00 61.47 294 GLY A C 1
ATOM 2273 O O . GLY A 1 294 ? 32.666 15.238 4.234 1.00 61.47 294 GLY A O 1
ATOM 2274 N N . ASN A 1 295 ? 31.342 14.830 2.447 1.00 66.75 295 ASN A N 1
ATOM 2275 C CA . ASN A 1 295 ? 30.549 16.049 2.543 1.00 66.75 295 ASN A CA 1
ATOM 2276 C C . ASN A 1 295 ? 29.448 15.897 3.600 1.00 66.75 295 ASN A C 1
ATOM 2278 O O . ASN A 1 295 ? 28.942 14.796 3.835 1.00 66.75 295 ASN A O 1
ATOM 2282 N N . PRO A 1 296 ? 29.055 16.990 4.271 1.00 67.88 296 PRO A N 1
ATOM 2283 C CA . PRO A 1 296 ? 27.896 16.976 5.155 1.00 67.88 296 PRO A CA 1
ATOM 2284 C C . PRO A 1 296 ? 26.622 16.647 4.361 1.00 67.88 296 PRO A C 1
ATOM 2286 O O . PRO A 1 296 ? 26.363 17.258 3.323 1.00 67.88 296 PRO A O 1
ATOM 2289 N N . ALA A 1 297 ? 25.826 15.696 4.859 1.00 78.50 297 ALA A N 1
ATOM 2290 C CA . ALA A 1 297 ? 24.532 15.355 4.270 1.00 78.50 297 ALA A CA 1
ATOM 2291 C C . ALA A 1 297 ? 23.577 16.568 4.262 1.00 78.50 297 ALA A C 1
ATOM 2293 O O . ALA A 1 297 ? 23.702 17.478 5.086 1.00 78.50 297 ALA A O 1
ATOM 2294 N N . TRP A 1 298 ? 22.613 16.588 3.340 1.00 81.94 298 TRP A N 1
ATOM 2295 C CA . TRP A 1 298 ? 21.515 17.561 3.366 1.00 81.94 298 TRP A CA 1
ATOM 2296 C C . TRP A 1 298 ? 20.600 17.320 4.580 1.00 81.94 298 TRP A C 1
ATOM 2298 O O . TRP A 1 298 ? 20.482 16.174 5.027 1.00 81.94 298 TRP A O 1
ATOM 2308 N N . PRO A 1 299 ? 19.935 18.360 5.121 1.00 81.75 299 PRO A N 1
ATOM 2309 C CA . PRO A 1 299 ? 18.947 18.152 6.165 1.00 81.75 299 PRO A CA 1
ATOM 2310 C C . PRO A 1 299 ? 17.782 17.299 5.628 1.00 81.75 299 PRO A C 1
ATOM 2312 O O . PRO A 1 299 ? 17.319 17.555 4.514 1.00 81.75 299 PRO A O 1
ATOM 2315 N N . PRO A 1 300 ? 17.262 16.320 6.398 1.00 75.12 300 PRO A N 1
ATOM 2316 C CA . PRO A 1 300 ? 16.221 15.392 5.931 1.00 75.12 300 PRO A CA 1
ATOM 2317 C C . PRO A 1 300 ? 14.916 16.052 5.463 1.00 75.12 300 PRO A C 1
ATOM 2319 O O . PRO A 1 300 ? 14.139 15.437 4.741 1.00 75.12 300 PRO A O 1
ATOM 2322 N N . SER A 1 301 ? 14.655 17.286 5.896 1.00 74.12 301 SER A N 1
ATOM 2323 C CA . SER A 1 301 ? 13.465 18.071 5.556 1.00 74.12 301 SER A CA 1
ATOM 2324 C C . SER A 1 301 ? 13.587 18.859 4.248 1.00 74.12 301 SER A C 1
ATOM 2326 O O . SER A 1 301 ? 12.603 19.468 3.826 1.00 74.12 301 SER A O 1
ATOM 2328 N N . TYR A 1 302 ? 14.764 18.888 3.612 1.00 76.56 302 TYR A N 1
ATOM 2329 C CA . TYR A 1 302 ? 14.992 19.677 2.402 1.00 76.56 302 TYR A CA 1
ATOM 2330 C C . TYR A 1 302 ? 14.773 18.847 1.130 1.00 76.56 302 TYR A C 1
ATOM 2332 O O . TYR A 1 302 ? 15.148 17.673 1.101 1.00 76.56 302 TYR A O 1
ATOM 2340 N N . PRO A 1 303 ? 14.200 19.426 0.055 1.00 72.56 303 PRO A N 1
ATOM 2341 C CA . PRO A 1 303 ? 13.937 18.678 -1.165 1.00 72.56 303 PRO A CA 1
ATOM 2342 C C . PRO A 1 303 ? 15.250 18.137 -1.753 1.00 72.56 303 PRO A C 1
ATOM 2344 O O . PRO A 1 303 ? 16.160 18.936 -2.009 1.00 72.56 303 PRO A O 1
ATOM 2347 N N . PRO A 1 304 ? 15.349 16.828 -2.057 1.00 68.19 304 PRO A N 1
ATOM 2348 C CA . PRO A 1 304 ? 16.519 16.259 -2.737 1.00 68.19 304 PRO A CA 1
ATOM 2349 C C . PRO A 1 304 ? 16.745 16.904 -4.113 1.00 68.19 304 PRO A C 1
ATOM 2351 O O . PRO A 1 304 ? 17.832 16.855 -4.675 1.00 68.19 304 PRO A O 1
ATOM 2354 N N . GLU A 1 305 ? 15.726 17.585 -4.635 1.00 68.75 305 GLU A N 1
ATOM 2355 C CA . GLU A 1 305 ? 15.750 18.284 -5.911 1.00 68.75 305 GLU A CA 1
ATOM 2356 C C . GLU A 1 305 ? 16.755 19.438 -5.976 1.00 68.75 305 GLU A C 1
ATOM 2358 O O . GLU A 1 305 ? 17.191 19.797 -7.063 1.00 68.75 305 GLU A O 1
ATOM 2363 N N . LEU A 1 306 ? 17.123 20.023 -4.834 1.00 69.62 306 LEU A N 1
ATOM 2364 C CA . LEU A 1 306 ? 18.101 21.114 -4.755 1.00 69.62 306 LEU A CA 1
ATOM 2365 C C . LEU A 1 306 ? 19.513 20.606 -4.420 1.00 69.62 306 LEU A C 1
ATOM 2367 O O . LEU A 1 306 ? 20.467 21.389 -4.388 1.00 69.62 306 LEU A O 1
ATOM 2371 N N . ALA A 1 307 ? 19.642 19.296 -4.178 1.00 74.81 307 ALA A N 1
ATOM 2372 C CA . ALA A 1 307 ? 20.876 18.675 -3.726 1.00 74.81 307 ALA A CA 1
ATOM 2373 C C . ALA A 1 307 ? 21.915 18.498 -4.831 1.00 74.81 307 ALA A C 1
ATOM 2375 O O . ALA A 1 307 ? 23.112 18.483 -4.541 1.00 74.81 307 ALA A O 1
ATOM 2376 N N . GLU A 1 308 ? 21.461 18.395 -6.079 1.00 88.69 308 GLU A N 1
ATOM 2377 C CA . GLU A 1 308 ? 22.320 18.159 -7.229 1.00 88.69 308 GLU A CA 1
ATOM 2378 C C . GLU A 1 308 ? 22.522 19.441 -8.051 1.00 88.69 308 GLU A C 1
ATOM 2380 O O . GLU A 1 308 ? 21.544 20.067 -8.477 1.00 88.69 308 GLU A O 1
ATOM 2385 N N . PRO A 1 309 ? 23.778 19.825 -8.348 1.00 93.00 309 PRO A N 1
ATOM 2386 C CA . PRO A 1 309 ? 24.081 20.977 -9.200 1.00 93.00 309 PRO A CA 1
ATOM 2387 C C . PRO A 1 309 ? 23.389 20.931 -10.575 1.00 93.00 309 PRO A C 1
ATOM 2389 O O . PRO A 1 309 ? 22.941 21.962 -11.076 1.00 93.00 309 PRO A O 1
ATOM 2392 N N . SER A 1 310 ? 23.228 19.735 -11.150 1.00 89.50 310 SER A N 1
ATOM 2393 C CA . SER A 1 310 ? 22.529 19.491 -12.420 1.00 89.50 310 SER A CA 1
ATOM 2394 C C . SER A 1 310 ? 21.029 19.802 -12.356 1.00 89.50 310 SER A C 1
ATOM 2396 O O . SER A 1 310 ? 20.462 20.311 -13.325 1.00 89.50 310 SER A O 1
ATOM 2398 N N . ARG A 1 311 ? 20.370 19.558 -11.216 1.00 88.88 311 ARG A N 1
ATOM 2399 C CA . ARG A 1 311 ? 18.960 19.922 -11.022 1.00 88.88 311 ARG A CA 1
ATOM 2400 C C . ARG A 1 311 ? 18.761 21.419 -10.806 1.00 88.88 311 ARG A C 1
ATOM 2402 O O . ARG A 1 311 ? 17.755 21.955 -11.267 1.00 88.88 311 ARG A O 1
ATOM 2409 N N . LEU A 1 312 ? 19.709 22.111 -10.169 1.00 92.31 312 LEU A N 1
ATOM 2410 C CA . LEU A 1 312 ? 19.685 23.580 -10.106 1.00 92.31 312 LEU A CA 1
ATOM 2411 C C . LEU A 1 312 ? 19.805 24.189 -11.506 1.00 92.31 312 LEU A C 1
ATOM 2413 O O . LEU A 1 312 ? 19.031 25.076 -11.854 1.00 92.31 312 LEU A O 1
ATOM 2417 N N . PHE A 1 313 ? 20.703 23.650 -12.333 1.00 94.50 313 PHE A N 1
ATOM 2418 C CA . PHE A 1 313 ? 20.806 24.024 -13.743 1.00 94.50 313 PHE A CA 1
ATOM 2419 C C . PHE A 1 313 ? 19.495 23.798 -14.508 1.00 94.50 313 PHE A C 1
ATOM 2421 O O . PHE A 1 313 ? 19.060 24.678 -15.252 1.00 94.50 313 PHE A O 1
ATOM 2428 N N . TRP A 1 314 ? 18.817 22.666 -14.288 1.00 90.88 314 TRP A N 1
ATOM 2429 C CA . TRP A 1 314 ? 17.491 22.437 -14.867 1.00 90.88 314 TRP A CA 1
ATOM 2430 C C . TRP A 1 314 ? 16.471 23.499 -14.438 1.00 90.88 314 TRP A C 1
ATOM 2432 O O . TRP A 1 314 ? 15.766 24.036 -15.292 1.00 90.88 314 TRP A O 1
ATOM 2442 N N . GLN A 1 315 ? 16.402 23.829 -13.144 1.00 90.75 315 GLN A N 1
ATOM 2443 C CA . GLN A 1 315 ? 15.464 24.838 -12.644 1.00 90.75 315 GLN A CA 1
ATOM 2444 C C . GLN A 1 315 ? 15.718 26.226 -13.237 1.00 90.75 315 GLN A C 1
ATOM 2446 O O . GLN A 1 315 ? 14.756 26.933 -13.529 1.00 90.75 315 GLN A O 1
ATOM 2451 N N . ASP A 1 316 ? 16.982 26.615 -13.406 1.00 91.56 316 ASP A N 1
ATOM 2452 C CA . ASP A 1 316 ? 17.334 27.958 -13.870 1.00 91.56 316 ASP A CA 1
ATOM 2453 C C . ASP A 1 316 ? 17.203 28.118 -15.391 1.00 91.56 316 ASP A C 1
ATOM 2455 O O . ASP A 1 316 ? 16.757 29.161 -15.864 1.00 91.56 316 ASP A O 1
ATOM 2459 N N . VAL A 1 317 ? 17.605 27.104 -16.163 1.00 86.56 317 VAL A N 1
ATOM 2460 C CA . VAL A 1 317 ? 17.732 27.214 -17.627 1.00 86.56 317 VAL A CA 1
ATOM 2461 C C . VAL A 1 317 ? 16.596 26.489 -18.333 1.00 86.56 317 VAL A C 1
ATOM 2463 O O . VAL A 1 317 ? 15.901 27.050 -19.174 1.00 86.56 317 VAL A O 1
ATOM 2466 N N . VAL A 1 318 ? 16.369 25.232 -17.972 1.00 75.50 318 VAL A N 1
ATOM 2467 C CA . VAL A 1 318 ? 15.498 24.344 -18.749 1.00 75.50 318 VAL A CA 1
ATOM 2468 C C . VAL A 1 318 ? 14.034 24.582 -18.401 1.00 75.50 318 VAL A C 1
ATOM 2470 O O . VAL A 1 318 ? 13.201 24.608 -19.296 1.00 75.50 318 VAL A O 1
ATOM 2473 N N . LYS A 1 319 ? 13.702 24.858 -17.138 1.00 81.69 319 LYS A N 1
ATOM 2474 C CA . LYS A 1 319 ? 12.335 25.229 -16.745 1.00 81.69 319 LYS A CA 1
ATOM 2475 C C . LYS A 1 319 ? 11.895 26.580 -17.328 1.00 81.69 319 LYS A C 1
ATOM 2477 O O . LYS A 1 319 ? 10.704 26.795 -17.525 1.00 81.69 319 LYS A O 1
ATOM 2482 N N . ALA A 1 320 ? 12.840 27.477 -17.619 1.00 87.00 320 ALA A N 1
ATOM 2483 C CA . ALA A 1 320 ? 12.556 28.730 -18.316 1.00 87.00 320 ALA A CA 1
ATOM 2484 C C . ALA A 1 320 ? 12.235 28.504 -19.805 1.00 87.00 320 ALA A C 1
ATOM 2486 O O . ALA A 1 320 ? 11.390 29.202 -20.361 1.00 87.00 320 ALA A O 1
ATOM 2487 N N . GLU A 1 321 ? 12.878 27.519 -20.437 1.00 88.44 321 GLU A N 1
ATOM 2488 C CA . GLU A 1 321 ? 12.645 27.149 -21.841 1.00 88.44 321 GLU A CA 1
ATOM 2489 C C . GLU A 1 321 ? 11.449 26.196 -22.028 1.00 88.44 321 GLU A C 1
ATOM 2491 O O . GLU A 1 321 ? 10.775 26.246 -23.056 1.00 88.44 321 GLU A O 1
ATOM 2496 N N . PHE A 1 322 ? 11.156 25.356 -21.032 1.00 86.88 322 PHE A N 1
ATOM 2497 C CA . PHE A 1 322 ? 10.110 24.331 -21.059 1.00 86.88 322 PHE A CA 1
ATOM 2498 C C . PHE A 1 322 ? 9.260 24.378 -19.776 1.00 86.88 322 PHE A C 1
ATOM 2500 O O . PHE A 1 322 ? 9.363 23.482 -18.934 1.00 86.88 322 PHE A O 1
ATOM 2507 N N . PRO A 1 323 ? 8.412 25.407 -19.594 1.00 88.75 323 PRO A N 1
ATOM 2508 C CA . PRO A 1 323 ? 7.647 25.592 -18.357 1.00 88.75 323 PRO A CA 1
ATOM 2509 C C . PRO A 1 323 ? 6.636 24.467 -18.079 1.00 88.75 323 PRO A C 1
ATOM 2511 O O . PRO A 1 323 ? 6.312 24.224 -16.917 1.00 88.75 323 PRO A O 1
ATOM 2514 N N . ASP A 1 324 ? 6.183 23.768 -19.125 1.00 91.75 324 ASP A N 1
ATOM 2515 C CA . ASP A 1 324 ? 5.109 22.770 -19.046 1.00 91.75 324 ASP A CA 1
ATOM 2516 C C . ASP A 1 324 ? 5.605 21.316 -18.958 1.00 91.75 324 ASP A C 1
ATOM 2518 O O . ASP A 1 324 ? 4.795 20.401 -18.825 1.00 91.75 324 ASP A O 1
ATOM 2522 N N . LYS A 1 325 ? 6.922 21.073 -19.031 1.00 85.56 325 LYS A N 1
ATOM 2523 C CA . LYS A 1 325 ? 7.488 19.712 -19.024 1.00 85.56 325 LYS A CA 1
ATOM 2524 C C . LYS A 1 325 ? 7.989 19.308 -17.639 1.00 85.56 325 LYS A C 1
ATOM 2526 O O . LYS A 1 325 ? 8.596 20.114 -16.929 1.00 85.56 325 LYS A O 1
ATOM 2531 N N . GLN A 1 326 ? 7.779 18.045 -17.260 1.00 86.88 326 GLN A N 1
ATOM 2532 C CA . GLN A 1 326 ? 8.374 17.497 -16.040 1.00 86.88 326 GLN A CA 1
ATOM 2533 C C . GLN A 1 326 ? 9.865 17.215 -16.265 1.00 86.88 326 GLN A C 1
ATOM 2535 O O . GLN A 1 326 ? 10.313 17.017 -17.392 1.00 86.88 326 GLN A O 1
ATOM 2540 N N . PHE A 1 327 ? 10.653 17.194 -15.183 1.00 81.75 327 PHE A N 1
ATOM 2541 C CA . PHE A 1 327 ? 12.098 16.937 -15.260 1.00 81.75 327 PHE A CA 1
ATOM 2542 C C . PHE A 1 327 ? 12.421 15.625 -15.983 1.00 81.75 327 PHE A C 1
ATOM 2544 O O . PHE A 1 327 ? 13.346 15.596 -16.789 1.00 81.75 327 PHE A O 1
ATOM 2551 N N . GLU A 1 328 ? 11.659 14.559 -15.717 1.00 86.56 328 GLU A N 1
ATOM 2552 C CA . GLU A 1 328 ? 11.916 13.235 -16.296 1.00 86.56 328 GLU A CA 1
ATOM 2553 C C . GLU A 1 328 ? 11.739 13.221 -17.825 1.00 86.56 328 GLU A C 1
ATOM 2555 O O . GLU A 1 328 ? 12.545 12.594 -18.509 1.00 86.56 328 GLU A O 1
ATOM 2560 N N . ASP A 1 329 ? 10.804 14.007 -18.372 1.00 87.56 329 ASP A N 1
ATOM 2561 C CA . ASP A 1 329 ? 10.540 14.086 -19.821 1.00 87.56 329 ASP A CA 1
ATOM 2562 C C . ASP A 1 329 ? 11.686 14.748 -20.599 1.00 87.56 329 ASP A C 1
ATOM 2564 O O . ASP A 1 329 ? 11.874 14.511 -21.791 1.00 87.56 329 ASP A O 1
ATOM 2568 N N . VAL A 1 330 ? 12.453 15.615 -19.932 1.00 88.81 330 VAL A N 1
ATOM 2569 C CA . VAL A 1 330 ? 13.573 16.360 -20.532 1.00 88.81 330 VAL A CA 1
ATOM 2570 C C . VAL A 1 330 ? 14.931 15.913 -20.004 1.00 88.81 330 VAL A C 1
ATOM 2572 O O . VAL A 1 330 ? 15.962 16.429 -20.429 1.00 88.81 330 VAL A O 1
ATOM 2575 N N . LYS A 1 331 ? 14.973 14.931 -19.102 1.00 88.56 331 LYS A N 1
ATOM 2576 C CA . LYS A 1 331 ? 16.191 14.477 -18.421 1.00 88.56 331 LYS A CA 1
ATOM 2577 C C . LYS A 1 331 ? 17.348 14.125 -19.365 1.00 88.56 331 LYS A C 1
ATOM 2579 O O . LYS A 1 331 ? 18.472 14.523 -19.044 1.00 88.56 331 LYS A O 1
ATOM 2584 N N . PRO A 1 332 ? 17.144 13.457 -20.521 1.00 89.44 332 PRO A N 1
ATOM 2585 C CA . PRO A 1 332 ? 18.233 13.213 -21.468 1.00 89.44 332 PRO A CA 1
ATOM 2586 C C . PRO A 1 332 ? 18.833 14.517 -22.014 1.00 89.44 332 PRO A C 1
ATOM 2588 O O . PRO A 1 332 ? 20.052 14.681 -22.019 1.00 89.44 332 PRO A O 1
ATOM 2591 N N . GLU A 1 333 ? 17.986 15.479 -22.389 1.00 88.56 333 GLU A N 1
ATOM 2592 C CA . GLU A 1 333 ? 18.408 16.781 -22.918 1.00 88.56 333 GLU A CA 1
ATOM 2593 C C . GLU A 1 333 ? 19.120 17.619 -21.846 1.00 88.56 333 GLU A C 1
ATOM 2595 O O . GLU A 1 333 ? 20.182 18.192 -22.094 1.00 88.56 333 GLU A O 1
ATOM 2600 N N . VAL A 1 334 ? 18.588 17.633 -20.622 1.00 88.50 334 VAL A N 1
ATOM 2601 C CA . VAL A 1 334 ? 19.212 18.291 -19.464 1.00 88.50 334 VAL A CA 1
ATOM 2602 C C . VAL A 1 334 ? 20.591 17.715 -19.191 1.00 88.50 334 VAL A C 1
ATOM 2604 O O . VAL A 1 334 ? 21.540 18.467 -18.982 1.00 88.50 334 VAL A O 1
ATOM 2607 N N . THR A 1 335 ? 20.707 16.387 -19.204 1.00 90.94 335 THR A N 1
ATOM 2608 C CA . THR A 1 335 ? 21.973 15.694 -18.950 1.00 90.94 335 THR A CA 1
ATOM 2609 C C . THR A 1 335 ? 22.997 16.050 -20.019 1.00 90.94 335 THR A C 1
ATOM 2611 O O . THR A 1 335 ? 24.137 16.376 -19.691 1.00 90.94 335 THR A O 1
ATOM 2614 N N . GLN A 1 336 ? 22.586 16.064 -21.289 1.00 93.56 336 GLN A N 1
ATOM 2615 C CA . GLN A 1 336 ? 23.455 16.436 -22.399 1.00 93.56 336 GLN A CA 1
ATOM 2616 C C . GLN A 1 336 ? 23.929 17.890 -22.286 1.00 93.56 336 GLN A C 1
ATOM 2618 O O . GLN A 1 336 ? 25.120 18.168 -22.418 1.00 93.56 336 GLN A O 1
ATOM 2623 N N . ARG A 1 337 ? 23.016 18.824 -21.999 1.00 94.12 337 ARG A N 1
ATOM 2624 C CA . ARG A 1 337 ? 23.353 20.246 -21.848 1.00 94.12 337 ARG A CA 1
ATOM 2625 C C . ARG A 1 337 ? 24.231 20.503 -20.626 1.00 94.12 337 ARG A C 1
ATOM 2627 O O . ARG A 1 337 ? 25.174 21.278 -20.718 1.00 94.12 337 ARG A O 1
ATOM 2634 N N . TRP A 1 338 ? 23.974 19.817 -19.514 1.00 95.00 338 TRP A N 1
ATOM 2635 C CA . TRP A 1 338 ? 24.821 19.864 -18.322 1.00 95.00 338 TRP A CA 1
ATOM 2636 C C . TRP A 1 338 ? 26.251 19.397 -18.628 1.00 95.00 338 TRP A C 1
ATOM 2638 O O . TRP A 1 338 ? 27.212 20.069 -18.258 1.00 95.00 338 TRP A O 1
ATOM 2648 N N . GLN A 1 339 ? 26.404 18.288 -19.359 1.00 94.62 339 GLN A N 1
ATOM 2649 C CA . GLN A 1 339 ? 27.713 17.785 -19.794 1.00 94.62 339 GLN A CA 1
ATOM 2650 C C . GLN A 1 339 ? 28.420 18.718 -20.788 1.00 94.62 339 GLN A C 1
ATOM 2652 O O . GLN A 1 339 ? 29.646 18.703 -20.860 1.00 94.62 339 GLN A O 1
ATOM 2657 N N . ALA A 1 340 ? 27.666 19.525 -21.538 1.00 95.44 340 ALA A N 1
ATOM 2658 C CA . ALA A 1 340 ? 28.207 20.510 -22.470 1.00 95.44 340 ALA A CA 1
ATOM 2659 C C . ALA A 1 340 ? 28.676 21.813 -21.793 1.00 95.44 340 ALA A C 1
ATOM 2661 O O . ALA A 1 340 ? 29.399 22.585 -22.425 1.00 95.44 340 ALA A O 1
ATOM 2662 N N . LEU A 1 341 ? 28.288 22.065 -20.536 1.00 95.81 341 LEU A N 1
ATOM 2663 C CA . LEU A 1 341 ? 28.799 23.199 -19.764 1.00 95.81 341 LEU A CA 1
ATOM 2664 C C . LEU A 1 341 ? 30.309 23.076 -19.554 1.00 95.81 341 LEU A C 1
ATOM 2666 O O . LEU A 1 341 ? 30.848 21.988 -19.346 1.00 95.81 341 LEU A O 1
ATOM 2670 N N . SER A 1 342 ? 30.993 24.215 -19.541 1.00 97.38 342 SER A N 1
ATOM 2671 C CA . SER A 1 342 ? 32.391 24.263 -19.130 1.00 97.38 342 SER A CA 1
ATOM 2672 C C . SER A 1 342 ? 32.547 23.872 -17.654 1.00 97.38 342 SER A C 1
ATOM 2674 O O . SER A 1 342 ? 31.642 24.066 -16.839 1.00 97.38 342 SER A O 1
ATOM 2676 N N . GLU A 1 343 ? 33.731 23.383 -17.271 1.00 94.50 343 GLU A N 1
ATOM 2677 C CA . GLU A 1 343 ? 34.034 23.058 -15.866 1.00 94.50 343 GLU A CA 1
ATOM 2678 C C . GLU A 1 343 ? 33.799 24.255 -14.928 1.00 94.50 343 GLU A C 1
ATOM 2680 O O . GLU A 1 343 ? 33.359 24.079 -13.794 1.00 94.50 343 GLU A O 1
ATOM 2685 N N . ALA A 1 344 ? 34.052 25.480 -15.404 1.00 95.25 344 ALA A N 1
ATOM 2686 C CA . ALA A 1 344 ? 33.829 26.702 -14.637 1.00 95.25 344 ALA A CA 1
ATOM 2687 C C . ALA A 1 344 ? 32.337 26.952 -14.352 1.00 95.25 344 ALA A C 1
ATOM 2689 O O . ALA A 1 344 ? 31.978 27.360 -13.248 1.00 95.25 344 ALA A O 1
ATOM 2690 N N . GLU A 1 345 ? 31.463 26.678 -15.320 1.00 96.19 345 GLU A N 1
ATOM 2691 C CA . GLU A 1 345 ? 30.012 26.806 -15.155 1.00 96.19 345 GLU A CA 1
ATOM 2692 C C . GLU A 1 345 ? 29.464 25.714 -14.234 1.00 96.19 345 GLU A C 1
ATOM 2694 O O . GLU A 1 345 ? 28.708 26.015 -13.309 1.00 96.19 345 GLU A O 1
ATOM 2699 N N . GLN A 1 346 ? 29.899 24.462 -14.410 1.00 96.25 346 GLN A N 1
ATOM 2700 C CA . GLN A 1 346 ? 29.527 23.370 -13.503 1.00 96.25 346 GLN A CA 1
ATOM 2701 C C . GLN A 1 346 ? 29.974 23.663 -12.060 1.00 96.25 346 GLN A C 1
ATOM 2703 O O . GLN A 1 346 ? 29.204 23.456 -11.119 1.00 96.25 346 GLN A O 1
ATOM 2708 N N . ALA A 1 347 ? 31.179 24.216 -11.874 1.00 94.06 347 ALA A N 1
ATOM 2709 C CA . ALA A 1 347 ? 31.683 24.629 -10.565 1.00 94.06 347 ALA A CA 1
ATOM 2710 C C . ALA A 1 347 ? 30.850 25.760 -9.938 1.00 94.06 347 ALA A C 1
ATOM 2712 O O . ALA A 1 347 ? 30.616 25.746 -8.729 1.00 94.06 347 ALA A O 1
ATOM 2713 N N . ALA A 1 348 ? 30.349 26.709 -10.736 1.00 95.44 348 ALA A N 1
ATOM 2714 C CA . ALA A 1 348 ? 29.465 27.766 -10.245 1.00 95.44 348 ALA A CA 1
ATOM 2715 C C . ALA A 1 348 ? 28.131 27.202 -9.716 1.00 95.44 348 ALA A C 1
ATOM 2717 O O . ALA A 1 348 ? 27.675 27.596 -8.638 1.00 95.44 348 ALA A O 1
ATOM 2718 N N . TYR A 1 349 ? 27.536 26.231 -10.418 1.00 95.56 349 TYR A N 1
ATOM 2719 C CA . TYR A 1 349 ? 26.341 25.522 -9.942 1.00 95.56 349 TYR A CA 1
ATOM 2720 C C . TYR A 1 349 ? 26.618 24.681 -8.691 1.00 95.56 349 TYR A C 1
ATOM 2722 O O . TYR A 1 349 ? 25.795 24.661 -7.774 1.00 95.56 349 TYR A O 1
ATOM 2730 N N . ALA A 1 350 ? 27.788 24.043 -8.604 1.00 92.38 350 ALA A N 1
ATOM 2731 C CA . ALA A 1 350 ? 28.205 23.312 -7.410 1.00 92.38 350 ALA A CA 1
ATOM 2732 C C . ALA A 1 350 ? 28.347 24.236 -6.189 1.00 92.38 350 ALA A C 1
ATOM 2734 O O . ALA A 1 350 ? 27.780 23.953 -5.134 1.00 92.38 350 ALA A O 1
ATOM 2735 N N . ALA A 1 351 ? 29.011 25.385 -6.346 1.00 93.38 351 ALA A N 1
ATOM 2736 C CA . ALA A 1 351 ? 29.139 26.388 -5.290 1.00 93.38 351 ALA A CA 1
ATOM 2737 C C . ALA A 1 351 ? 27.771 26.934 -4.841 1.00 93.38 351 ALA A C 1
ATOM 2739 O O . ALA A 1 351 ? 27.530 27.129 -3.647 1.00 93.38 351 ALA A O 1
ATOM 2740 N N . ARG A 1 352 ? 26.841 27.140 -5.784 1.00 94.81 352 ARG A N 1
ATOM 2741 C CA . ARG A 1 352 ? 25.467 27.554 -5.465 1.00 94.81 352 ARG A CA 1
ATOM 2742 C C . ARG A 1 352 ? 24.694 26.470 -4.710 1.00 94.81 352 ARG A C 1
ATOM 2744 O O . ARG A 1 352 ? 23.992 26.810 -3.760 1.00 94.81 352 ARG A O 1
ATOM 2751 N N . SER A 1 353 ? 24.838 25.199 -5.087 1.00 91.88 353 SER A N 1
ATOM 2752 C CA . SER A 1 353 ? 24.235 24.071 -4.362 1.00 91.88 353 SER A CA 1
ATOM 2753 C C . SER A 1 353 ? 24.747 23.988 -2.923 1.00 91.88 353 SER A C 1
ATOM 2755 O O . SER A 1 353 ? 23.948 23.882 -1.995 1.00 91.88 353 SER A O 1
ATOM 2757 N N . GLU A 1 354 ? 26.055 24.150 -2.707 1.00 89.75 354 GLU A N 1
ATOM 2758 C CA . GLU A 1 354 ? 26.640 24.151 -1.360 1.00 89.75 354 GLU A CA 1
ATOM 2759 C C . GLU A 1 354 ? 26.143 25.334 -0.516 1.00 89.75 354 GLU A C 1
ATOM 2761 O O . GLU A 1 354 ? 25.805 25.178 0.658 1.00 89.75 354 GLU A O 1
ATOM 2766 N N . LYS A 1 355 ? 26.012 26.521 -1.121 1.00 92.38 355 LYS A N 1
ATOM 2767 C CA . LYS A 1 355 ? 25.433 27.691 -0.447 1.00 92.38 355 LYS A CA 1
ATOM 2768 C C . LYS A 1 355 ? 23.983 27.443 -0.017 1.00 92.38 355 LYS A C 1
ATOM 2770 O O . LYS A 1 355 ? 23.620 27.785 1.107 1.00 92.38 355 LYS A O 1
ATOM 2775 N N . LEU A 1 356 ? 23.168 26.838 -0.884 1.00 89.62 356 LEU A N 1
ATOM 2776 C CA . LEU A 1 356 ? 21.790 26.454 -0.556 1.00 89.62 356 LEU A CA 1
ATOM 2777 C C . LEU A 1 356 ? 21.748 25.395 0.551 1.00 89.62 356 LEU A C 1
ATOM 2779 O O . LEU A 1 356 ? 20.878 25.465 1.415 1.00 89.62 356 LEU A O 1
ATOM 2783 N N . ARG A 1 357 ? 22.709 24.463 0.575 1.00 87.81 357 ARG A N 1
ATOM 2784 C CA . ARG A 1 357 ? 22.852 23.476 1.654 1.00 87.81 357 ARG A CA 1
ATOM 2785 C C . ARG A 1 357 ? 23.131 24.139 2.996 1.00 87.81 357 ARG A C 1
ATOM 2787 O O . ARG A 1 357 ? 22.514 23.767 3.989 1.00 87.81 357 ARG A O 1
ATOM 2794 N N . GLY A 1 358 ? 24.024 25.129 3.025 1.00 87.75 358 GLY A N 1
ATOM 2795 C CA . GLY A 1 358 ? 24.288 25.930 4.222 1.00 87.75 358 GLY A CA 1
ATOM 2796 C C . GLY A 1 358 ? 23.021 26.616 4.738 1.00 87.75 358 GLY A C 1
ATOM 2797 O O . GLY A 1 358 ? 22.642 26.415 5.885 1.00 87.75 358 GLY A O 1
ATOM 2798 N N . GLN A 1 359 ? 22.302 27.315 3.855 1.00 89.62 359 GLN A N 1
ATOM 2799 C CA . GLN A 1 359 ? 21.044 27.992 4.198 1.00 89.62 359 GLN A CA 1
ATOM 2800 C C . GLN A 1 359 ? 19.954 27.028 4.684 1.00 89.62 359 GLN A C 1
ATOM 2802 O O . GLN A 1 359 ? 19.179 27.368 5.573 1.00 89.62 359 GLN A O 1
ATOM 2807 N N . ALA A 1 360 ? 19.885 25.829 4.104 1.00 86.44 360 ALA A N 1
ATOM 2808 C CA . ALA A 1 360 ? 18.957 24.787 4.525 1.00 86.44 360 ALA A CA 1
ATOM 2809 C C . ALA A 1 360 ? 19.242 24.316 5.958 1.00 86.44 360 ALA A C 1
ATOM 2811 O O . ALA A 1 360 ? 18.317 24.145 6.749 1.00 86.44 360 ALA A O 1
ATOM 2812 N N . TRP A 1 361 ? 20.519 24.131 6.303 1.00 87.38 361 TRP A N 1
ATOM 2813 C CA . TRP A 1 361 ? 20.925 23.790 7.665 1.00 87.38 361 TRP A CA 1
ATOM 2814 C C . TRP A 1 361 ? 20.650 24.924 8.649 1.00 87.38 361 TRP A C 1
ATOM 2816 O O . TRP A 1 361 ? 20.109 24.654 9.717 1.00 87.38 361 TRP A O 1
ATOM 2826 N N . ASP A 1 362 ? 20.926 26.172 8.268 1.00 89.38 362 ASP A N 1
ATOM 2827 C CA . ASP A 1 362 ? 20.626 27.338 9.105 1.00 89.38 362 ASP A CA 1
ATOM 2828 C C . ASP A 1 362 ? 19.115 27.432 9.413 1.00 89.38 362 ASP A C 1
ATOM 2830 O O . ASP A 1 362 ? 18.730 27.686 10.551 1.00 89.38 362 ASP A O 1
ATOM 2834 N N . GLN A 1 363 ? 18.242 27.146 8.435 1.00 83.81 363 GLN A N 1
ATOM 2835 C CA . GLN A 1 363 ? 16.786 27.103 8.645 1.00 83.81 363 GLN A CA 1
ATOM 2836 C C . GLN A 1 363 ? 16.351 25.974 9.583 1.00 83.81 363 GLN A C 1
ATOM 2838 O O . GLN A 1 363 ? 15.449 26.164 10.396 1.00 83.81 363 GLN A O 1
ATOM 2843 N N . VAL A 1 364 ? 16.956 24.789 9.474 1.00 83.38 364 VAL A N 1
ATOM 2844 C CA . VAL A 1 364 ? 16.658 23.678 10.389 1.00 83.38 364 VAL A CA 1
ATOM 2845 C C . VAL A 1 364 ? 17.092 24.022 11.810 1.00 83.38 364 VAL A C 1
ATOM 2847 O O . VAL A 1 364 ? 16.323 23.794 12.740 1.00 83.38 364 VAL A O 1
ATOM 2850 N N . GLU A 1 365 ? 18.271 24.627 11.972 1.00 87.38 365 GLU A N 1
ATOM 2851 C CA . GLU A 1 365 ? 18.747 25.120 13.268 1.00 87.38 365 GLU A CA 1
ATOM 2852 C C . GLU A 1 365 ? 17.796 26.193 13.841 1.00 87.38 365 GLU A C 1
ATOM 2854 O O . GLU A 1 365 ? 17.472 26.153 15.029 1.00 87.38 365 GLU A O 1
ATOM 2859 N N . GLU A 1 366 ? 17.279 27.106 13.009 1.00 89.50 366 GLU A N 1
ATOM 2860 C CA . GLU A 1 366 ? 16.289 28.112 13.417 1.00 89.50 366 GLU A CA 1
ATOM 2861 C C . GLU A 1 366 ? 14.949 27.484 13.841 1.00 89.50 366 GLU A C 1
ATOM 2863 O O . GLU A 1 366 ? 14.395 27.851 14.880 1.00 89.50 366 GLU A O 1
ATOM 2868 N N . ILE A 1 367 ? 14.434 26.510 13.083 1.00 82.62 367 ILE A N 1
ATOM 2869 C CA . ILE A 1 367 ? 13.194 25.787 13.413 1.00 82.62 367 ILE A CA 1
ATOM 2870 C C . ILE A 1 367 ? 13.356 25.013 14.725 1.00 82.62 367 ILE A C 1
ATOM 2872 O O . ILE A 1 367 ? 12.474 25.060 15.585 1.00 82.62 367 ILE A O 1
ATOM 2876 N N . ASP A 1 368 ? 14.478 24.321 14.911 1.00 81.38 368 ASP A N 1
ATOM 2877 C CA . ASP A 1 368 ? 14.758 23.598 16.151 1.00 81.38 368 ASP A CA 1
ATOM 2878 C C . ASP A 1 368 ? 14.862 24.554 17.347 1.00 81.38 368 ASP A C 1
ATOM 2880 O O . ASP A 1 368 ? 14.345 24.243 18.426 1.00 81.38 368 ASP A O 1
ATOM 2884 N N . ALA A 1 369 ? 15.447 25.741 17.156 1.00 83.50 369 ALA A N 1
ATOM 2885 C CA . ALA A 1 369 ? 15.482 26.786 18.174 1.00 83.50 369 ALA A CA 1
ATOM 2886 C C . ALA A 1 369 ? 14.075 27.305 18.526 1.00 83.50 369 ALA A C 1
ATOM 2888 O O . ALA A 1 369 ? 13.739 27.401 19.707 1.00 83.50 369 ALA A O 1
ATOM 2889 N N . GLN A 1 370 ? 13.222 27.578 17.531 1.00 82.69 370 GLN A N 1
ATOM 2890 C CA . GLN A 1 370 ? 11.840 28.035 17.746 1.00 82.69 370 GLN A CA 1
ATOM 2891 C C . GLN A 1 370 ? 10.972 26.989 18.460 1.00 82.69 370 GLN A C 1
ATOM 2893 O O . GLN A 1 370 ? 10.083 27.338 19.234 1.00 82.69 370 GLN A O 1
ATOM 2898 N N . LEU A 1 371 ? 11.239 25.703 18.227 1.00 83.31 371 LEU A N 1
ATOM 2899 C CA . LEU A 1 371 ? 10.506 24.591 18.836 1.00 83.31 371 LEU A CA 1
ATOM 2900 C C . LEU A 1 371 ? 11.046 24.185 20.215 1.00 83.31 371 LEU A C 1
ATOM 2902 O O . LEU A 1 371 ? 10.603 23.177 20.766 1.00 83.31 371 LEU A O 1
ATOM 2906 N N . GLY A 1 372 ? 12.005 24.931 20.774 1.00 82.94 372 GLY A N 1
ATOM 2907 C CA . GLY A 1 372 ? 12.611 24.612 22.068 1.00 82.94 372 GLY A CA 1
ATOM 2908 C C . GLY A 1 372 ? 13.420 23.310 22.057 1.00 82.94 372 GLY A C 1
ATOM 2909 O O . GLY A 1 372 ? 13.697 22.747 23.112 1.00 82.94 372 GLY A O 1
ATOM 2910 N N . ARG A 1 373 ? 13.823 22.822 20.875 1.00 76.44 373 ARG A N 1
ATOM 2911 C CA . ARG A 1 373 ? 14.640 21.611 20.685 1.00 76.44 373 ARG A CA 1
ATOM 2912 C C . ARG A 1 373 ? 16.144 21.917 20.652 1.00 76.44 373 ARG A C 1
ATOM 2914 O O . ARG A 1 373 ? 16.918 21.165 20.068 1.00 76.44 373 ARG A O 1
ATOM 2921 N N . GLY A 1 374 ? 16.564 23.008 21.297 1.00 54.41 374 GLY A N 1
ATOM 2922 C CA . GLY A 1 374 ? 17.890 23.642 21.197 1.00 54.41 374 GLY A CA 1
ATOM 2923 C C . GLY A 1 374 ? 19.105 22.866 21.732 1.00 54.41 374 GLY A C 1
ATOM 2924 O O . GLY A 1 374 ? 20.126 23.481 22.026 1.00 54.41 374 GLY A O 1
ATOM 2925 N N . GLU A 1 375 ? 19.050 21.539 21.841 1.00 56.62 375 GLU A N 1
ATOM 2926 C CA . GLU A 1 375 ? 20.205 20.702 22.195 1.00 56.62 375 GLU A CA 1
ATOM 2927 C C . GLU A 1 375 ? 20.598 19.719 21.074 1.00 56.62 375 GLU A C 1
ATOM 2929 O O . GLU A 1 375 ? 20.900 18.550 21.326 1.00 56.62 375 GLU A O 1
ATOM 2934 N N . THR A 1 376 ? 20.650 20.173 19.818 1.00 59.41 376 THR A N 1
ATOM 2935 C CA . THR A 1 376 ? 21.225 19.382 18.717 1.00 59.41 376 THR A CA 1
ATOM 2936 C C . THR A 1 376 ? 22.612 19.882 18.281 1.00 59.41 376 THR A C 1
ATOM 2938 O O . THR A 1 376 ? 22.920 21.071 18.236 1.00 59.41 376 THR A O 1
ATOM 2941 N N . ALA A 1 377 ? 23.477 18.882 18.065 1.00 53.31 377 ALA A N 1
ATOM 2942 C CA . ALA A 1 377 ? 24.865 18.752 17.586 1.00 53.31 377 ALA A CA 1
ATOM 2943 C C . ALA A 1 377 ? 25.822 19.950 17.363 1.00 53.31 377 ALA A C 1
ATOM 2945 O O . ALA A 1 377 ? 27.032 19.725 17.432 1.00 53.31 377 ALA A O 1
ATOM 2946 N N . ARG A 1 378 ? 25.376 21.184 17.111 1.00 48.59 378 ARG A N 1
ATOM 2947 C CA . ARG A 1 378 ? 26.258 22.330 16.799 1.00 48.59 378 ARG A CA 1
ATOM 2948 C C . ARG A 1 378 ? 26.319 23.401 17.891 1.00 48.59 378 ARG A C 1
ATOM 2950 O O . ARG A 1 378 ? 27.266 24.181 17.920 1.00 48.59 378 ARG A O 1
ATOM 2957 N N . GLY A 1 379 ? 25.374 23.392 18.836 1.00 43.75 379 GLY A N 1
ATOM 2958 C CA . GLY A 1 379 ? 25.249 24.426 19.874 1.00 43.75 379 GLY A CA 1
ATOM 2959 C C . GLY A 1 379 ? 26.260 24.366 21.029 1.00 43.75 379 GLY A C 1
ATOM 2960 O O . GLY A 1 379 ? 26.434 25.353 21.742 1.00 43.75 379 GLY A O 1
ATOM 2961 N N . LYS A 1 380 ? 26.988 23.258 21.236 1.00 44.16 380 LYS A N 1
ATOM 2962 C CA . LYS A 1 380 ? 28.021 23.199 22.290 1.00 44.16 380 LYS A CA 1
ATOM 2963 C C . LYS A 1 380 ? 29.379 23.656 21.738 1.00 44.16 380 LYS A C 1
ATOM 2965 O O . LYS A 1 380 ? 30.134 22.859 21.191 1.00 44.16 380 LYS A O 1
ATOM 2970 N N . LYS A 1 381 ? 29.669 24.942 21.998 1.00 42.41 381 LYS A N 1
ATOM 2971 C CA . LYS A 1 381 ? 30.911 25.717 21.774 1.00 42.41 381 LYS A CA 1
ATOM 2972 C C . LYS A 1 381 ? 31.140 26.267 20.354 1.00 42.41 381 LYS A C 1
ATOM 2974 O O . LYS A 1 381 ? 32.015 25.796 19.635 1.00 42.41 381 LYS A O 1
ATOM 2979 N N . ARG A 1 382 ? 30.536 27.427 20.058 1.00 38.38 382 ARG A N 1
ATOM 2980 C CA . ARG A 1 382 ? 31.313 28.537 19.470 1.00 38.38 382 ARG A CA 1
ATOM 2981 C C . ARG A 1 382 ? 32.257 29.053 20.560 1.00 38.38 382 ARG A C 1
ATOM 2983 O O . ARG A 1 382 ? 31.909 29.924 21.345 1.00 38.38 382 ARG A O 1
ATOM 2990 N N . VAL A 1 383 ? 33.413 28.410 20.681 1.00 40.81 383 VAL A N 1
ATOM 2991 C CA . VAL A 1 383 ? 34.599 29.073 21.227 1.00 40.81 383 VAL A CA 1
ATOM 2992 C C . VAL A 1 383 ? 35.198 29.811 20.045 1.00 40.81 383 VAL A C 1
ATOM 2994 O O . VAL A 1 383 ? 35.416 29.184 19.008 1.00 40.81 383 VAL A O 1
ATOM 2997 N N . ASP A 1 384 ? 35.414 31.115 20.194 1.00 40.72 384 ASP A N 1
ATOM 2998 C CA . ASP A 1 384 ? 36.182 31.930 19.258 1.00 40.72 384 ASP A CA 1
ATOM 2999 C C . ASP A 1 384 ? 37.537 31.256 19.009 1.00 40.72 384 ASP A C 1
ATOM 3001 O O . ASP A 1 384 ? 38.458 31.328 19.825 1.00 40.72 384 ASP A O 1
ATOM 3005 N N . LEU A 1 385 ? 37.633 30.517 17.905 1.00 40.59 385 LEU A N 1
ATOM 3006 C CA . LEU A 1 385 ? 38.874 29.937 17.423 1.00 40.59 385 LEU A CA 1
ATOM 3007 C C . LEU A 1 385 ? 39.456 30.927 16.410 1.00 40.59 385 LEU A C 1
ATOM 3009 O O . LEU A 1 385 ? 38.881 31.087 15.329 1.00 40.59 385 LEU A O 1
ATOM 3013 N N . PRO A 1 386 ? 40.572 31.601 16.730 1.00 38.12 386 PRO A N 1
ATOM 3014 C CA . PRO A 1 386 ? 41.275 32.410 15.749 1.00 38.12 386 PRO A CA 1
ATOM 3015 C C . PRO A 1 386 ? 41.791 31.476 14.644 1.00 38.12 386 PRO A C 1
ATOM 3017 O O . PRO A 1 386 ? 42.433 30.468 14.940 1.00 38.12 386 PRO A O 1
ATOM 3020 N N . GLY A 1 387 ? 41.468 31.781 13.383 1.00 50.59 387 GLY A N 1
ATOM 3021 C CA . GLY A 1 387 ? 41.962 31.036 12.215 1.00 50.59 387 GLY A CA 1
ATOM 3022 C C . GLY A 1 387 ? 40.901 30.473 11.261 1.00 50.59 387 GLY A C 1
ATOM 3023 O O . GLY A 1 387 ? 41.272 29.873 10.256 1.00 50.59 387 GLY A O 1
ATOM 3024 N N . PHE A 1 388 ? 39.596 30.659 11.505 1.00 46.38 388 PHE A N 1
ATOM 3025 C CA . PHE A 1 388 ? 38.571 30.250 10.527 1.00 46.38 388 PHE A CA 1
ATOM 3026 C C . PHE A 1 388 ? 38.626 31.093 9.241 1.00 46.38 388 PHE A C 1
ATOM 3028 O O . PHE A 1 388 ? 38.576 30.542 8.143 1.00 46.38 388 PHE A O 1
ATOM 3035 N N . ASP A 1 389 ? 38.843 32.404 9.365 1.00 57.38 389 ASP A N 1
ATOM 3036 C CA . ASP A 1 389 ? 39.056 33.284 8.208 1.00 57.38 389 ASP A CA 1
ATOM 3037 C C . ASP A 1 389 ? 40.359 32.939 7.468 1.00 57.38 389 ASP A C 1
ATOM 3039 O O . ASP A 1 389 ? 40.418 32.986 6.242 1.00 57.38 389 ASP A O 1
ATOM 3043 N N . GLU A 1 390 ? 41.387 32.494 8.198 1.00 59.38 390 GLU A N 1
ATOM 3044 C CA . GLU A 1 390 ? 42.652 32.019 7.625 1.00 59.38 390 GLU A CA 1
ATOM 3045 C C . GLU A 1 390 ? 42.476 30.676 6.891 1.00 59.38 390 GLU A C 1
ATOM 3047 O O . GLU A 1 390 ? 43.094 30.445 5.854 1.00 59.38 390 GLU A O 1
ATOM 3052 N N . PHE A 1 391 ? 41.581 29.806 7.370 1.00 66.75 391 PHE A N 1
ATOM 3053 C CA . PHE A 1 391 ? 41.203 28.564 6.694 1.00 66.75 391 PHE A CA 1
ATOM 3054 C C . PHE A 1 391 ? 40.410 28.823 5.405 1.00 66.75 391 PHE A C 1
ATOM 3056 O O . PHE A 1 391 ? 40.718 28.219 4.376 1.00 66.75 391 PHE A O 1
ATOM 3063 N N . MET A 1 392 ? 39.439 29.742 5.435 1.00 76.06 392 MET A N 1
ATOM 3064 C CA . MET A 1 392 ? 38.667 30.119 4.245 1.00 76.06 392 MET A CA 1
ATOM 3065 C C . MET A 1 392 ? 39.551 30.805 3.196 1.00 76.06 392 MET A C 1
ATOM 3067 O O . MET A 1 392 ? 39.495 30.433 2.026 1.00 76.06 392 MET A O 1
ATOM 3071 N N . ALA A 1 393 ? 40.454 31.698 3.616 1.00 68.56 393 ALA A N 1
ATOM 3072 C CA . ALA A 1 393 ? 41.441 32.312 2.728 1.00 68.56 393 ALA A CA 1
ATOM 3073 C C . ALA A 1 393 ? 42.403 31.276 2.114 1.00 68.56 393 ALA A C 1
ATOM 3075 O O . ALA A 1 393 ? 42.778 31.379 0.948 1.00 68.56 393 ALA A O 1
ATOM 3076 N N . ARG A 1 394 ? 42.770 30.227 2.865 1.00 70.06 394 ARG A N 1
ATOM 3077 C CA . ARG A 1 394 ? 43.625 29.140 2.363 1.00 70.06 394 ARG A CA 1
ATOM 3078 C C . ARG A 1 394 ? 42.922 28.272 1.319 1.00 70.06 394 ARG A C 1
ATOM 3080 O O . ARG A 1 394 ? 43.570 27.862 0.363 1.00 70.06 394 ARG A O 1
ATOM 3087 N N . GLN A 1 395 ? 41.624 28.009 1.483 1.00 74.62 395 GLN A N 1
ATOM 3088 C CA . GLN A 1 395 ? 40.823 27.288 0.485 1.00 74.62 395 GLN A CA 1
ATOM 3089 C C . GLN A 1 395 ? 40.643 28.102 -0.802 1.00 74.62 395 GLN A C 1
ATOM 3091 O O . GLN A 1 395 ? 40.736 27.551 -1.897 1.00 74.62 395 GLN A O 1
ATOM 3096 N N . GLU A 1 396 ? 40.457 29.415 -0.684 1.00 70.19 396 GLU A N 1
ATOM 3097 C CA . GLU A 1 396 ? 40.353 30.315 -1.835 1.00 70.19 396 GLU A CA 1
ATOM 3098 C C . GLU A 1 396 ? 41.682 30.399 -2.613 1.00 70.19 396 GLU A C 1
ATOM 3100 O O . GLU A 1 396 ? 41.700 30.234 -3.834 1.00 70.19 396 GLU A O 1
ATOM 3105 N N . GLN A 1 397 ? 42.815 30.498 -1.907 1.00 69.44 397 GLN A N 1
ATOM 3106 C CA . GLN A 1 397 ? 44.160 30.469 -2.499 1.00 69.44 397 GLN A CA 1
ATOM 3107 C C . GLN A 1 397 ? 44.474 29.124 -3.188 1.00 69.44 397 GLN A C 1
ATOM 3109 O O . GLN A 1 397 ? 45.083 29.088 -4.257 1.00 69.44 397 GLN A O 1
ATOM 3114 N N . GLU A 1 398 ? 44.044 28.002 -2.605 1.00 63.81 398 GLU A N 1
ATOM 3115 C CA . GLU A 1 398 ? 44.260 26.660 -3.160 1.00 63.81 398 GLU A CA 1
ATOM 3116 C C . GLU A 1 398 ? 43.449 26.431 -4.453 1.00 63.81 398 GLU A C 1
ATOM 3118 O O . GLU A 1 398 ? 43.919 25.760 -5.380 1.00 63.81 398 GLU A O 1
ATOM 3123 N N . LEU A 1 399 ? 42.268 27.052 -4.564 1.00 69.88 399 LEU A N 1
ATOM 3124 C CA . LEU A 1 399 ? 41.455 27.071 -5.783 1.00 69.88 399 LEU A CA 1
ATOM 3125 C C . LEU A 1 399 ? 42.072 27.955 -6.876 1.00 69.88 399 LEU A C 1
ATOM 3127 O O . LEU A 1 399 ? 42.125 27.532 -8.037 1.00 69.88 399 LEU A O 1
ATOM 3131 N N . GLU A 1 400 ? 42.604 29.129 -6.525 1.00 64.31 400 GLU A N 1
ATOM 3132 C CA . GLU A 1 400 ? 43.338 29.982 -7.468 1.00 64.31 400 GLU A CA 1
ATOM 3133 C C . GLU A 1 400 ? 44.602 29.292 -8.004 1.00 64.31 400 GLU A C 1
ATOM 3135 O O . GLU A 1 400 ? 44.847 29.296 -9.214 1.00 64.31 400 GLU A O 1
ATOM 3140 N N . ASP A 1 401 ? 45.356 28.602 -7.146 1.00 63.31 401 ASP A N 1
ATOM 3141 C CA . ASP A 1 401 ? 46.544 27.837 -7.539 1.00 63.31 401 ASP A CA 1
ATOM 3142 C C . ASP A 1 401 ? 46.208 26.627 -8.423 1.00 63.31 401 ASP A C 1
ATOM 3144 O O . ASP A 1 401 ? 47.012 26.209 -9.268 1.00 63.31 401 ASP A O 1
ATOM 3148 N N . ARG A 1 402 ? 45.022 26.036 -8.250 1.00 57.62 402 ARG A N 1
ATOM 3149 C CA . ARG A 1 402 ? 44.528 24.938 -9.092 1.00 57.62 402 ARG A CA 1
ATOM 3150 C C . ARG A 1 402 ? 44.082 25.451 -10.465 1.00 57.62 402 ARG A C 1
ATOM 3152 O O . ARG A 1 402 ? 44.431 24.844 -11.480 1.00 57.62 402 ARG A O 1
ATOM 3159 N N . ALA A 1 403 ? 43.420 26.607 -10.514 1.00 59.47 403 ALA A N 1
ATOM 3160 C CA . ALA A 1 403 ? 43.070 27.297 -11.756 1.00 59.47 403 ALA A CA 1
ATOM 3161 C C . ALA A 1 403 ? 44.310 27.822 -12.508 1.00 59.47 403 ALA A C 1
ATOM 3163 O O . ALA A 1 403 ? 44.366 27.790 -13.737 1.00 59.47 403 ALA A O 1
ATOM 3164 N N . ALA A 1 404 ? 45.353 28.252 -11.794 1.00 60.47 404 ALA A N 1
ATOM 3165 C CA . ALA A 1 404 ? 46.622 28.662 -12.392 1.00 60.47 404 ALA A CA 1
ATOM 3166 C C . ALA A 1 404 ? 47.397 27.477 -1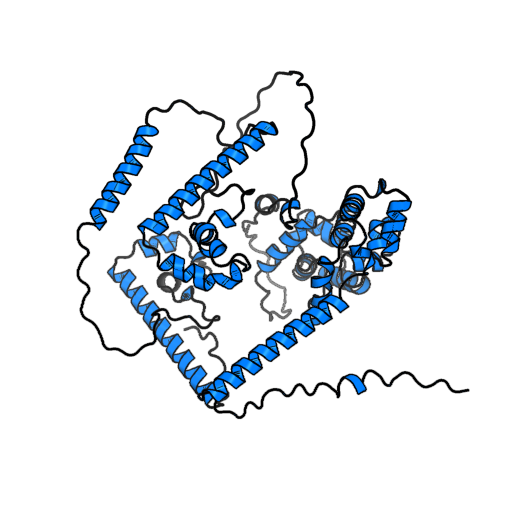3.000 1.00 60.47 404 ALA A C 1
ATOM 3168 O O . ALA A 1 404 ? 48.073 27.638 -14.021 1.00 60.47 404 ALA A O 1
ATOM 3169 N N . ARG A 1 405 ? 47.273 26.277 -12.414 1.00 56.88 405 ARG A N 1
ATOM 3170 C CA . ARG A 1 405 ? 47.872 25.039 -12.941 1.00 56.88 405 ARG A CA 1
ATOM 3171 C C . ARG A 1 405 ? 47.185 24.536 -14.210 1.00 56.88 405 ARG A C 1
ATOM 3173 O O . ARG A 1 405 ? 47.889 24.076 -15.105 1.00 56.88 405 ARG A O 1
ATOM 3180 N N . SER A 1 406 ? 45.866 24.693 -14.351 1.00 55.72 406 SER A N 1
ATOM 3181 C CA . SER A 1 406 ? 45.162 24.310 -15.590 1.00 55.72 406 SER A CA 1
ATOM 3182 C C . SER A 1 406 ? 45.519 25.206 -16.787 1.00 55.72 406 SER A C 1
ATOM 3184 O O . SER A 1 406 ? 45.524 24.746 -17.928 1.00 55.72 406 SER A O 1
ATOM 3186 N N . ARG A 1 407 ? 45.925 26.461 -16.539 1.00 53.75 407 ARG A N 1
ATOM 3187 C CA . ARG A 1 407 ? 46.379 27.410 -17.577 1.00 53.75 407 ARG A CA 1
ATOM 3188 C C . ARG A 1 407 ? 47.774 27.105 -18.141 1.00 53.75 407 ARG A C 1
ATOM 3190 O O . ARG A 1 407 ? 48.145 27.672 -19.167 1.00 53.75 407 ARG A O 1
ATOM 3197 N N . ARG A 1 408 ? 48.558 26.211 -17.521 1.00 43.78 408 ARG A N 1
ATOM 3198 C CA . ARG A 1 408 ? 49.890 25.798 -18.007 1.00 43.78 408 ARG A CA 1
ATOM 3199 C C . ARG A 1 408 ? 49.832 24.451 -18.738 1.00 43.78 408 ARG A C 1
ATOM 3201 O O . ARG A 1 408 ? 50.315 23.452 -18.230 1.00 43.78 408 ARG A O 1
ATOM 3208 N N . GLY A 1 409 ? 49.268 24.469 -19.948 1.00 44.66 409 GLY A N 1
ATOM 3209 C CA . GLY A 1 409 ? 49.566 23.549 -21.059 1.00 44.66 409 GLY A CA 1
ATOM 3210 C C . GLY A 1 409 ? 49.512 22.039 -20.781 1.00 44.66 409 GLY A C 1
ATOM 3211 O O . GLY A 1 409 ? 50.502 21.433 -20.377 1.00 44.66 409 GLY A O 1
ATOM 3212 N N . GLY A 1 410 ? 48.382 21.409 -21.116 1.00 36.62 410 GLY A N 1
ATOM 3213 C CA . GLY A 1 410 ? 48.239 19.950 -21.158 1.00 36.62 410 GLY A CA 1
ATOM 3214 C C . GLY A 1 410 ? 49.125 19.269 -22.217 1.00 36.62 410 GLY A C 1
ATOM 3215 O O . GLY A 1 410 ? 49.435 19.839 -23.263 1.00 36.62 410 GLY A O 1
ATOM 3216 N N . ARG A 1 411 ? 49.538 18.027 -21.922 1.00 37.91 411 ARG A N 1
ATOM 3217 C CA . ARG A 1 411 ? 50.398 17.169 -22.761 1.00 37.91 411 ARG A CA 1
ATOM 3218 C C . ARG A 1 411 ? 49.747 16.804 -24.115 1.00 37.91 411 ARG A C 1
ATOM 3220 O O . ARG A 1 411 ? 48.524 16.688 -24.184 1.00 37.91 411 ARG A O 1
ATOM 3227 N N . PRO A 1 412 ? 50.546 16.558 -25.174 1.00 37.72 412 PRO A N 1
ATOM 3228 C CA . PRO A 1 412 ? 50.035 16.235 -26.506 1.00 37.72 412 PRO A CA 1
ATOM 3229 C C . PRO A 1 412 ? 49.446 14.817 -26.574 1.00 37.72 412 PRO A C 1
ATOM 3231 O O . PRO A 1 412 ? 50.031 13.863 -26.058 1.00 37.72 412 PRO A O 1
ATOM 3234 N N . ARG A 1 413 ? 48.295 14.680 -27.245 1.00 37.25 413 ARG A N 1
ATOM 3235 C CA . ARG A 1 413 ? 47.676 13.389 -27.590 1.00 37.25 413 ARG A CA 1
ATOM 3236 C C . ARG A 1 413 ? 48.465 12.698 -28.712 1.00 37.25 413 ARG A C 1
ATOM 3238 O O . ARG A 1 413 ? 48.893 13.349 -29.662 1.00 37.25 413 ARG A O 1
ATOM 3245 N N . GLY A 1 414 ? 48.641 11.382 -28.579 1.00 32.41 414 GLY A N 1
ATOM 3246 C CA . GLY A 1 414 ? 49.242 10.504 -29.588 1.00 32.41 414 GLY A CA 1
ATOM 3247 C C . GLY A 1 414 ? 48.366 10.304 -30.839 1.00 32.41 414 GLY A C 1
ATOM 3248 O O . GLY A 1 414 ? 47.234 10.789 -30.883 1.00 32.41 414 GLY A O 1
ATOM 3249 N N . PRO A 1 415 ? 48.896 9.618 -31.871 1.00 27.88 415 PRO A N 1
ATOM 3250 C CA . PRO A 1 415 ? 48.361 9.642 -33.233 1.00 27.88 415 PRO A CA 1
ATOM 3251 C C . PRO A 1 415 ? 47.107 8.762 -33.413 1.00 27.88 415 PRO A C 1
ATOM 3253 O O . PRO A 1 415 ? 46.908 7.812 -32.653 1.00 27.88 415 PRO A O 1
ATOM 3256 N N . PRO A 1 416 ? 46.272 9.038 -34.436 1.00 29.48 416 PRO A N 1
ATOM 3257 C CA . PRO A 1 416 ? 44.966 8.409 -34.595 1.00 29.48 416 PRO A CA 1
ATOM 3258 C C . PRO A 1 416 ? 45.072 7.010 -35.219 1.00 29.48 416 PRO A C 1
ATOM 3260 O O . PRO A 1 416 ? 45.864 6.778 -36.136 1.00 29.48 416 PRO A O 1
ATOM 3263 N N . ARG A 1 417 ? 44.226 6.078 -34.761 1.00 28.92 417 ARG A N 1
ATOM 3264 C CA . ARG A 1 417 ? 43.982 4.792 -35.429 1.00 28.92 417 ARG A CA 1
ATOM 3265 C C . ARG A 1 417 ? 42.571 4.749 -36.024 1.00 28.92 417 ARG A C 1
ATOM 3267 O O . ARG A 1 417 ? 41.594 4.949 -35.318 1.00 28.92 417 ARG A O 1
ATOM 3274 N N . ARG A 1 418 ? 42.574 4.486 -37.336 1.00 29.53 418 ARG A N 1
ATOM 3275 C CA . ARG A 1 418 ? 41.545 3.997 -38.275 1.00 29.53 418 ARG A CA 1
ATOM 3276 C C . ARG A 1 418 ? 40.085 3.924 -37.800 1.00 29.53 418 ARG A C 1
ATOM 3278 O O . ARG A 1 418 ? 39.726 3.129 -36.940 1.00 29.53 418 ARG A O 1
ATOM 3285 N N . GLU A 1 419 ? 39.273 4.704 -38.507 1.00 30.81 419 GLU A N 1
ATOM 3286 C CA . GLU A 1 419 ? 37.818 4.835 -38.460 1.00 30.81 419 GLU A CA 1
ATOM 3287 C C . GLU A 1 419 ? 37.082 3.579 -38.953 1.00 30.81 419 GLU A C 1
ATOM 3289 O O . GLU A 1 419 ? 37.375 3.088 -40.040 1.00 30.81 419 GLU A O 1
ATOM 3294 N N . THR A 1 420 ? 36.123 3.105 -38.147 1.00 34.94 420 THR A N 1
ATOM 3295 C CA . THR A 1 420 ? 34.675 3.033 -38.463 1.00 34.94 420 THR A CA 1
ATOM 3296 C C . THR A 1 420 ? 33.920 2.540 -37.216 1.00 34.94 420 THR A C 1
ATOM 3298 O O . THR A 1 420 ? 33.928 1.343 -36.941 1.00 34.94 420 THR A O 1
ATOM 3301 N N . ARG A 1 421 ? 33.290 3.453 -36.455 1.00 33.53 421 ARG A N 1
ATOM 3302 C CA . ARG A 1 421 ? 32.273 3.205 -35.402 1.00 33.53 421 ARG A CA 1
ATOM 3303 C C . ARG A 1 421 ? 31.374 4.451 -35.247 1.00 33.53 421 ARG A C 1
ATOM 3305 O O . ARG A 1 421 ? 31.816 5.558 -35.544 1.00 33.53 421 ARG A O 1
ATOM 3312 N N . HIS A 1 422 ? 30.125 4.246 -34.817 1.00 39.56 422 HIS A N 1
ATOM 3313 C CA . HIS A 1 422 ? 29.101 5.276 -34.570 1.00 39.56 422 HIS A CA 1
ATOM 3314 C C . HIS A 1 422 ? 29.454 6.265 -33.433 1.00 39.56 422 HIS A C 1
ATOM 3316 O O . HIS A 1 422 ? 30.422 6.088 -32.696 1.00 39.56 422 HIS A O 1
ATOM 3322 N N . ARG A 1 423 ? 28.635 7.322 -33.339 1.00 40.44 423 ARG A N 1
ATOM 3323 C CA . ARG A 1 423 ? 28.946 8.694 -32.899 1.00 40.44 423 ARG A CA 1
ATOM 3324 C C . ARG A 1 423 ? 29.343 8.917 -31.426 1.00 40.44 423 ARG A C 1
ATOM 3326 O O . ARG A 1 423 ? 30.023 9.909 -31.194 1.00 40.44 423 ARG A O 1
ATOM 3333 N N . ASP A 1 424 ? 29.038 8.030 -30.471 1.00 40.62 424 ASP A N 1
ATOM 3334 C CA . ASP A 1 424 ? 29.083 8.418 -29.039 1.00 40.62 424 ASP A CA 1
ATOM 3335 C C . ASP A 1 424 ? 29.986 7.580 -28.106 1.00 40.62 424 ASP A C 1
ATOM 3337 O O . ASP A 1 424 ? 29.984 7.788 -26.897 1.00 40.62 424 ASP A O 1
ATOM 3341 N N . GLY A 1 425 ? 30.831 6.680 -28.620 1.00 44.84 425 GLY A N 1
ATOM 3342 C CA . GLY A 1 425 ? 32.030 6.210 -27.894 1.00 44.84 425 GLY A CA 1
ATOM 3343 C C . GLY A 1 425 ? 31.868 5.479 -26.541 1.00 44.84 425 GLY A C 1
ATOM 3344 O O . GLY A 1 425 ? 32.889 5.117 -25.957 1.00 44.84 425 GLY A O 1
ATOM 3345 N N . GLN A 1 426 ? 30.658 5.203 -26.043 1.00 37.22 426 GLN A N 1
ATOM 3346 C CA . GLN A 1 426 ? 30.414 4.333 -24.883 1.00 37.22 426 GLN A CA 1
ATOM 3347 C C . GLN A 1 426 ? 29.489 3.174 -25.268 1.00 37.22 426 GLN A C 1
ATOM 3349 O O . GLN A 1 426 ? 28.396 3.380 -25.788 1.00 37.22 426 GLN A O 1
ATOM 3354 N N . MET A 1 427 ? 29.948 1.942 -25.025 1.00 42.31 427 MET A N 1
ATOM 3355 C CA . MET A 1 427 ? 29.169 0.726 -25.270 1.00 42.31 427 MET A CA 1
ATOM 3356 C C . MET A 1 427 ? 28.130 0.558 -24.154 1.00 42.31 427 MET A C 1
ATOM 3358 O O . MET A 1 427 ? 28.483 0.287 -23.005 1.00 42.31 427 MET A O 1
ATOM 3362 N N . ALA A 1 428 ? 26.853 0.755 -24.483 1.00 41.69 428 ALA A N 1
ATOM 3363 C CA . ALA A 1 428 ? 25.746 0.415 -23.598 1.00 41.69 428 ALA A CA 1
ATOM 3364 C C . ALA A 1 428 ? 25.604 -1.114 -23.543 1.00 41.69 428 ALA A C 1
ATOM 3366 O O . ALA A 1 428 ? 25.493 -1.777 -24.571 1.00 41.69 428 ALA A O 1
ATOM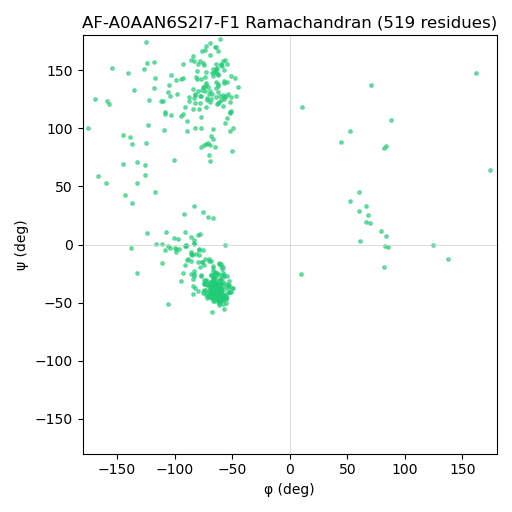 3367 N N . TRP A 1 429 ? 25.657 -1.673 -22.336 1.00 52.78 429 TRP A N 1
ATOM 3368 C CA . TRP A 1 429 ? 25.603 -3.114 -22.102 1.00 52.78 429 TRP A CA 1
ATOM 3369 C C . TRP A 1 429 ? 24.199 -3.684 -22.328 1.00 52.78 429 TRP A C 1
ATOM 3371 O O . TRP A 1 429 ? 23.221 -3.030 -21.958 1.00 52.78 429 TRP A O 1
ATOM 3381 N N . PRO A 1 430 ? 24.072 -4.945 -22.780 1.00 46.38 430 PRO A N 1
ATOM 3382 C CA . PRO A 1 430 ? 22.838 -5.693 -22.591 1.00 46.38 430 PRO A CA 1
ATOM 3383 C C . PRO A 1 430 ? 22.534 -5.739 -21.087 1.00 46.38 430 PRO A C 1
ATOM 3385 O O . PRO A 1 430 ? 23.380 -6.175 -20.302 1.00 46.38 430 PRO A O 1
ATOM 3388 N N . MET A 1 431 ? 21.334 -5.308 -20.677 1.00 42.47 431 MET A N 1
ATOM 3389 C CA . MET A 1 431 ? 20.917 -5.076 -19.275 1.00 42.47 431 MET A CA 1
ATOM 3390 C C . MET A 1 431 ? 21.059 -6.274 -18.307 1.00 42.47 431 MET A C 1
ATOM 3392 O O . MET A 1 431 ? 20.758 -6.156 -17.123 1.00 42.47 431 MET A O 1
ATOM 3396 N N . HIS A 1 432 ? 21.527 -7.432 -18.774 1.00 49.00 432 HIS A N 1
ATOM 3397 C CA . HIS A 1 432 ? 21.609 -8.672 -18.002 1.00 49.00 432 HIS A CA 1
ATOM 3398 C C . HIS A 1 432 ? 23.037 -9.195 -17.780 1.00 49.00 432 HIS A C 1
ATOM 3400 O O . HIS A 1 432 ? 23.208 -10.222 -17.118 1.00 49.00 432 HIS A O 1
ATOM 3406 N N . VAL A 1 433 ? 24.067 -8.507 -18.287 1.00 56.75 433 VAL A N 1
ATOM 3407 C CA . VAL A 1 433 ? 25.467 -8.850 -17.999 1.00 56.75 433 VAL A CA 1
ATOM 3408 C C . VAL A 1 433 ? 25.893 -8.138 -16.718 1.00 56.75 433 VAL A C 1
ATOM 3410 O O . VAL A 1 433 ? 25.772 -6.921 -16.602 1.00 56.75 433 VAL A O 1
ATOM 3413 N N . ASN A 1 434 ? 26.369 -8.895 -15.725 1.00 59.91 434 ASN A N 1
ATOM 3414 C CA . ASN A 1 434 ? 26.712 -8.344 -14.417 1.00 59.91 434 ASN A CA 1
ATOM 3415 C C . ASN A 1 434 ? 27.982 -7.474 -14.502 1.00 59.91 434 ASN A C 1
ATOM 3417 O O . ASN A 1 434 ? 29.100 -7.950 -14.299 1.00 59.91 434 ASN A O 1
ATOM 3421 N N . ALA A 1 435 ? 27.800 -6.189 -14.815 1.00 58.03 435 ALA A N 1
ATOM 3422 C CA . ALA A 1 435 ? 28.869 -5.231 -15.089 1.00 58.03 435 ALA A CA 1
ATOM 3423 C C . ALA A 1 435 ? 29.866 -5.065 -13.929 1.00 58.03 435 ALA A C 1
ATOM 3425 O O . ALA A 1 435 ? 30.982 -4.594 -14.145 1.00 58.03 435 ALA A O 1
ATOM 3426 N N . GLY A 1 436 ? 29.487 -5.449 -12.704 1.00 66.69 436 GLY A N 1
ATOM 3427 C CA . GLY A 1 436 ? 30.364 -5.405 -11.536 1.00 66.69 436 GLY A CA 1
ATOM 3428 C C . GLY A 1 436 ? 31.512 -6.416 -11.590 1.00 66.69 436 GLY A C 1
ATOM 3429 O O . GLY A 1 436 ? 32.646 -6.064 -11.269 1.00 66.69 436 GLY A O 1
ATOM 3430 N N . ARG A 1 437 ? 31.247 -7.644 -12.054 1.00 71.69 437 ARG A N 1
ATOM 3431 C CA . ARG A 1 437 ? 32.226 -8.745 -12.026 1.00 71.69 437 ARG A CA 1
ATOM 3432 C C . ARG A 1 437 ? 33.322 -8.608 -13.082 1.00 71.69 437 ARG A C 1
ATOM 3434 O O . ARG A 1 437 ? 34.463 -8.982 -12.846 1.00 71.69 437 ARG A O 1
ATOM 3441 N N . PHE A 1 438 ? 32.999 -7.991 -14.215 1.00 80.44 438 PHE A N 1
ATOM 3442 C CA . PHE A 1 438 ? 33.954 -7.739 -15.293 1.00 80.44 438 PHE A CA 1
ATOM 3443 C C . PHE A 1 438 ? 34.795 -6.480 -15.079 1.00 80.44 438 PHE A C 1
ATOM 3445 O O . PHE A 1 438 ? 35.570 -6.132 -15.964 1.00 80.44 438 PHE A O 1
ATOM 3452 N N . LYS A 1 439 ? 34.669 -5.768 -13.950 1.00 90.69 439 LYS A N 1
ATOM 3453 C CA . LYS A 1 439 ? 35.582 -4.660 -13.630 1.00 90.69 439 LYS A CA 1
ATOM 3454 C C . LYS A 1 439 ? 36.943 -5.205 -13.181 1.00 90.69 439 LYS A C 1
ATOM 3456 O O . LYS A 1 439 ? 36.993 -6.290 -12.605 1.00 90.69 439 LYS A O 1
ATOM 3461 N N . PRO A 1 440 ? 38.032 -4.434 -13.348 1.00 94.75 440 PRO A N 1
ATOM 3462 C CA . PRO A 1 440 ? 39.369 -4.837 -12.904 1.00 94.75 440 PRO A CA 1
ATOM 3463 C C . PRO A 1 440 ? 39.408 -5.307 -11.441 1.00 94.75 440 PRO A C 1
ATOM 3465 O O . PRO A 1 440 ? 40.012 -6.331 -11.137 1.00 94.75 440 PRO A O 1
ATOM 3468 N N . LEU A 1 441 ? 38.679 -4.615 -10.554 1.00 93.56 441 LEU A N 1
ATOM 3469 C CA . LEU A 1 441 ? 38.571 -4.977 -9.137 1.00 93.56 441 LEU A CA 1
ATOM 3470 C C . LEU A 1 441 ? 37.844 -6.317 -8.910 1.00 93.56 441 LEU A C 1
ATOM 3472 O O . LEU A 1 441 ? 38.214 -7.060 -8.007 1.00 93.56 441 LEU A O 1
ATOM 3476 N N . GLY A 1 442 ? 36.836 -6.638 -9.727 1.00 90.62 442 GLY A N 1
ATOM 3477 C CA . GLY A 1 442 ? 36.125 -7.918 -9.656 1.00 90.62 442 GLY A CA 1
ATOM 3478 C C . GLY A 1 442 ? 37.013 -9.093 -10.070 1.00 90.62 442 GLY A C 1
ATOM 3479 O O . GLY A 1 442 ? 37.038 -10.113 -9.392 1.00 90.62 442 GLY A O 1
ATOM 3480 N N . LEU A 1 443 ? 37.823 -8.915 -11.118 1.00 93.62 443 LEU A N 1
ATOM 3481 C CA . LEU A 1 443 ? 38.806 -9.919 -11.543 1.00 93.62 443 LEU A CA 1
ATOM 3482 C C . LEU A 1 443 ? 39.917 -10.123 -10.510 1.00 93.62 443 LEU A C 1
ATOM 3484 O O . LEU A 1 443 ? 40.320 -11.253 -10.254 1.00 93.62 443 LEU A O 1
ATOM 3488 N N . PHE A 1 444 ? 40.390 -9.037 -9.895 1.00 95.62 444 PHE A N 1
ATOM 3489 C CA . PHE A 1 444 ? 41.355 -9.116 -8.802 1.00 95.62 444 PHE A CA 1
ATOM 3490 C C . PHE A 1 444 ? 40.795 -9.887 -7.602 1.00 95.62 444 PHE A C 1
ATOM 3492 O O . PHE A 1 444 ? 41.496 -10.702 -7.008 1.00 95.62 444 PHE A O 1
ATOM 3499 N N . TRP A 1 445 ? 39.525 -9.666 -7.257 1.00 92.75 445 TRP A N 1
ATOM 3500 C CA . TRP A 1 445 ? 38.844 -10.408 -6.199 1.00 92.75 445 TRP A CA 1
ATOM 3501 C C . TRP A 1 445 ? 38.736 -11.907 -6.506 1.00 92.75 445 TRP A C 1
ATOM 3503 O O . TRP A 1 445 ? 39.058 -12.720 -5.639 1.00 92.75 445 TRP A O 1
ATOM 3513 N N . ASP A 1 446 ? 38.361 -12.273 -7.734 1.00 90.75 446 ASP A N 1
ATOM 3514 C CA . ASP A 1 446 ? 38.292 -13.675 -8.164 1.00 90.75 446 ASP A CA 1
ATOM 3515 C C . ASP A 1 446 ? 39.681 -14.354 -8.085 1.00 90.75 446 ASP A C 1
ATOM 3517 O O . ASP A 1 446 ? 39.800 -15.472 -7.577 1.00 90.75 446 ASP A O 1
ATOM 3521 N N . ASP A 1 447 ? 40.756 -13.658 -8.470 1.00 94.69 447 ASP A N 1
ATOM 3522 C CA . ASP A 1 447 ? 42.126 -14.173 -8.339 1.00 94.69 447 ASP A CA 1
ATOM 3523 C C . ASP A 1 447 ? 42.567 -14.293 -6.860 1.00 94.69 447 ASP A C 1
ATOM 3525 O O . ASP A 1 447 ? 43.232 -15.263 -6.487 1.00 94.69 447 ASP A O 1
AT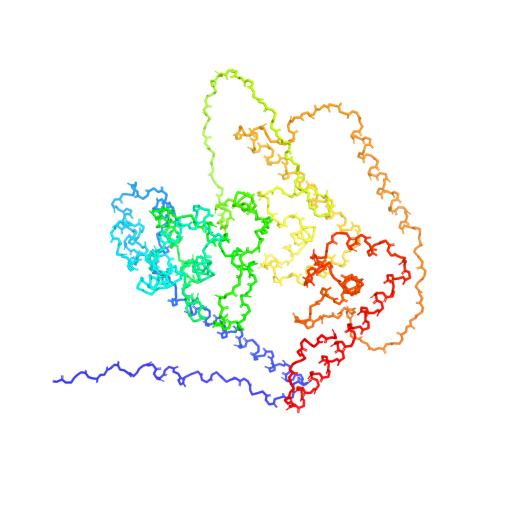OM 3529 N N . GLN A 1 448 ? 42.170 -13.360 -5.982 1.00 92.56 448 GLN A N 1
ATOM 3530 C CA . GLN A 1 448 ? 42.432 -13.448 -4.535 1.00 92.56 448 GLN A CA 1
ATOM 3531 C C . GLN A 1 448 ? 41.702 -14.634 -3.888 1.00 92.56 448 GLN A C 1
ATOM 3533 O O . GLN A 1 448 ? 42.281 -15.317 -3.040 1.00 92.56 448 GLN A O 1
ATOM 3538 N N . LYS A 1 449 ? 40.465 -14.928 -4.310 1.00 89.31 449 LYS A N 1
ATOM 3539 C CA . LYS A 1 449 ? 39.743 -16.135 -3.878 1.00 89.31 449 LYS A CA 1
ATOM 3540 C C . LYS A 1 449 ? 40.487 -17.404 -4.265 1.00 89.31 449 LYS A C 1
ATOM 3542 O O . LYS A 1 449 ? 40.658 -18.293 -3.433 1.00 89.31 449 LYS A O 1
ATOM 3547 N N . ALA A 1 450 ? 40.959 -17.472 -5.509 1.00 90.12 450 ALA A N 1
ATOM 3548 C CA . ALA A 1 450 ? 41.695 -18.627 -6.010 1.00 90.12 450 ALA A CA 1
ATOM 3549 C C . ALA A 1 450 ? 43.020 -18.856 -5.259 1.00 90.12 450 ALA A C 1
ATOM 3551 O O . ALA A 1 450 ? 43.428 -20.000 -5.067 1.00 90.12 450 ALA A O 1
ATOM 3552 N N . GLN A 1 451 ? 43.678 -17.785 -4.801 1.00 90.06 451 GLN A N 1
ATOM 3553 C CA . GLN A 1 451 ? 44.928 -17.855 -4.032 1.00 90.06 451 GLN A CA 1
ATOM 3554 C C . GLN A 1 451 ? 44.729 -18.227 -2.554 1.00 90.06 451 GLN A C 1
ATOM 3556 O O . GLN A 1 451 ? 45.673 -18.690 -1.908 1.00 90.06 451 GLN A O 1
ATOM 3561 N N . HIS A 1 452 ? 43.518 -18.065 -2.015 1.00 84.25 452 HIS A N 1
ATOM 3562 C CA . HIS A 1 452 ? 43.196 -18.346 -0.615 1.00 84.25 452 HIS A CA 1
ATOM 3563 C C . HIS A 1 452 ? 42.013 -19.320 -0.463 1.00 84.25 452 HIS A C 1
ATOM 3565 O O . HIS A 1 452 ? 41.016 -18.975 0.182 1.00 84.25 452 HIS A O 1
ATOM 3571 N N . PRO A 1 453 ? 42.114 -20.555 -0.999 1.00 73.62 453 PRO A N 1
ATOM 3572 C CA . PRO A 1 453 ? 41.065 -21.558 -0.860 1.00 73.62 453 PRO A CA 1
ATOM 3573 C C . PRO A 1 453 ? 40.962 -21.971 0.617 1.00 73.62 453 PRO A C 1
ATOM 3575 O O . PRO A 1 453 ? 41.786 -22.729 1.124 1.00 73.62 453 PRO A O 1
ATOM 3578 N N . GLY A 1 454 ? 39.991 -21.410 1.339 1.00 74.75 454 GLY A N 1
ATOM 3579 C CA . GLY A 1 454 ? 39.790 -21.641 2.775 1.00 74.75 454 GLY A CA 1
ATOM 3580 C C . GLY A 1 454 ? 39.451 -20.389 3.585 1.00 74.75 454 GLY A C 1
ATOM 3581 O O . GLY A 1 454 ? 39.016 -20.512 4.726 1.00 74.75 454 GLY A O 1
ATOM 3582 N N . GLN A 1 455 ? 39.608 -19.189 3.017 1.00 73.75 455 GLN A N 1
ATOM 3583 C CA . GLN A 1 455 ? 38.954 -17.996 3.556 1.00 73.75 455 GLN A CA 1
ATOM 3584 C C . GLN A 1 455 ? 37.558 -17.884 2.936 1.00 73.75 455 GLN A C 1
ATOM 3586 O O . GLN A 1 455 ? 37.431 -17.924 1.713 1.00 73.75 455 GLN A O 1
ATOM 3591 N N . GLU A 1 456 ? 36.515 -17.752 3.764 1.00 61.72 456 GLU A N 1
ATOM 3592 C CA . GLU A 1 456 ? 35.137 -17.490 3.318 1.00 61.72 456 GLU A CA 1
ATOM 3593 C C . GLU A 1 456 ? 35.022 -16.068 2.748 1.00 61.72 456 GLU A C 1
ATOM 3595 O O . GLU A 1 456 ? 34.475 -15.144 3.346 1.00 61.72 456 GLU A O 1
ATOM 3600 N N . LEU A 1 457 ? 35.599 -15.872 1.571 1.00 70.25 457 LEU A N 1
ATOM 3601 C CA . LEU A 1 457 ? 35.420 -14.679 0.768 1.00 70.25 457 LEU A CA 1
ATOM 3602 C C . LEU A 1 457 ? 34.099 -14.872 0.011 1.00 70.25 457 LEU A C 1
ATOM 3604 O O . LEU A 1 457 ? 34.038 -15.621 -0.965 1.00 70.25 457 LEU A O 1
ATOM 3608 N N . GLY A 1 458 ? 33.021 -14.255 0.506 1.00 71.19 458 GLY A N 1
ATOM 3609 C CA . GLY A 1 458 ? 31.671 -14.371 -0.062 1.00 71.19 458 GLY A CA 1
ATOM 3610 C C . GLY A 1 458 ? 31.594 -13.977 -1.543 1.00 71.19 458 GLY A C 1
ATOM 3611 O O . GLY A 1 458 ? 32.479 -13.308 -2.082 1.00 71.19 458 GLY A O 1
ATOM 3612 N N . ASP A 1 459 ? 30.567 -14.428 -2.259 1.00 72.38 459 ASP A N 1
ATOM 3613 C CA . ASP A 1 459 ? 30.352 -14.013 -3.650 1.00 72.38 459 ASP A CA 1
ATOM 3614 C C . ASP A 1 459 ? 29.958 -12.543 -3.724 1.00 72.38 459 ASP A C 1
ATOM 3616 O O . ASP A 1 459 ? 29.019 -12.094 -3.071 1.00 72.38 459 ASP A O 1
ATOM 3620 N N . VAL A 1 460 ? 30.715 -11.790 -4.519 1.00 64.81 460 VAL A N 1
ATOM 3621 C CA . VAL A 1 460 ? 30.532 -10.352 -4.676 1.00 64.81 460 VAL A CA 1
ATOM 3622 C C . VAL A 1 460 ? 29.827 -10.112 -6.000 1.00 64.81 460 VAL A C 1
ATOM 3624 O O . VAL A 1 460 ? 30.381 -10.350 -7.074 1.00 64.81 460 VAL A O 1
ATOM 3627 N N . TRP A 1 461 ? 28.576 -9.666 -5.913 1.00 55.66 461 TRP A N 1
ATOM 3628 C CA . TRP A 1 461 ? 27.721 -9.462 -7.079 1.00 55.66 461 TRP A CA 1
ATOM 3629 C C . TRP A 1 461 ? 27.803 -8.032 -7.608 1.00 55.66 461 TRP A C 1
ATOM 3631 O O . TRP A 1 461 ? 27.588 -7.832 -8.804 1.00 55.66 461 TRP A O 1
ATOM 3641 N N . LYS A 1 462 ? 28.162 -7.056 -6.764 1.00 71.81 462 LYS A N 1
ATOM 3642 C CA . LYS A 1 462 ? 28.411 -5.660 -7.142 1.00 71.81 462 LYS A CA 1
ATOM 3643 C C . LYS A 1 462 ? 29.785 -5.213 -6.658 1.00 71.81 462 LYS A C 1
ATOM 3645 O O . LYS A 1 462 ? 30.275 -5.653 -5.633 1.00 71.81 462 LYS A O 1
ATOM 3650 N N . VAL A 1 463 ? 30.391 -4.267 -7.371 1.00 67.56 463 VAL A N 1
ATOM 3651 C CA . VAL A 1 463 ? 31.694 -3.670 -6.997 1.00 67.56 463 VAL A CA 1
ATOM 3652 C C . VAL A 1 463 ? 31.665 -3.058 -5.592 1.00 67.56 463 VAL A C 1
ATOM 3654 O O . VAL A 1 463 ? 32.691 -3.009 -4.916 1.00 67.56 463 VAL A O 1
ATOM 3657 N N . ASP A 1 464 ? 30.485 -2.631 -5.148 1.00 72.88 464 ASP A N 1
ATOM 3658 C CA . ASP A 1 464 ? 30.269 -2.045 -3.829 1.00 72.88 464 ASP A CA 1
ATOM 3659 C C . ASP A 1 464 ? 30.284 -3.082 -2.697 1.00 72.88 464 ASP A C 1
ATOM 3661 O O . ASP A 1 464 ? 30.535 -2.705 -1.557 1.00 72.88 464 ASP A O 1
ATOM 3665 N N . ASP A 1 465 ? 30.128 -4.375 -3.003 1.00 78.88 465 ASP A N 1
ATOM 3666 C CA . ASP A 1 465 ? 30.191 -5.447 -2.000 1.00 78.88 465 ASP A CA 1
ATOM 3667 C C . ASP A 1 465 ? 31.625 -5.991 -1.815 1.00 78.88 465 ASP A C 1
ATOM 3669 O O . ASP A 1 465 ? 31.851 -6.880 -0.994 1.00 78.88 465 ASP A O 1
ATOM 3673 N N . VAL A 1 466 ? 32.617 -5.476 -2.563 1.00 81.81 466 VAL A N 1
ATOM 3674 C CA . VAL A 1 466 ? 34.031 -5.850 -2.382 1.00 81.81 466 VAL A CA 1
ATOM 3675 C C . VAL A 1 466 ? 34.524 -5.295 -1.040 1.00 81.81 466 VAL A C 1
ATOM 3677 O O . VAL A 1 466 ? 34.505 -4.072 -0.868 1.00 81.81 466 VAL A O 1
ATOM 3680 N N . PRO A 1 467 ? 35.036 -6.133 -0.114 1.00 88.69 467 PRO A N 1
ATOM 3681 C CA . PRO A 1 467 ? 35.545 -5.658 1.170 1.00 88.69 467 PRO A CA 1
ATOM 3682 C C . PRO A 1 467 ? 36.613 -4.566 1.012 1.00 88.69 467 PRO A C 1
ATOM 3684 O O . PRO A 1 467 ? 37.517 -4.688 0.181 1.00 88.69 467 PRO A O 1
ATOM 3687 N N . ASP A 1 468 ? 36.569 -3.536 1.865 1.00 87.94 468 ASP A N 1
ATOM 3688 C CA . ASP A 1 468 ? 37.500 -2.392 1.827 1.00 87.94 468 ASP A CA 1
ATOM 3689 C C . ASP A 1 468 ? 38.976 -2.802 1.839 1.00 87.94 468 ASP A C 1
ATOM 3691 O O . ASP A 1 468 ? 39.830 -2.125 1.272 1.00 87.94 468 ASP A O 1
ATOM 3695 N N . GLU A 1 469 ? 39.292 -3.916 2.497 1.00 87.88 469 GLU A N 1
ATOM 3696 C CA . GLU A 1 469 ? 40.647 -4.459 2.551 1.00 87.88 469 GLU A CA 1
ATOM 3697 C C . GLU A 1 469 ? 41.139 -4.919 1.171 1.00 87.88 469 GLU A C 1
ATOM 3699 O O . GLU A 1 469 ? 42.284 -4.666 0.804 1.00 87.88 469 GLU A O 1
ATOM 3704 N N . VAL A 1 470 ? 40.274 -5.533 0.364 1.00 89.06 470 VAL A N 1
ATOM 3705 C CA . VAL A 1 470 ? 40.613 -5.938 -1.008 1.00 89.06 470 VAL A CA 1
ATOM 3706 C C . VAL A 1 470 ? 40.710 -4.730 -1.918 1.00 89.06 470 VAL A C 1
ATOM 3708 O O . VAL A 1 470 ? 41.630 -4.660 -2.729 1.00 89.06 470 VAL A O 1
ATOM 3711 N N . ARG A 1 471 ? 39.824 -3.746 -1.740 1.00 93.19 471 ARG A N 1
ATOM 3712 C CA . ARG A 1 471 ? 39.914 -2.468 -2.450 1.00 93.19 471 ARG A CA 1
ATOM 3713 C C . ARG A 1 471 ? 41.255 -1.783 -2.177 1.00 93.19 471 ARG A C 1
ATOM 3715 O O . ARG A 1 471 ? 41.950 -1.421 -3.120 1.00 93.19 471 ARG A O 1
ATOM 3722 N N . ARG A 1 472 ? 41.679 -1.722 -0.911 1.00 93.38 472 ARG A N 1
ATOM 3723 C CA . ARG A 1 472 ? 42.991 -1.186 -0.517 1.00 93.38 472 ARG A CA 1
ATOM 3724 C C . ARG A 1 472 ? 44.157 -1.968 -1.123 1.00 93.38 472 ARG A C 1
ATOM 3726 O O . ARG A 1 472 ? 45.115 -1.356 -1.582 1.00 93.38 472 ARG A O 1
ATOM 3733 N N . ARG A 1 473 ? 44.089 -3.304 -1.167 1.00 94.50 473 ARG A N 1
ATOM 3734 C CA . ARG A 1 473 ? 45.123 -4.130 -1.824 1.00 94.50 473 ARG A CA 1
ATOM 3735 C C . ARG A 1 473 ? 45.185 -3.894 -3.329 1.00 94.50 473 ARG A C 1
ATOM 3737 O O . ARG A 1 473 ? 46.281 -3.803 -3.867 1.00 94.50 473 ARG A O 1
ATOM 3744 N N . PHE A 1 474 ? 44.037 -3.751 -3.986 1.00 96.31 474 PHE A N 1
ATOM 3745 C CA . PHE A 1 474 ? 43.967 -3.414 -5.405 1.00 96.31 474 PHE A CA 1
ATOM 3746 C C . PHE A 1 474 ? 44.542 -2.019 -5.688 1.00 96.31 474 PHE A C 1
ATOM 3748 O O . PHE A 1 474 ? 45.286 -1.840 -6.645 1.00 96.31 474 PHE A O 1
ATOM 3755 N N . GLU A 1 475 ? 44.257 -1.031 -4.838 1.00 95.50 475 GLU A N 1
ATOM 3756 C CA . GLU A 1 475 ? 44.826 0.321 -4.937 1.00 95.50 475 GLU A CA 1
ATOM 3757 C C . GLU A 1 475 ? 46.338 0.355 -4.673 1.00 95.50 475 GLU A C 1
ATOM 3759 O O . GLU A 1 475 ? 47.035 1.197 -5.239 1.00 95.50 475 GLU A O 1
ATOM 3764 N N . ALA A 1 476 ? 46.842 -0.568 -3.849 1.00 96.25 476 ALA A N 1
ATOM 3765 C CA . ALA A 1 476 ? 48.262 -0.727 -3.548 1.00 96.25 476 ALA A CA 1
ATOM 3766 C C . ALA A 1 476 ? 49.055 -1.464 -4.644 1.00 96.25 476 ALA A C 1
ATOM 3768 O O . ALA A 1 476 ? 50.285 -1.502 -4.569 1.00 96.25 476 ALA A O 1
ATOM 3769 N N . LEU A 1 477 ? 48.387 -2.043 -5.649 1.00 96.50 477 LEU A N 1
ATOM 3770 C CA . LEU A 1 477 ? 49.058 -2.637 -6.804 1.00 96.50 477 LEU A CA 1
ATOM 3771 C C . LEU A 1 477 ? 49.842 -1.576 -7.591 1.00 96.50 477 LEU A C 1
ATOM 3773 O O . LEU A 1 477 ? 49.416 -0.423 -7.733 1.00 96.50 477 LEU A O 1
ATOM 3777 N N . GLY A 1 478 ? 50.970 -1.992 -8.170 1.00 96.50 478 GLY A N 1
ATOM 3778 C CA . GLY A 1 478 ? 51.706 -1.163 -9.121 1.00 96.50 478 GLY A CA 1
ATOM 3779 C C . GLY A 1 478 ? 50.830 -0.762 -10.314 1.00 96.50 478 GLY A C 1
ATOM 3780 O O . GLY A 1 478 ? 49.822 -1.403 -10.617 1.00 96.50 478 GLY A O 1
ATOM 3781 N N . GLU A 1 479 ? 51.196 0.318 -11.010 1.00 94.75 479 GLU A N 1
ATOM 3782 C CA . GLU A 1 479 ? 50.487 0.727 -12.236 1.00 94.75 479 GLU A CA 1
ATOM 3783 C C . GLU A 1 479 ? 50.491 -0.383 -13.298 1.00 94.75 479 GLU A C 1
ATOM 3785 O O . GLU A 1 479 ? 49.486 -0.576 -13.975 1.00 94.75 479 GLU A O 1
ATOM 3790 N N . GLU A 1 480 ? 51.580 -1.151 -13.394 1.00 96.38 480 GLU A N 1
ATOM 3791 C CA . GLU A 1 480 ? 51.712 -2.267 -14.338 1.00 96.38 480 GLU A CA 1
ATOM 3792 C C . GLU A 1 480 ? 50.721 -3.406 -14.041 1.00 96.38 480 GLU A C 1
ATOM 3794 O O . GLU A 1 480 ? 50.003 -3.848 -14.938 1.00 96.38 480 GLU A O 1
ATOM 3799 N N . ASP A 1 481 ? 50.596 -3.819 -12.776 1.00 96.25 481 ASP A N 1
ATOM 3800 C CA . ASP A 1 481 ? 49.651 -4.867 -12.369 1.00 96.25 481 ASP A CA 1
ATOM 3801 C C . ASP A 1 481 ? 48.195 -4.420 -12.554 1.00 96.25 481 ASP A C 1
ATOM 3803 O O . ASP A 1 481 ? 47.359 -5.180 -13.046 1.00 96.25 481 ASP A O 1
ATOM 3807 N N . ARG A 1 482 ? 47.873 -3.162 -12.215 1.00 96.50 482 ARG A N 1
ATOM 3808 C CA . ARG A 1 482 ? 46.526 -2.610 -12.444 1.00 96.50 482 ARG A CA 1
ATOM 3809 C C . ARG A 1 482 ? 46.187 -2.551 -13.929 1.00 96.50 482 ARG A C 1
ATOM 3811 O O . ARG A 1 482 ? 45.091 -2.964 -14.308 1.00 96.50 482 ARG A O 1
ATOM 3818 N N . ALA A 1 483 ? 47.134 -2.129 -14.767 1.00 94.69 483 ALA A N 1
ATOM 3819 C CA . ALA A 1 483 ? 46.970 -2.129 -16.217 1.00 94.69 483 ALA A CA 1
ATOM 3820 C C . ALA A 1 483 ? 46.742 -3.548 -16.771 1.00 94.69 483 ALA A C 1
ATOM 3822 O O . ALA A 1 483 ? 45.959 -3.724 -17.706 1.00 94.69 483 ALA A O 1
ATOM 3823 N N . ALA A 1 484 ? 47.354 -4.577 -16.174 1.00 96.25 484 ALA A N 1
ATOM 3824 C CA . ALA A 1 484 ? 47.104 -5.967 -16.551 1.00 96.25 484 ALA A CA 1
ATOM 3825 C C . ALA A 1 484 ? 45.657 -6.407 -16.246 1.00 96.25 484 ALA A C 1
ATOM 3827 O O . ALA A 1 484 ? 45.012 -7.027 -17.097 1.00 96.25 484 ALA A O 1
ATOM 3828 N N . TYR A 1 485 ? 45.106 -6.043 -15.081 1.00 96.00 485 TYR A N 1
ATOM 3829 C CA . TYR A 1 485 ? 43.696 -6.310 -14.756 1.00 96.00 485 TYR A CA 1
ATOM 3830 C C . TYR A 1 485 ? 42.724 -5.502 -15.624 1.00 96.00 485 TYR A C 1
ATOM 3832 O O . TYR A 1 485 ? 41.670 -6.018 -15.996 1.00 96.00 485 TYR A O 1
ATOM 3840 N N . GLU A 1 486 ? 43.071 -4.268 -15.995 1.00 93.31 486 GLU A N 1
ATOM 3841 C CA . GLU A 1 486 ? 42.308 -3.467 -16.960 1.00 93.31 486 GLU A CA 1
ATOM 3842 C C . GLU A 1 486 ? 42.286 -4.102 -18.349 1.00 93.31 486 GLU A C 1
ATOM 3844 O O . GLU A 1 486 ? 41.216 -4.238 -18.940 1.00 93.31 486 GLU A O 1
ATOM 3849 N N . ALA A 1 487 ? 43.433 -4.571 -18.840 1.00 94.94 487 ALA A N 1
ATOM 3850 C CA . ALA A 1 487 ? 43.519 -5.261 -20.121 1.00 94.94 487 ALA A CA 1
ATOM 3851 C C . ALA A 1 487 ? 42.734 -6.583 -20.119 1.00 94.94 487 ALA A C 1
ATOM 3853 O O . ALA A 1 487 ? 42.024 -6.880 -21.081 1.00 94.94 487 ALA A O 1
ATOM 3854 N N . ARG A 1 488 ? 42.811 -7.367 -19.033 1.00 95.44 488 ARG A N 1
ATOM 3855 C CA . ARG A 1 488 ? 42.036 -8.610 -18.880 1.00 95.44 488 ARG A CA 1
ATOM 3856 C C . ARG A 1 488 ? 40.536 -8.330 -18.792 1.00 95.44 488 ARG A C 1
ATOM 3858 O O . ARG A 1 488 ? 39.757 -9.040 -19.422 1.00 95.44 488 ARG A O 1
ATOM 3865 N N . SER A 1 489 ? 40.145 -7.285 -18.061 1.00 93.56 489 SER A N 1
ATOM 3866 C CA . SER A 1 489 ? 38.768 -6.794 -17.992 1.00 93.56 489 SER A CA 1
ATOM 3867 C C . SER A 1 489 ? 38.258 -6.446 -19.383 1.00 93.56 489 SER A C 1
ATOM 3869 O O . SER A 1 489 ? 37.279 -7.039 -19.818 1.00 93.56 489 SER A O 1
ATOM 3871 N N . GLU A 1 490 ? 38.958 -5.580 -20.116 1.00 90.56 490 GLU A N 1
ATOM 3872 C CA . GLU A 1 490 ? 38.562 -5.168 -21.464 1.00 90.56 490 GLU A CA 1
ATOM 3873 C C . GLU A 1 490 ? 38.461 -6.350 -22.433 1.00 90.56 490 GLU A C 1
ATOM 3875 O O . GLU A 1 490 ? 37.494 -6.441 -23.185 1.00 90.56 490 GLU A O 1
ATOM 3880 N N . LYS A 1 491 ? 39.406 -7.295 -22.371 1.00 93.75 491 LYS A N 1
ATOM 3881 C CA . LYS A 1 491 ? 39.364 -8.508 -23.194 1.00 93.75 491 LYS A CA 1
ATOM 3882 C C . LYS A 1 491 ? 38.102 -9.333 -22.931 1.00 93.75 491 LYS A C 1
ATOM 3884 O O . LYS A 1 491 ? 37.421 -9.695 -23.881 1.00 93.75 491 LYS A O 1
ATOM 3889 N N . LEU A 1 492 ? 37.765 -9.583 -21.663 1.00 89.75 492 LEU A N 1
ATOM 3890 C CA . LEU A 1 492 ? 36.550 -10.319 -21.295 1.00 89.75 492 LEU A CA 1
ATOM 3891 C C . LEU A 1 492 ? 35.282 -9.569 -21.711 1.00 89.75 492 LEU A C 1
ATOM 3893 O O . LEU A 1 492 ? 34.319 -10.190 -22.151 1.00 89.75 492 LEU A O 1
ATOM 3897 N N . ARG A 1 493 ? 35.277 -8.233 -21.606 1.00 85.44 493 ARG A N 1
ATOM 3898 C CA . ARG A 1 493 ? 34.160 -7.419 -22.104 1.00 85.44 493 ARG A CA 1
ATOM 3899 C C . ARG A 1 493 ? 33.965 -7.603 -23.606 1.00 85.44 493 ARG A C 1
ATOM 3901 O O . ARG A 1 493 ? 32.832 -7.778 -24.039 1.00 85.44 493 ARG A O 1
ATOM 3908 N N . GLN A 1 494 ? 35.054 -7.580 -24.375 1.00 87.44 494 GLN A N 1
ATOM 3909 C CA . GLN A 1 494 ? 35.003 -7.771 -25.821 1.00 87.44 494 GLN A CA 1
ATOM 3910 C C . GLN A 1 494 ? 34.545 -9.190 -26.189 1.00 87.44 494 GLN A C 1
ATOM 3912 O O . GLN A 1 494 ? 33.701 -9.328 -27.060 1.00 87.44 494 GLN A O 1
ATOM 3917 N N . GLU A 1 495 ? 35.019 -10.226 -25.491 1.00 89.31 495 GLU A N 1
ATOM 3918 C CA . GLU A 1 495 ? 34.591 -11.617 -25.719 1.00 89.31 495 GLU A CA 1
ATOM 3919 C C . GLU A 1 495 ? 33.085 -11.803 -25.475 1.00 89.31 495 GLU A C 1
ATOM 3921 O O . GLU A 1 495 ? 32.383 -12.340 -26.328 1.00 89.31 495 GLU A O 1
ATOM 3926 N N . VAL A 1 496 ? 32.562 -11.288 -24.356 1.00 86.88 496 VAL A N 1
ATOM 3927 C CA . VAL A 1 496 ? 31.120 -11.341 -24.050 1.00 86.88 496 VAL A CA 1
ATOM 3928 C C . VAL A 1 496 ? 30.299 -10.564 -25.082 1.00 86.88 496 VAL A C 1
ATOM 3930 O O . VAL A 1 496 ? 29.184 -10.960 -25.423 1.00 86.88 496 VAL A O 1
ATOM 3933 N N . TRP A 1 497 ? 30.836 -9.452 -25.583 1.00 85.00 497 TRP A N 1
ATOM 3934 C CA . TRP A 1 497 ? 30.192 -8.675 -26.635 1.00 85.00 497 TRP A CA 1
ATOM 3935 C C . TRP A 1 497 ? 30.151 -9.437 -27.963 1.00 85.00 497 TRP A C 1
ATOM 3937 O O . TRP A 1 497 ? 29.098 -9.517 -28.590 1.00 85.00 497 TRP A O 1
ATOM 3947 N N . ASP A 1 498 ? 31.263 -10.053 -28.359 1.00 88.81 498 ASP A N 1
ATOM 3948 C CA . ASP A 1 498 ? 31.351 -10.858 -29.577 1.00 88.81 498 ASP A CA 1
ATOM 3949 C C . ASP A 1 498 ? 30.392 -12.068 -29.512 1.00 88.81 498 ASP A C 1
ATOM 3951 O O . ASP A 1 498 ? 29.739 -12.403 -30.505 1.00 88.81 498 ASP A O 1
ATOM 3955 N N . GLU A 1 499 ? 30.246 -12.693 -28.335 1.00 87.56 499 GLU A N 1
ATOM 3956 C CA . GLU A 1 499 ? 29.255 -13.750 -28.080 1.00 87.56 499 GLU A CA 1
ATOM 3957 C C . GLU A 1 499 ? 27.811 -13.248 -28.210 1.00 87.56 499 GLU A C 1
ATOM 3959 O O . GLU A 1 499 ? 26.961 -13.941 -28.778 1.00 87.56 499 GLU A O 1
ATOM 3964 N N . TRP A 1 500 ? 27.521 -12.046 -27.706 1.00 86.94 500 TRP A N 1
ATOM 3965 C CA . TRP A 1 500 ? 26.203 -11.426 -27.828 1.00 86.94 500 TRP A CA 1
ATOM 3966 C C . TRP A 1 500 ? 25.869 -11.077 -29.283 1.00 86.94 500 TRP A C 1
ATOM 3968 O O . TRP A 1 500 ? 24.783 -11.410 -29.756 1.00 86.94 500 TRP A O 1
ATOM 3978 N N . GLU A 1 501 ? 26.809 -10.484 -30.024 1.00 89.50 501 GLU A N 1
ATOM 3979 C CA . GLU A 1 501 ? 26.632 -10.191 -31.450 1.00 89.50 501 GLU A CA 1
ATOM 3980 C C . GLU A 1 501 ? 26.421 -11.465 -32.275 1.00 89.50 501 GLU A C 1
ATOM 3982 O O . GLU A 1 501 ? 25.651 -11.464 -33.237 1.00 89.50 501 GLU A O 1
ATOM 3987 N N . GLU A 1 502 ? 27.100 -12.568 -31.944 1.00 91.31 502 GLU A N 1
ATOM 3988 C CA . GLU A 1 502 ? 26.835 -13.851 -32.599 1.00 91.31 502 GLU A CA 1
ATOM 3989 C C . GLU A 1 502 ? 25.463 -14.408 -32.204 1.00 91.31 502 GLU A C 1
ATOM 3991 O O . GLU A 1 502 ? 24.746 -14.914 -33.065 1.00 91.31 502 GLU A O 1
ATOM 3996 N N . TYR A 1 503 ? 25.052 -14.282 -30.940 1.00 90.31 503 TYR A N 1
ATOM 3997 C CA . TYR A 1 503 ? 23.708 -14.667 -30.509 1.00 90.31 503 TYR A CA 1
ATOM 3998 C C . TYR A 1 503 ? 22.619 -13.908 -31.282 1.00 90.31 503 TYR A C 1
ATOM 4000 O O . TYR A 1 503 ? 21.709 -14.543 -31.818 1.00 90.31 503 TYR A O 1
ATOM 4008 N N . GLU A 1 504 ? 22.730 -12.584 -31.408 1.00 88.94 504 GLU A N 1
ATOM 4009 C CA . GLU A 1 504 ? 21.795 -11.767 -32.191 1.00 88.94 504 GLU A CA 1
ATOM 4010 C C . GLU A 1 504 ? 21.802 -12.160 -33.670 1.00 88.94 504 GLU A C 1
ATOM 4012 O O . GLU A 1 504 ? 20.741 -12.345 -34.270 1.00 88.94 504 GLU A O 1
ATOM 4017 N N . ARG A 1 505 ? 22.986 -12.386 -34.254 1.00 93.31 505 ARG A N 1
ATOM 4018 C CA . ARG A 1 505 ? 23.111 -12.874 -35.634 1.00 93.31 505 ARG A CA 1
ATOM 4019 C C . ARG A 1 505 ? 22.432 -14.225 -35.839 1.00 93.31 505 ARG A C 1
ATOM 4021 O O . ARG A 1 505 ? 21.850 -14.447 -36.898 1.00 93.31 505 ARG A O 1
ATOM 4028 N N . ARG A 1 506 ? 22.503 -15.136 -34.868 1.00 91.25 506 ARG A N 1
ATOM 4029 C CA . ARG A 1 506 ? 21.845 -16.447 -34.953 1.00 91.25 506 ARG A CA 1
ATOM 4030 C C . ARG A 1 506 ? 20.333 -16.355 -34.750 1.00 91.25 506 ARG A C 1
ATOM 4032 O O . ARG A 1 506 ? 19.595 -17.009 -35.483 1.00 91.25 506 ARG A O 1
ATOM 4039 N N . GLN A 1 507 ? 19.877 -15.509 -33.827 1.00 86.94 507 GLN A N 1
ATOM 4040 C CA . GLN A 1 507 ? 18.455 -15.195 -33.650 1.00 86.94 507 GLN A CA 1
ATOM 4041 C C . GLN A 1 507 ? 17.852 -14.620 -34.937 1.00 86.94 507 GLN A C 1
ATOM 4043 O O . GLN A 1 507 ? 16.819 -15.098 -35.397 1.00 86.94 507 GLN A O 1
ATOM 4048 N N . ALA A 1 508 ? 18.547 -13.686 -35.594 1.00 87.19 508 ALA A N 1
ATOM 4049 C CA . ALA A 1 508 ? 18.121 -13.120 -36.875 1.00 87.19 508 ALA A CA 1
ATOM 4050 C C . ALA A 1 508 ? 18.044 -14.158 -38.013 1.00 87.19 508 ALA A C 1
ATOM 4052 O O . ALA A 1 508 ? 17.281 -13.984 -38.960 1.00 87.19 508 ALA A O 1
ATOM 4053 N N . ARG A 1 509 ? 18.802 -15.262 -37.927 1.00 96.06 509 ARG A N 1
ATOM 4054 C CA . ARG A 1 509 ? 18.722 -16.395 -38.868 1.00 96.06 509 ARG A CA 1
ATOM 4055 C C . ARG A 1 509 ? 17.602 -17.392 -38.539 1.00 96.06 509 ARG A C 1
ATOM 4057 O O . ARG A 1 509 ? 17.463 -18.384 -39.250 1.00 96.06 509 ARG A O 1
ATOM 4064 N N . GLY A 1 510 ? 16.824 -17.163 -37.479 1.00 90.81 510 GLY A N 1
ATOM 4065 C CA . GLY A 1 510 ? 15.793 -18.093 -37.014 1.00 90.81 510 GLY A CA 1
ATOM 4066 C C . GLY A 1 510 ? 16.361 -19.376 -36.403 1.00 90.81 510 GLY A C 1
ATOM 4067 O O . GLY A 1 510 ? 15.661 -20.383 -36.307 1.00 90.81 510 GLY A O 1
ATOM 4068 N N . GLU A 1 511 ? 17.637 -19.377 -36.006 1.00 95.62 511 GLU A N 1
ATOM 4069 C CA . GLU A 1 511 ? 18.214 -20.515 -35.304 1.00 95.62 511 GLU A CA 1
ATOM 4070 C C . GLU A 1 511 ? 17.678 -20.553 -33.868 1.00 95.62 511 GLU A C 1
ATOM 4072 O O . GLU A 1 511 ? 17.708 -19.553 -33.148 1.00 95.62 511 GLU A O 1
ATOM 4077 N N . ALA A 1 512 ? 17.231 -21.727 -33.419 1.00 81.00 512 ALA A N 1
ATOM 4078 C CA . ALA A 1 512 ? 16.919 -21.946 -32.013 1.00 81.00 512 ALA A CA 1
ATOM 4079 C C . ALA A 1 512 ? 18.225 -21.908 -31.205 1.00 81.00 512 ALA A C 1
ATOM 4081 O O . ALA A 1 512 ? 18.939 -22.907 -31.094 1.00 81.00 512 ALA A O 1
ATOM 4082 N N . VAL A 1 513 ? 18.562 -20.735 -30.672 1.00 86.56 513 VAL A N 1
ATOM 4083 C CA . VAL A 1 513 ? 19.750 -20.541 -29.842 1.00 86.56 513 VAL A CA 1
ATOM 4084 C C . VAL A 1 513 ? 19.321 -20.259 -28.421 1.00 86.56 513 VAL A C 1
ATOM 4086 O O . VAL A 1 513 ? 18.595 -19.302 -28.156 1.00 86.56 513 VAL A O 1
ATOM 4089 N N . ASN A 1 514 ? 19.810 -21.081 -27.495 1.00 80.62 514 ASN A N 1
ATOM 4090 C CA . ASN A 1 514 ? 19.728 -20.759 -26.081 1.00 80.62 514 ASN A CA 1
ATOM 4091 C C . ASN A 1 514 ? 20.466 -19.441 -25.859 1.00 80.62 514 ASN A C 1
ATOM 4093 O O . ASN A 1 514 ? 21.640 -19.323 -26.215 1.00 80.62 514 ASN A O 1
ATOM 4097 N N . ARG A 1 515 ? 19.776 -18.461 -25.268 1.00 74.94 515 ARG A N 1
ATOM 4098 C CA . ARG A 1 515 ? 20.397 -17.225 -24.784 1.00 74.94 515 ARG A CA 1
ATOM 4099 C C . ARG A 1 515 ? 21.682 -17.590 -24.039 1.00 74.94 515 ARG A C 1
ATOM 4101 O O . ARG A 1 515 ? 21.596 -18.547 -23.264 1.00 74.94 515 ARG A O 1
ATOM 4108 N N . PRO A 1 516 ? 22.819 -16.891 -24.253 1.00 69.06 516 PRO A N 1
ATOM 4109 C CA . PRO A 1 516 ? 24.066 -17.178 -23.558 1.00 69.06 516 PRO A CA 1
ATOM 4110 C C . PRO A 1 516 ? 23.775 -17.276 -22.061 1.00 69.06 516 PRO A C 1
ATOM 4112 O O . PRO A 1 516 ? 23.514 -16.278 -21.385 1.00 69.06 516 PRO A O 1
ATOM 4115 N N . GLN A 1 517 ? 23.668 -18.508 -21.563 1.00 56.94 517 GLN A N 1
ATOM 4116 C CA . GLN A 1 517 ? 23.495 -18.749 -20.145 1.00 56.94 517 GLN A CA 1
ATOM 4117 C C . GLN A 1 517 ? 24.848 -18.472 -19.518 1.00 56.94 517 GLN A C 1
ATOM 4119 O O . GLN A 1 517 ? 25.870 -18.751 -20.137 1.00 56.94 517 GLN A O 1
ATOM 4124 N N . ARG A 1 518 ? 24.831 -17.911 -18.306 1.00 53.38 518 ARG A N 1
ATOM 4125 C CA . ARG A 1 518 ? 26.001 -17.638 -17.465 1.00 53.38 518 ARG A CA 1
ATOM 4126 C C . ARG A 1 518 ? 26.881 -18.891 -17.335 1.00 53.38 518 ARG A C 1
ATOM 4128 O O . ARG A 1 518 ? 26.778 -19.605 -16.344 1.00 53.38 518 ARG A O 1
ATOM 4135 N N . GLN A 1 519 ? 27.719 -19.194 -18.315 1.00 40.38 519 GLN A N 1
ATOM 4136 C CA . GLN A 1 519 ? 28.705 -20.249 -18.183 1.00 40.38 519 GLN A CA 1
ATOM 4137 C C . GLN A 1 519 ? 29.947 -19.600 -17.593 1.00 40.38 519 GLN A C 1
ATOM 4139 O O . GLN A 1 519 ? 30.617 -18.779 -18.212 1.00 40.38 519 GLN A O 1
ATOM 4144 N N . HIS A 1 520 ? 30.147 -19.902 -16.315 1.00 36.47 520 HIS A N 1
ATOM 4145 C CA . HIS A 1 520 ? 31.383 -19.642 -15.603 1.00 36.47 520 HIS A CA 1
ATOM 4146 C C . HIS A 1 520 ? 32.520 -20.446 -16.260 1.00 36.47 520 HIS A C 1
ATOM 4148 O O . HIS A 1 520 ? 32.307 -21.630 -16.534 1.00 36.47 520 HIS A O 1
ATOM 4154 N N . PRO A 1 521 ? 33.714 -19.869 -16.472 1.00 36.97 521 PRO A N 1
ATOM 4155 C CA . PRO A 1 521 ? 34.944 -20.632 -16.304 1.00 36.97 521 PRO A CA 1
ATOM 4156 C C . PRO A 1 521 ? 35.148 -21.031 -14.835 1.00 36.97 521 PRO A C 1
ATOM 4158 O O . PRO A 1 521 ? 34.740 -20.248 -13.938 1.00 36.97 521 PRO A O 1
#

Sequence (521 aa):
MTDAGQSSSVADHLHAISEEWPDNDVDANSTEGARAAQRAEDALYDEFERQATERERQFRGPDKAYEISKELYEKAEKANGQLTEEERALLLSRGDVVGKALAHPDELTVDERYKVLQWSPPDELHAAIRKATGGALSTPEELYAMAHNGNFAHLSPEAKRILASKFWIDATTETHWPRLYWSDTPGNWQAAGLLYERAGMDVAYFSFASLSASSAPDPAPNQGPEDASGDPASSLSGTQLSMQAIMSMMPPPSLLFPGRISRSDPPPPRRQEDSDDEDGPPKKRTRASRDPAGNPAWPPSYPPELAEPSRLFWQDVVKAEFPDKQFEDVKPEVTQRWQALSEAEQAAYAARSEKLRGQAWDQVEEIDAQLGRGETARGKKRVDLPGFDEFMARQEQELEDRAARSRRGGRPRGPPRRETRHRDGQMAWPMHVNAGRFKPLGLFWDDQKAQHPGQELGDVWKVDDVPDEVRRRFEALGEEDRAAYEARSEKLRQEVWDEWEEYERRQARGEAVNRPQRQHP

Radius of gyration: 31.36 Å; Cα contacts (8 Å, |Δi|>4): 329; chains: 1; bounding box: 96×72×84 Å

Foldseek 3Di:
DDDDDDPPDPVVVVPPDPVVQPPCPDDCPDPVVVVSVVVNVVVVVVVVVVVVVVLLVVLAQQPLLVVDDLVLLVCLLPPVVPQDPVSLVSLCVSVALLSCLSNPVPPDDPQSLCVLLVADGQVVLQVQQCVQQVNPDRDPLRLQVCCVVVCVVVGGLSSLVCLLVSNHDDVPPPVCSSVVSLVVRRSSVSSNSSSCVVSVHDPVVSVVSNVVSVPDDDPDPDDDDDDPDDDDDDDDDDDDDDPVNVVVVDDDPVPVDDDDDDDDDDDDDDDDDDDDDDDDDDDDDDDQDADPVRHGDADPPDDCLLQALLSVVCVPPVCVVPVPDDCVVCVVVSVVVLVVDDPVSSVVSVVVSVVVSVVRVVVVCVVCVVVVVNPDDPPPDPPPDPCPVVVVVVVVVVVVVVVVVVVPDDDDDDDDDDDDDDDDPDDDDDPPPLLACLALLNVLLVVVCVVDVPPCPDDDSHVVSHDVVSVVVLVVDDPVSSVVSVVSSVVVVVVVVVVVVVVVVCVVVVHPDDDPDPDDD

Solvent-accessible surface area (backbone atoms only — not comparable to full-atom values): 32363 Å² total; per-residue (Å²): 136,88,87,83,88,86,89,82,66,71,73,72,64,72,71,75,68,78,69,77,70,72,79,79,87,48,59,66,90,38,79,64,17,49,51,50,52,51,52,49,50,53,51,50,50,52,50,50,52,50,51,50,52,51,48,49,63,73,38,50,59,54,73,47,38,74,72,52,57,67,67,58,32,55,40,31,37,79,40,49,90,74,58,49,71,67,55,30,52,54,34,41,66,31,73,48,68,48,21,39,39,41,48,42,60,88,76,53,51,73,65,52,49,28,59,54,59,60,34,39,60,64,71,60,41,28,51,50,41,18,62,38,49,78,59,78,36,52,48,71,58,53,50,47,52,49,34,72,73,73,39,49,85,77,46,42,74,59,43,39,46,33,43,31,52,55,44,38,84,73,85,52,82,81,68,50,56,59,57,65,39,42,68,71,27,62,53,37,60,34,28,28,50,38,53,32,53,75,60,74,44,64,76,70,53,35,57,52,35,31,57,56,50,73,68,50,78,75,76,70,95,78,77,75,98,75,79,96,81,79,83,94,80,81,91,76,88,72,90,71,81,49,71,68,62,55,58,71,72,50,79,60,83,80,67,82,57,90,71,88,84,79,91,82,86,84,85,85,91,80,87,89,81,89,81,85,89,85,91,79,81,90,78,82,85,81,77,82,66,52,46,100,86,69,47,79,57,76,58,92,89,55,66,73,65,57,69,38,36,67,44,47,49,36,61,69,53,46,39,72,75,39,75,88,61,59,68,79,85,43,40,70,60,50,51,53,53,57,70,68,46,52,71,69,56,53,47,53,36,41,54,50,30,52,51,51,48,52,54,50,44,53,50,50,53,49,52,33,48,76,69,71,52,67,84,56,98,70,69,85,70,88,63,92,63,91,54,59,68,58,50,53,50,48,54,54,50,52,49,52,55,50,56,55,53,68,72,63,70,84,82,86,81,80,85,89,80,85,91,88,81,76,96,76,90,68,87,80,71,69,93,81,63,66,69,32,45,56,32,39,68,35,50,50,49,54,53,53,47,71,76,40,83,84,62,91,73,73,90,58,74,42,66,84,63,52,54,69,68,58,54,51,52,60,70,68,43,53,72,69,60,49,50,50,34,42,52,52,21,53,50,54,53,50,52,56,47,56,52,48,54,50,48,52,56,38,50,77,70,69,47,95,67,80,71,88,66,94,75,76,132

Mean predicted aligned error: 19.7 Å

InterPro domains:
  IPR036910 High mobility group box domain superfamily [G3DSA:1.10.30.10] (300-378)
  IPR036910 High mobility group box domain superfamily [SSF47095] (310-366)
  IPR036910 High mobility group box domain superfamily [SSF47095] (443-511)

=== Feature glossary ===
Annotated list of the representations used here:

Nearest PDB structures. The Foldseek neighbor list gives the closest experimentally determined structures in the PDB, ranked by structural alignment. TM-score near 1 means near-identical fold; near 0.3 means only rough topology match. This is how one finds what a novel AlphaFold prediction most resembles in the solved-struc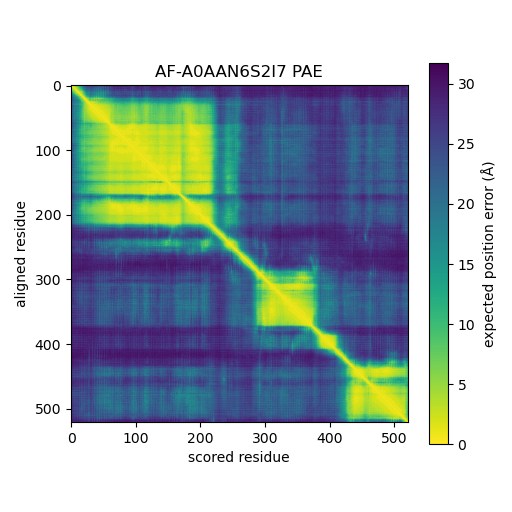ture universe.

Foldseek 3Di. Foldseek's 3Di representation compresses backbone geometry into a per-residue letter drawn from a learned twenty-state alphabet. It captures the tertiary interaction pattern around each residue — which residues are packed against it in space, regardless of where they are in sequence.

Radius of gyration, Cα contacts, bounding box. Radius of gyration (Rg) is the root-mean-square distance of Cα atoms from their centroid — a single number for overall size and compactness. A globular domain of N residues has Rg ≈ 2.2·N^0.38 Å; an extended or disordered chain has a much larger Rg. The Cα contact count is the number of residue pairs whose Cα atoms are within 8 Å and are more than four positions apart in sequence — a standard proxy for tertiary packing density. The bounding box is the smallest axis-aligned box enclosing all Cα atoms.

InterPro / GO / CATH / organism. The annotation block draws on four external resources. InterPro: which protein families and domains the sequence belongs to. GO: standardized terms for what the protein does, what process it participates in, and where in the cell it acts. CATH: which structural fold it has in the CATH hierarchy. Organism: the species of origin.

mmCIF coordinates. The mmCIF block holds the 3D Cartesian coordinates of each backbone atom (N, Cα, C, O) in ångströms. mmCIF is the PDB's canonical archive format — a tagged-loop text representation of the atomic model.

pLDDT. pLDDT is the predicted lDDT-Cα score: AlphaFold's confidence that the local environment of each residue (all inter-atomic distances within 15 Å) is correctly placed. It is a per-residue number between 0 and 100, with higher meaning more reliable.

Backbone torsions (φ/ψ). φ (phi) and ψ (psi) are the two rotatable backbone dihedrals per residue: φ is the C(i-1)–N–Cα–C torsion, ψ is the N–Cα–C–N(i+1) torsion, both in degrees on (−180°, 180°]. α-helical residues cluster near (−60°, −45°); β-strand residues near (−120°, +130°). A Ramachandran plot is simply a scatter of (φ, ψ) for every residue.

B-factor. For experimental (PDB) structures, the B-factor (temperature factor) quantifies the positional spread of each atom in the crystal — a combination of thermal vibration and static disorder — in units of Å². High B-factors mark flexible loops or poorly resolved regions; low B-factors mark the rigid, well-ordered core.

Secondary structure (3-state, P-SEA). SS3 is a coarse helix/strand/coil call (letters a/b/c) made by the P-SEA algorithm from inter-Cα distances and dihedrals. It is less detailed than DSSP but needs only Cα positions.

Predicted aligned error. Predicted aligned error is AlphaFold's pairwise confidence. Unlike pLDDT (per-residue), PAE is per-residue-pair and captures whether two parts of the structure are correctly placed relative to each other. Units are ångströms of expected positional error.

Solvent-accessible surface area. Solvent-accessible surface area (SASA) is the area in Å² traced out by the centre of a 1.4 Å probe sphere (a water molecule) rolled over the protein's van der Waals surface (Shrake–Rupley / Lee–Richards construction). Buried residues have near-zero SASA; fully exposed residues can exceed 200 Å². The total SASA scales roughly with the number of surface residues.

Secondary structure (8-state, DSSP). The SS8 string is DSSP's per-residue secondary-structure call. α-helix (H) means an i→i+4 H-bond ladder; β-strand (E) means the residue participates in a β-sheet; 3₁₀ (G) and π (I) are tighter and wider helices; T/S are turns/bends; '-' is loop.

Rendered structure images. Structure images are PyMOL renders from six orthogonal camera directions. Cartoon representation draws helices as coils and strands as arrows; sticks shows the backbone as bonds; surface shows the solvent-excluded envelope. Rainbow coloring maps sequence position to hue (blue→red, N→C); chain coloring assigns a distinct color per polypeptide.

Sequence. The amino-acid sequence is the protein's primary structure: the linear order of residues from the N-terminus to the C-terminus, written in one-letter code. Everything else here — the 3D coordinates, the secondary structure, the domain annotations — is ultimately a consequence of this string.

Contact-map, Ramachandran, and PAE plots. Three diagnostic plots accompany the record. The Cα contact map visualizes the tertiary structure as a 2D adjacency matrix (8 Å cutoff, sequence-local contacts suppressed). The Ramachandran plot shows the distribution of backbone (φ, ψ) torsions, with points in the α and β basins reflecting secondary structure content. The PAE plot shows AlphaFold's inter-residue confidence as a color matrix.